Protein AF-A0A2N3AJB8-F1 (afdb_monomer_lite)

Structure (mmCIF, N/CA/C/O backbone):
data_AF-A0A2N3AJB8-F1
#
_entry.id   AF-A0A2N3AJB8-F1
#
loop_
_atom_site.group_PDB
_atom_site.id
_atom_site.type_symbol
_atom_site.label_atom_id
_atom_site.label_alt_id
_atom_site.label_comp_id
_atom_site.label_asym_id
_atom_site.label_entity_id
_atom_site.label_seq_id
_atom_site.pdbx_PDB_ins_code
_atom_site.Cartn_x
_atom_site.Cartn_y
_atom_site.Cartn_z
_atom_site.occupancy
_atom_site.B_iso_or_equiv
_atom_site.auth_seq_id
_atom_site.auth_comp_id
_atom_site.auth_asym_id
_atom_site.auth_atom_id
_atom_site.pdbx_PDB_model_num
ATOM 1 N N . MET A 1 1 ? 36.754 25.266 0.167 1.00 41.09 1 MET A N 1
ATOM 2 C CA . MET A 1 1 ? 35.290 25.399 0.274 1.00 41.09 1 MET A CA 1
ATOM 3 C C . MET A 1 1 ? 34.966 25.089 1.720 1.00 41.09 1 MET A C 1
ATOM 5 O O . MET A 1 1 ? 35.436 24.065 2.188 1.00 41.09 1 MET A O 1
ATOM 9 N N . GLN A 1 2 ? 34.348 26.010 2.462 1.00 48.12 2 GLN A N 1
ATOM 10 C CA . GLN A 1 2 ? 33.785 25.665 3.771 1.00 48.12 2 GLN A CA 1
ATOM 11 C C . GLN A 1 2 ? 32.701 24.625 3.495 1.00 48.12 2 GLN A C 1
ATOM 13 O O . GLN A 1 2 ? 31.806 24.894 2.695 1.00 48.12 2 GLN A O 1
ATOM 18 N N . ASP A 1 3 ? 32.835 23.432 4.063 1.00 57.09 3 ASP A N 1
ATOM 19 C CA . ASP A 1 3 ? 31.777 22.435 3.979 1.00 57.09 3 ASP A CA 1
ATOM 20 C C . ASP A 1 3 ? 30.560 23.012 4.710 1.00 57.09 3 ASP A C 1
ATOM 22 O O . ASP A 1 3 ? 30.613 23.262 5.914 1.00 57.09 3 ASP A O 1
ATOM 26 N N . ASN A 1 4 ? 29.490 23.314 3.971 1.00 83.88 4 ASN A N 1
ATOM 27 C CA . ASN A 1 4 ? 28.251 23.803 4.568 1.00 83.88 4 ASN A CA 1
ATOM 28 C C . ASN A 1 4 ? 27.684 22.706 5.477 1.00 83.88 4 ASN A C 1
ATOM 30 O O . ASN A 1 4 ? 27.395 21.605 5.003 1.00 83.88 4 ASN A O 1
ATOM 34 N N . ILE A 1 5 ? 27.493 23.015 6.762 1.00 89.75 5 ILE A N 1
ATOM 35 C CA . ILE A 1 5 ? 26.870 22.089 7.711 1.00 89.75 5 ILE A CA 1
ATOM 36 C C . ILE A 1 5 ? 25.442 21.781 7.264 1.00 89.75 5 ILE A C 1
ATOM 38 O O . ILE A 1 5 ? 24.613 22.672 7.072 1.00 89.75 5 ILE A O 1
ATOM 42 N N . THR A 1 6 ? 25.152 20.492 7.139 1.00 93.12 6 THR A N 1
ATOM 43 C CA . THR A 1 6 ? 23.833 19.953 6.831 1.00 93.12 6 THR A CA 1
ATOM 44 C C . THR A 1 6 ? 23.203 19.392 8.098 1.00 93.12 6 THR A C 1
ATOM 46 O O . THR A 1 6 ? 23.802 18.575 8.793 1.00 93.12 6 THR A O 1
ATOM 49 N N . ILE A 1 7 ? 21.967 19.812 8.381 1.00 95.88 7 ILE A N 1
ATOM 50 C CA . ILE A 1 7 ? 21.165 19.333 9.512 1.00 95.88 7 ILE A CA 1
ATOM 51 C C . ILE A 1 7 ? 20.017 18.488 8.963 1.00 95.88 7 ILE A C 1
ATOM 53 O O . ILE A 1 7 ? 19.039 19.020 8.430 1.00 95.88 7 ILE A O 1
ATOM 57 N N . LYS A 1 8 ? 20.115 17.164 9.096 1.00 94.94 8 LYS A N 1
ATOM 58 C CA . LYS A 1 8 ? 19.081 16.236 8.634 1.00 94.94 8 LYS A CA 1
ATOM 59 C C . LYS A 1 8 ? 18.195 15.801 9.796 1.00 94.94 8 LYS A C 1
ATOM 61 O O . LYS A 1 8 ? 18.608 15.014 10.645 1.00 94.94 8 LYS A O 1
ATOM 66 N N . HIS A 1 9 ? 16.953 16.279 9.782 1.00 95.56 9 HIS A N 1
ATOM 67 C CA . HIS A 1 9 ? 15.869 15.823 10.650 1.00 95.56 9 HIS A CA 1
ATOM 68 C C . HIS A 1 9 ? 14.566 15.715 9.852 1.00 95.56 9 HIS A C 1
ATOM 70 O O . HIS A 1 9 ? 14.159 16.663 9.177 1.00 95.56 9 HIS A O 1
ATOM 76 N N . VAL A 1 10 ? 13.914 14.557 9.930 1.00 93.00 10 VAL A N 1
ATOM 77 C CA . VAL A 1 10 ? 12.628 14.273 9.285 1.00 93.00 10 VAL A CA 1
ATOM 78 C C . VAL A 1 10 ? 11.764 13.540 10.314 1.00 93.00 10 VAL A C 1
ATOM 80 O O . VAL A 1 10 ? 11.965 12.342 10.497 1.00 93.00 10 VAL A O 1
ATOM 83 N N . PRO A 1 11 ? 10.821 14.214 11.005 1.00 93.69 11 PRO A N 1
ATOM 84 C CA . PRO A 1 11 ? 10.159 13.657 12.189 1.00 93.69 11 PRO A CA 1
ATOM 85 C C . PRO A 1 11 ? 9.539 12.269 11.985 1.00 93.69 11 PRO A C 1
ATOM 87 O O . PRO A 1 11 ? 9.695 11.398 12.833 1.00 93.69 11 PRO A O 1
ATOM 90 N N . ASN A 1 12 ? 8.899 12.043 10.837 1.00 89.00 12 ASN A N 1
ATOM 91 C CA . ASN A 1 12 ? 8.251 10.772 10.501 1.00 89.00 12 ASN A CA 1
ATOM 92 C C . ASN A 1 12 ? 9.133 9.842 9.646 1.00 89.00 12 ASN A C 1
ATOM 94 O O . ASN A 1 12 ? 8.676 8.792 9.194 1.00 89.00 12 ASN A O 1
ATOM 98 N N . GLY A 1 13 ? 10.389 10.223 9.397 1.00 87.50 13 GLY A N 1
ATOM 99 C CA . GLY A 1 13 ? 11.280 9.520 8.483 1.00 87.50 13 GLY A CA 1
ATOM 100 C C . GLY A 1 13 ? 10.648 9.382 7.105 1.00 87.50 13 GLY A C 1
ATOM 101 O O . GLY A 1 13 ? 10.214 10.367 6.512 1.00 87.50 13 GLY A O 1
ATOM 102 N N . LEU A 1 14 ? 10.584 8.145 6.620 1.00 83.31 14 LEU A N 1
ATOM 103 C CA . LEU A 1 14 ? 9.933 7.796 5.355 1.00 83.31 14 LEU A CA 1
ATOM 104 C C . LEU A 1 14 ? 8.533 7.203 5.556 1.00 83.31 14 LEU A C 1
ATOM 106 O O . LEU A 1 14 ? 7.971 6.677 4.607 1.00 83.31 14 LEU A O 1
ATOM 110 N N . ASN A 1 15 ? 8.018 7.208 6.793 1.00 84.56 15 ASN A N 1
ATOM 111 C CA . ASN A 1 15 ? 6.835 6.455 7.220 1.00 84.56 15 ASN A CA 1
ATOM 112 C C . ASN A 1 15 ? 6.874 4.941 6.920 1.00 84.56 15 ASN A C 1
ATOM 114 O O . ASN A 1 15 ? 5.860 4.264 7.064 1.00 84.56 15 ASN A O 1
ATOM 118 N N . ASP A 1 16 ? 8.048 4.380 6.605 1.00 89.06 16 ASP A N 1
ATOM 119 C CA . ASP A 1 16 ? 8.261 2.931 6.507 1.00 89.06 16 ASP A CA 1
ATOM 120 C C . ASP A 1 16 ? 7.907 2.283 7.868 1.00 89.06 16 ASP A C 1
ATOM 122 O O . ASP A 1 16 ? 8.479 2.678 8.893 1.00 89.06 16 ASP A O 1
ATOM 126 N N . PRO A 1 17 ? 6.954 1.332 7.932 1.00 87.44 17 PRO A N 1
ATOM 127 C CA . PRO A 1 17 ? 6.538 0.703 9.188 1.00 87.44 17 PRO A CA 1
ATOM 128 C C . PRO A 1 17 ? 7.559 -0.308 9.740 1.00 87.44 17 PRO A C 1
ATOM 130 O O . PRO A 1 17 ? 7.408 -0.774 10.870 1.00 87.44 17 PRO A O 1
ATOM 133 N N . TYR A 1 18 ? 8.590 -0.652 8.968 1.00 89.94 18 TYR A N 1
ATOM 134 C CA . TYR A 1 18 ? 9.624 -1.626 9.317 1.00 89.94 18 TYR A CA 1
ATOM 135 C C . TYR A 1 18 ? 11.000 -0.999 9.546 1.00 89.94 18 TYR A C 1
ATOM 137 O O . TYR A 1 18 ? 11.862 -1.634 10.157 1.00 89.94 18 TYR A O 1
ATOM 145 N N . GLN A 1 19 ? 11.236 0.207 9.028 1.00 86.75 19 GLN A N 1
ATOM 146 C CA . GLN A 1 19 ? 12.512 0.905 9.158 1.00 86.75 19 GLN A CA 1
ATOM 147 C C . GLN A 1 19 ? 12.362 2.192 9.956 1.00 86.75 19 GLN A C 1
ATOM 149 O O . GLN A 1 19 ? 11.455 2.984 9.721 1.00 86.75 19 GLN A O 1
ATOM 154 N N . HIS A 1 20 ? 13.316 2.417 10.857 1.00 88.25 20 HIS A N 1
ATOM 155 C CA . HIS A 1 20 ? 13.472 3.660 11.600 1.00 88.25 20 HIS A CA 1
ATOM 156 C C . HIS A 1 20 ? 14.848 4.249 11.316 1.00 88.25 20 HIS A C 1
ATOM 158 O O . HIS A 1 20 ? 15.853 3.528 11.295 1.00 88.25 20 HIS A O 1
ATOM 164 N N . TYR A 1 21 ? 14.896 5.560 11.108 1.00 90.19 21 TYR A N 1
ATOM 165 C CA . TYR A 1 21 ? 16.130 6.276 10.817 1.00 90.19 21 TYR A CA 1
ATOM 166 C C . TYR A 1 21 ? 16.624 7.117 11.997 1.00 90.19 21 TYR A C 1
ATOM 168 O O . TYR A 1 21 ? 15.863 7.585 12.840 1.00 90.19 21 TYR A O 1
ATOM 176 N N . GLU A 1 22 ? 17.930 7.376 12.006 1.00 93.25 22 GLU A N 1
ATOM 177 C CA . GLU A 1 22 ? 18.617 8.139 13.058 1.00 93.25 22 GLU A CA 1
ATOM 178 C C . GLU A 1 22 ? 18.412 9.662 12.963 1.00 93.25 22 GLU A C 1
ATOM 180 O O . GLU A 1 22 ? 19.117 10.452 13.580 1.00 93.25 22 GLU A O 1
ATOM 185 N N . TYR A 1 23 ? 17.431 10.082 12.171 1.00 94.19 23 TYR A N 1
ATOM 186 C CA . TYR A 1 23 ? 17.015 11.469 11.990 1.00 94.19 23 TYR A CA 1
ATOM 187 C C . TYR A 1 23 ? 15.502 11.644 12.211 1.00 94.19 23 TYR A C 1
ATOM 189 O O . TYR A 1 23 ? 14.929 12.648 11.792 1.00 94.19 23 TYR A O 1
ATOM 197 N N . GLU A 1 24 ? 14.845 10.659 12.830 1.00 96.06 24 GLU A N 1
ATOM 198 C CA . GLU A 1 24 ? 13.413 10.679 13.147 1.00 96.06 24 GLU A CA 1
ATOM 199 C C . GLU A 1 24 ? 13.106 11.268 14.525 1.00 96.06 24 GLU A C 1
ATOM 201 O O . GLU A 1 24 ? 13.973 11.426 15.384 1.00 96.06 24 GLU A O 1
ATOM 206 N N . ARG A 1 25 ? 11.826 11.553 14.755 1.00 97.00 25 ARG A N 1
ATOM 207 C CA . ARG A 1 25 ? 11.262 11.703 16.092 1.00 97.00 25 ARG A CA 1
ATOM 208 C C . ARG A 1 25 ? 10.786 10.336 16.587 1.00 97.00 25 ARG A C 1
ATOM 210 O O . ARG A 1 25 ? 10.175 9.577 15.837 1.00 97.00 25 ARG A O 1
ATOM 217 N N . TYR A 1 26 ? 11.025 10.041 17.860 1.00 96.12 26 TYR A N 1
ATOM 218 C CA . TYR A 1 26 ? 10.511 8.849 18.523 1.00 96.12 26 TYR A CA 1
ATOM 219 C C . TYR A 1 26 ? 9.660 9.219 19.751 1.00 96.12 26 TYR A C 1
ATOM 221 O O . TYR A 1 26 ? 10.154 9.954 20.605 1.00 96.12 26 TYR A O 1
ATOM 229 N N . PRO A 1 27 ? 8.428 8.690 19.876 1.00 95.00 27 PRO A N 1
ATOM 230 C CA . PRO A 1 27 ? 7.658 8.046 18.806 1.00 95.00 27 PRO A CA 1
ATOM 231 C C . PRO A 1 27 ? 7.322 9.049 17.687 1.00 95.00 27 PRO A C 1
ATOM 233 O O . PRO A 1 27 ? 7.235 10.252 17.930 1.00 95.00 27 PRO A O 1
ATOM 236 N N . ARG A 1 28 ? 7.104 8.568 16.454 1.00 92.69 28 ARG A N 1
ATOM 237 C CA . ARG A 1 28 ? 6.760 9.440 15.309 1.00 92.69 28 ARG A CA 1
ATOM 238 C C . ARG A 1 28 ? 5.525 10.296 15.595 1.00 92.69 28 ARG A C 1
ATOM 240 O O . ARG A 1 28 ? 5.527 11.489 15.299 1.00 92.69 28 ARG A O 1
ATOM 247 N N . ASN A 1 29 ? 4.516 9.709 16.240 1.00 91.88 29 ASN A N 1
ATOM 248 C CA . ASN A 1 29 ? 3.267 10.369 16.619 1.00 91.88 29 ASN A CA 1
ATOM 249 C C . ASN A 1 29 ? 3.068 10.268 18.140 1.00 91.88 29 ASN A C 1
ATOM 251 O O . ASN A 1 29 ? 2.479 9.289 18.598 1.00 91.88 29 ASN A O 1
ATOM 255 N N . PRO A 1 30 ? 3.606 11.219 18.924 1.00 95.56 30 PRO A N 1
ATOM 256 C CA . PRO A 1 30 ? 3.478 11.199 20.377 1.00 95.56 30 PRO A CA 1
ATOM 257 C C . PRO A 1 30 ? 2.030 11.321 20.841 1.00 95.56 30 PRO A C 1
ATOM 259 O O . PRO A 1 30 ? 1.284 12.170 20.348 1.00 95.56 30 PRO A O 1
ATOM 262 N N . ILE A 1 31 ? 1.663 10.509 21.827 1.00 95.56 31 ILE A N 1
ATOM 263 C CA . ILE A 1 31 ? 0.432 10.654 22.606 1.00 95.56 31 ILE A CA 1
ATOM 264 C C . ILE A 1 31 ? 0.746 11.080 24.042 1.00 95.56 31 ILE A C 1
ATOM 266 O O . ILE A 1 31 ? 1.901 11.085 24.474 1.00 95.56 31 ILE A O 1
ATOM 270 N N . GLU A 1 32 ? -0.292 11.467 24.781 1.00 96.25 32 GLU A N 1
ATOM 271 C CA . GLU A 1 32 ? -0.186 11.851 26.187 1.00 96.25 32 GLU A CA 1
ATOM 272 C C . GLU A 1 32 ? 0.641 10.844 26.990 1.00 96.25 32 GLU A C 1
ATOM 274 O O . GLU A 1 32 ? 0.399 9.635 26.977 1.00 96.25 32 GLU A O 1
ATOM 279 N N . GLY A 1 33 ? 1.625 11.372 27.713 1.00 94.75 33 GLY A N 1
ATOM 280 C CA . GLY A 1 33 ? 2.498 10.573 28.552 1.00 94.75 33 GLY A CA 1
ATOM 281 C C . GLY A 1 33 ? 3.636 9.874 27.816 1.00 94.75 33 GLY A C 1
ATOM 282 O O . GLY A 1 33 ? 4.486 9.335 28.514 1.00 94.75 33 GLY A O 1
ATOM 283 N N . ASP A 1 34 ? 3.746 9.900 26.485 1.00 96.88 34 ASP A N 1
ATOM 284 C CA . ASP A 1 34 ? 4.923 9.369 25.782 1.00 96.88 34 ASP A CA 1
ATOM 285 C C . ASP A 1 34 ? 6.192 10.160 26.115 1.00 96.88 34 ASP A C 1
ATOM 287 O O . ASP A 1 34 ? 6.155 11.371 26.326 1.00 96.88 34 ASP A O 1
ATOM 291 N N . PHE A 1 35 ? 7.338 9.474 26.153 1.00 97.75 35 PHE A N 1
ATOM 292 C CA . PHE A 1 35 ? 8.643 10.127 26.276 1.00 97.75 35 PHE A CA 1
ATOM 293 C C . PHE A 1 35 ? 9.197 10.408 24.881 1.00 97.75 35 PHE A C 1
ATOM 295 O O . PHE A 1 35 ? 9.431 9.470 24.117 1.00 97.75 35 PHE A O 1
ATOM 302 N N . VAL A 1 36 ? 9.396 11.684 24.554 1.00 98.19 36 VAL A N 1
ATOM 303 C CA . VAL A 1 36 ? 9.746 12.118 23.200 1.00 98.19 36 VAL A CA 1
ATOM 304 C C . VAL A 1 36 ? 11.248 12.346 23.062 1.00 98.19 36 VAL A C 1
ATOM 306 O O . VAL A 1 36 ? 11.876 13.055 23.852 1.00 98.19 36 VAL A O 1
ATOM 309 N N . ILE A 1 37 ? 11.805 11.762 22.004 1.00 97.94 37 ILE A N 1
ATOM 310 C CA . ILE A 1 37 ? 13.197 11.899 21.584 1.00 97.94 37 ILE A CA 1
ATOM 311 C C . ILE A 1 37 ? 13.215 12.469 20.166 1.00 97.94 37 ILE A C 1
ATOM 313 O O . ILE A 1 37 ? 12.578 11.929 19.260 1.00 97.94 37 ILE A O 1
ATOM 317 N N . ILE A 1 38 ? 13.966 13.546 19.959 1.00 98.25 38 ILE A N 1
ATOM 318 C CA . ILE A 1 38 ? 14.272 14.080 18.629 1.00 98.25 38 ILE A CA 1
ATOM 319 C C . ILE A 1 38 ? 15.649 13.563 18.220 1.00 98.25 38 ILE A C 1
ATOM 321 O O . ILE A 1 38 ? 16.585 13.650 19.014 1.00 98.25 38 ILE A O 1
ATOM 325 N N . LYS A 1 39 ? 15.790 13.040 17.000 1.00 97.69 39 LYS A N 1
ATOM 326 C CA . LYS A 1 39 ? 17.083 12.612 16.454 1.00 97.69 39 LYS A CA 1
ATOM 327 C C . LYS A 1 39 ? 17.485 13.426 15.236 1.00 97.69 39 LYS A C 1
ATOM 329 O O . LYS A 1 39 ? 16.625 13.766 14.427 1.00 97.69 39 LYS A O 1
ATOM 334 N N . ALA A 1 40 ? 18.774 13.683 15.049 1.00 97.19 40 ALA A N 1
ATOM 335 C CA . ALA A 1 40 ? 19.270 14.311 13.827 1.00 97.19 40 ALA A CA 1
ATOM 336 C C . ALA A 1 40 ? 20.683 13.882 13.455 1.00 97.19 40 ALA A C 1
ATOM 338 O O . ALA A 1 40 ? 21.511 13.606 14.318 1.00 97.19 40 ALA A O 1
ATOM 339 N N . VAL A 1 41 ? 20.958 13.897 12.154 1.00 96.00 41 VAL A N 1
ATOM 340 C CA . VAL A 1 41 ? 22.294 13.670 11.595 1.00 96.00 41 VAL A CA 1
ATOM 341 C C . VAL A 1 41 ? 22.878 15.018 11.175 1.00 96.00 41 VAL A C 1
ATOM 343 O O . VAL A 1 41 ? 22.200 15.790 10.492 1.00 96.00 41 VAL A O 1
ATOM 346 N N . ILE A 1 42 ? 24.111 15.297 11.604 1.00 94.88 42 ILE A N 1
ATOM 347 C CA . ILE A 1 42 ? 24.847 16.535 11.316 1.00 94.88 42 ILE A CA 1
ATOM 348 C C . ILE A 1 42 ? 26.075 16.183 10.479 1.00 94.88 42 ILE A C 1
ATOM 350 O O . ILE A 1 42 ? 26.891 15.367 10.906 1.00 94.88 42 ILE A O 1
ATOM 354 N N . GLU A 1 43 ? 26.208 16.784 9.297 1.00 92.38 43 GLU A N 1
ATOM 355 C CA . GLU A 1 43 ? 27.285 16.469 8.349 1.00 92.38 43 GLU A CA 1
ATOM 356 C C . GLU A 1 43 ? 27.905 17.746 7.744 1.00 92.38 43 GLU A C 1
ATOM 358 O O . GLU A 1 43 ? 27.158 18.575 7.222 1.00 92.38 43 GLU A O 1
ATOM 363 N N . PRO A 1 44 ? 29.244 17.913 7.757 1.00 90.12 44 PRO A N 1
ATOM 364 C CA . PRO A 1 44 ? 30.206 17.125 8.528 1.00 90.12 44 PRO A CA 1
ATOM 365 C C . PRO A 1 44 ? 30.119 17.443 10.031 1.00 90.12 44 PRO A C 1
ATOM 367 O O . PRO A 1 44 ? 29.868 18.582 10.430 1.00 90.12 44 PRO A O 1
ATOM 370 N N . TYR A 1 45 ? 30.369 16.437 10.870 1.00 86.62 45 TYR A N 1
ATOM 371 C CA . TYR A 1 45 ? 30.495 16.627 12.316 1.00 86.62 45 TYR A CA 1
ATOM 372 C C . TYR A 1 45 ? 31.917 17.061 12.710 1.00 86.62 45 TYR A C 1
ATOM 374 O O . TYR A 1 45 ? 32.906 16.565 12.166 1.00 86.62 45 TYR A O 1
ATOM 382 N N . SER A 1 46 ? 32.017 17.939 13.711 1.00 85.12 46 SER A N 1
ATOM 383 C CA . SER A 1 46 ? 33.263 18.318 14.386 1.00 85.12 46 SER A CA 1
ATOM 384 C C . SER A 1 46 ? 33.059 18.357 15.909 1.00 85.12 46 SER A C 1
ATOM 386 O O . SER A 1 46 ? 32.035 18.865 16.358 1.00 85.12 46 SER A O 1
ATOM 388 N N . PRO A 1 47 ? 34.024 17.898 16.735 1.00 84.69 47 PRO A N 1
ATOM 389 C CA . PRO A 1 47 ? 33.939 17.981 18.200 1.00 84.69 47 PRO A CA 1
ATOM 390 C C . PRO A 1 47 ? 33.803 19.396 18.775 1.00 84.69 47 PRO A C 1
ATOM 392 O O . PRO A 1 47 ? 33.432 19.544 19.935 1.00 84.69 47 PRO A O 1
ATOM 395 N N . GLU A 1 48 ? 34.133 20.419 17.987 1.00 84.75 48 GLU A N 1
ATOM 396 C CA . GLU A 1 48 ? 33.996 21.831 18.365 1.00 84.75 48 GLU A CA 1
ATOM 397 C C . GLU A 1 48 ? 32.558 22.350 18.197 1.00 84.75 48 GLU A C 1
ATOM 399 O O . GLU A 1 48 ? 32.249 23.447 18.659 1.00 84.75 48 GLU A O 1
ATOM 404 N N . GLN A 1 49 ? 31.682 21.571 17.550 1.00 90.12 49 GLN A N 1
ATOM 405 C CA . GLN A 1 49 ? 30.298 21.952 17.300 1.00 90.12 49 GLN A CA 1
ATOM 406 C C . GLN A 1 49 ? 29.457 21.871 18.570 1.00 90.12 49 GLN A C 1
ATOM 408 O O . GLN A 1 49 ? 29.464 20.866 19.285 1.00 90.12 49 GLN A O 1
ATOM 413 N N . ASN A 1 50 ? 28.645 22.898 18.793 1.00 93.06 50 ASN A N 1
ATOM 414 C CA . ASN A 1 50 ? 27.594 22.872 19.797 1.00 93.06 50 ASN A CA 1
ATOM 415 C C . ASN A 1 50 ? 26.250 22.623 19.106 1.00 93.06 50 ASN A C 1
ATOM 417 O O . ASN A 1 50 ? 25.774 23.460 18.339 1.00 93.06 50 ASN A O 1
ATOM 421 N N . VAL A 1 51 ? 25.649 21.458 19.352 1.00 96.44 51 VAL A N 1
ATOM 422 C CA . VAL A 1 51 ? 24.383 21.054 18.728 1.00 96.44 51 VAL A CA 1
ATOM 423 C C . VAL A 1 51 ? 23.257 21.201 19.746 1.00 96.44 51 VAL A C 1
ATOM 425 O O . VAL A 1 51 ? 23.215 20.491 20.753 1.00 96.44 51 VAL A O 1
ATOM 428 N N . LEU A 1 52 ? 22.325 22.110 19.477 1.00 97.56 52 LEU A N 1
ATOM 429 C CA . LEU A 1 52 ? 21.237 22.486 20.372 1.00 97.56 52 LEU A CA 1
ATOM 430 C C . LEU A 1 52 ? 19.872 22.235 19.729 1.00 97.56 52 LEU A C 1
ATOM 432 O O . LEU A 1 52 ? 19.671 22.457 18.536 1.00 97.56 52 LEU A O 1
ATOM 436 N N . LEU A 1 53 ? 18.896 21.847 20.545 1.00 98.31 53 LEU A N 1
ATOM 437 C CA . LEU A 1 53 ? 17.484 21.883 20.185 1.00 98.31 53 LEU A CA 1
ATOM 438 C C . LEU A 1 53 ? 16.827 23.085 20.856 1.00 98.31 53 LEU A C 1
ATOM 440 O O . LEU A 1 53 ? 16.673 23.135 22.081 1.00 98.31 53 LEU A O 1
ATOM 444 N N . GLN A 1 54 ? 16.417 24.039 20.033 1.00 98.38 54 GLN A N 1
ATOM 445 C CA . GLN A 1 54 ? 15.653 25.209 20.443 1.00 98.38 54 GLN A CA 1
ATOM 446 C C . GLN A 1 54 ? 14.170 24.875 20.308 1.00 98.38 54 GLN A C 1
ATOM 448 O O . GLN A 1 54 ? 13.746 24.393 19.257 1.00 98.38 54 GLN A O 1
ATOM 453 N N . TRP A 1 55 ? 13.374 25.108 21.353 1.00 98.25 55 TRP A N 1
ATOM 454 C CA . TRP A 1 55 ? 11.975 24.686 21.347 1.00 98.25 55 TRP A CA 1
ATOM 455 C C . TRP A 1 55 ? 11.059 25.541 22.227 1.00 98.25 55 TRP A C 1
ATOM 457 O O . TRP A 1 55 ? 11.502 26.285 23.112 1.00 98.25 55 TRP A O 1
ATOM 467 N N . SER A 1 56 ? 9.761 25.444 21.956 1.00 98.12 56 SER A N 1
ATOM 468 C CA . SER A 1 56 ? 8.682 26.046 22.730 1.00 98.12 56 SER A CA 1
ATOM 469 C C . SER A 1 56 ? 7.587 25.020 23.022 1.00 98.12 56 SER A C 1
ATOM 471 O O . SER A 1 56 ? 7.369 24.077 22.259 1.00 98.12 56 SER A O 1
ATOM 473 N N . LEU A 1 57 ? 6.899 25.233 24.142 1.00 98.06 57 LEU A N 1
ATOM 474 C CA . LEU A 1 57 ? 5.728 24.477 24.570 1.00 98.06 57 LEU A CA 1
ATOM 475 C C . LEU A 1 57 ? 4.553 25.445 24.686 1.00 98.06 57 LEU A C 1
ATOM 477 O O . LEU A 1 57 ? 4.610 26.393 25.476 1.00 98.06 57 LEU A O 1
ATOM 481 N N . ASN A 1 58 ? 3.505 25.230 23.891 1.00 97.38 58 ASN A N 1
ATOM 482 C CA . ASN A 1 58 ? 2.314 26.084 23.852 1.00 97.38 58 ASN A CA 1
ATOM 483 C C . ASN A 1 58 ? 2.671 27.572 23.653 1.00 97.38 58 ASN A C 1
ATOM 485 O O . ASN A 1 58 ? 2.154 28.454 24.336 1.00 97.38 58 ASN A O 1
ATOM 489 N N . GLY A 1 59 ? 3.636 27.842 22.765 1.00 96.38 59 GLY A N 1
ATOM 490 C CA . GLY A 1 59 ? 4.161 29.184 22.483 1.00 96.38 59 GLY A CA 1
ATOM 491 C C . GLY A 1 59 ? 5.189 29.716 23.493 1.00 96.38 59 GLY A C 1
ATOM 492 O O . GLY A 1 59 ? 5.862 30.706 23.210 1.00 96.38 59 GLY A O 1
ATOM 493 N N . ASN A 1 60 ? 5.384 29.053 24.637 1.00 97.69 60 ASN A N 1
ATOM 494 C CA . ASN A 1 60 ? 6.343 29.477 25.657 1.00 97.69 60 ASN A CA 1
ATOM 495 C C . ASN A 1 60 ? 7.720 28.861 25.400 1.00 97.69 60 ASN A C 1
ATOM 497 O O . ASN A 1 60 ? 7.875 27.637 25.433 1.00 97.69 60 ASN A O 1
ATOM 501 N N . LYS A 1 61 ? 8.730 29.708 25.172 1.00 97.69 61 LYS A N 1
ATOM 502 C CA . LYS A 1 61 ? 10.116 29.276 24.945 1.00 97.69 61 LYS A CA 1
ATOM 503 C C . LYS A 1 61 ? 10.646 28.479 26.142 1.00 97.69 61 LYS A C 1
ATOM 505 O O . LYS A 1 61 ? 10.523 28.915 27.284 1.00 97.69 61 LYS A O 1
ATOM 510 N N . GLN A 1 62 ? 11.263 27.339 25.858 1.00 98.00 62 GLN A N 1
ATOM 511 C CA . GLN A 1 62 ? 11.853 26.452 26.855 1.00 98.00 62 GLN A CA 1
ATOM 512 C C . GLN A 1 62 ? 13.379 26.596 26.891 1.00 98.00 62 GLN A C 1
ATOM 514 O O . GLN A 1 62 ? 13.987 27.255 26.041 1.00 98.00 62 GLN A O 1
ATOM 519 N N . LYS A 1 63 ? 14.017 25.986 27.897 1.00 97.19 63 LYS A N 1
ATOM 520 C CA . LYS A 1 63 ? 15.481 25.881 27.922 1.00 97.19 63 LYS A CA 1
ATOM 521 C C . LYS A 1 63 ? 15.944 24.973 26.770 1.00 97.19 63 LYS A C 1
ATOM 523 O O . LYS A 1 63 ? 15.351 23.906 26.599 1.00 97.19 63 LYS A O 1
ATOM 528 N N . PRO A 1 64 ? 16.981 25.358 26.003 1.00 97.19 64 PRO A N 1
ATOM 529 C CA . PRO A 1 64 ? 17.499 24.511 24.934 1.00 97.19 64 PRO A CA 1
ATOM 530 C C . PRO A 1 64 ? 18.025 23.177 25.475 1.00 97.19 64 PRO A C 1
ATOM 532 O O . PRO A 1 64 ? 18.609 23.143 26.561 1.00 97.19 64 PRO A O 1
ATOM 535 N N . HIS A 1 65 ? 17.856 22.097 24.712 1.00 97.19 65 HIS A N 1
ATOM 536 C CA . HIS A 1 65 ? 18.509 20.818 25.008 1.00 97.19 65 HIS A CA 1
ATOM 537 C C . HIS A 1 65 ? 19.837 20.725 24.265 1.00 97.19 65 HIS A C 1
ATOM 539 O O . HIS A 1 65 ? 19.897 21.008 23.071 1.00 97.19 65 HIS A O 1
ATOM 545 N N . ILE A 1 66 ? 20.884 20.285 24.960 1.00 96.00 66 ILE A N 1
ATOM 546 C CA . ILE A 1 66 ? 22.168 19.945 24.340 1.00 96.00 66 ILE A CA 1
ATOM 547 C C . ILE A 1 66 ? 22.047 18.538 23.752 1.00 96.00 66 ILE A C 1
ATOM 549 O O . ILE A 1 66 ? 21.602 17.618 24.441 1.00 96.00 66 ILE A O 1
ATOM 553 N N . GLY A 1 67 ? 22.422 18.378 22.486 1.00 94.75 67 GLY A N 1
ATOM 554 C CA . GLY A 1 67 ? 22.365 17.099 21.791 1.00 94.75 67 GLY A CA 1
ATOM 555 C C . GLY A 1 67 ? 23.359 16.098 22.369 1.00 94.75 67 GLY A C 1
ATOM 556 O O . GLY A 1 67 ? 24.560 16.363 22.440 1.00 94.75 67 GLY A O 1
ATOM 557 N N . ARG A 1 68 ? 22.876 14.910 22.740 1.00 95.38 68 ARG A N 1
ATOM 558 C CA . ARG A 1 68 ? 23.738 13.781 23.098 1.00 95.38 68 ARG A CA 1
ATOM 559 C C . ARG A 1 68 ? 24.183 13.082 21.820 1.00 95.38 68 ARG A C 1
ATOM 561 O O . ARG A 1 68 ? 23.357 12.515 21.110 1.00 95.38 68 ARG A O 1
ATOM 568 N N . ARG A 1 69 ? 25.486 13.091 21.548 1.00 94.38 69 ARG A N 1
ATOM 569 C CA . ARG A 1 69 ? 26.079 12.351 20.429 1.00 94.38 69 ARG A CA 1
ATOM 570 C C . ARG A 1 69 ? 25.968 10.843 20.663 1.00 94.38 69 ARG A C 1
ATOM 572 O O . ARG A 1 69 ? 26.363 10.351 21.720 1.00 94.38 69 ARG A O 1
ATOM 579 N N . ILE A 1 70 ? 25.475 10.124 19.663 1.00 94.44 70 ILE A N 1
ATOM 580 C CA . ILE A 1 70 ? 25.357 8.667 19.629 1.00 94.44 70 ILE A CA 1
ATOM 581 C C . ILE A 1 70 ? 26.198 8.126 18.478 1.00 94.44 70 ILE A C 1
ATOM 583 O O . ILE A 1 70 ? 26.118 8.617 17.352 1.00 94.44 70 ILE A O 1
ATOM 587 N N . ILE A 1 71 ? 26.977 7.085 18.765 1.00 91.56 71 ILE A N 1
ATOM 588 C CA . ILE A 1 71 ? 27.740 6.334 17.769 1.00 91.56 71 ILE A CA 1
ATOM 589 C C . ILE A 1 71 ? 27.244 4.888 17.809 1.00 91.56 71 ILE A C 1
ATOM 591 O O . ILE A 1 71 ? 27.526 4.145 18.749 1.00 91.56 71 ILE A O 1
ATOM 595 N N . ASP A 1 72 ? 26.486 4.487 16.792 1.00 86.75 72 ASP A N 1
ATOM 596 C CA . ASP A 1 72 ? 26.092 3.098 16.580 1.00 86.75 72 ASP A CA 1
ATOM 597 C C . ASP A 1 72 ? 27.200 2.398 15.783 1.00 86.75 72 ASP A C 1
ATOM 599 O O . ASP A 1 72 ? 27.233 2.428 14.550 1.00 86.75 72 ASP A O 1
ATOM 603 N N . HIS A 1 73 ? 28.129 1.767 16.506 1.00 85.88 73 HIS A N 1
ATOM 604 C CA . HIS A 1 73 ? 29.248 1.028 15.915 1.00 85.88 73 HIS A CA 1
ATOM 605 C C . HIS A 1 73 ? 28.810 -0.194 15.097 1.00 85.88 73 HIS A C 1
ATOM 607 O O . HIS A 1 73 ? 29.559 -0.634 14.229 1.00 85.88 73 HIS A O 1
ATOM 613 N N . VAL A 1 74 ? 27.618 -0.745 15.353 1.00 82.06 74 VAL A N 1
ATOM 614 C CA . VAL A 1 74 ? 27.111 -1.921 14.632 1.00 82.06 74 VAL A CA 1
ATOM 615 C C . VAL A 1 74 ? 26.598 -1.510 13.258 1.00 82.06 74 VAL A C 1
ATOM 617 O O . VAL A 1 74 ? 26.867 -2.187 12.269 1.00 82.06 74 VAL A O 1
ATOM 620 N N . LYS A 1 75 ? 25.878 -0.388 13.182 1.00 79.88 75 LYS A N 1
ATOM 621 C CA . LYS A 1 75 ? 25.338 0.136 11.918 1.00 79.88 75 LYS A CA 1
ATOM 622 C C . LYS A 1 75 ? 26.269 1.122 11.215 1.00 79.88 75 LYS A C 1
ATOM 624 O O . LYS A 1 75 ? 25.941 1.553 10.112 1.00 79.88 75 LYS A O 1
ATOM 629 N N . GLY A 1 76 ? 27.376 1.506 11.851 1.00 83.88 76 GLY A N 1
ATOM 630 C CA . GLY A 1 76 ? 28.283 2.541 11.355 1.00 83.88 76 GLY A CA 1
ATOM 631 C C . GLY A 1 76 ? 27.600 3.904 11.228 1.00 83.88 76 GLY A C 1
ATOM 632 O O . GLY A 1 76 ? 27.873 4.633 10.280 1.00 83.88 76 GLY A O 1
ATOM 633 N N . LYS A 1 77 ? 26.662 4.220 12.130 1.00 85.19 77 LYS A N 1
ATOM 634 C CA . LYS A 1 77 ? 25.877 5.461 12.089 1.00 85.19 77 LYS A CA 1
ATOM 635 C C . LYS A 1 77 ? 26.240 6.375 13.245 1.00 85.19 77 LYS A C 1
ATOM 637 O O . LYS A 1 77 ? 26.448 5.918 14.365 1.00 85.19 77 LYS A O 1
ATOM 642 N N . GLU A 1 78 ? 26.235 7.669 12.972 1.00 91.88 78 GLU A N 1
ATOM 643 C CA . GLU A 1 78 ? 26.471 8.712 13.959 1.00 91.88 78 GLU A CA 1
ATOM 644 C C . GLU A 1 78 ? 25.357 9.755 13.881 1.00 91.88 78 GLU A C 1
ATOM 646 O O . GLU A 1 78 ? 24.960 10.167 12.790 1.00 91.88 78 GLU A O 1
ATOM 651 N N . TYR A 1 79 ? 24.813 10.134 15.035 1.00 95.44 79 TYR A N 1
ATOM 652 C CA . TYR A 1 79 ? 23.689 11.062 15.123 1.00 95.44 79 TYR A CA 1
ATOM 653 C C . TYR A 1 79 ? 23.586 11.689 16.519 1.00 95.44 79 TYR A C 1
ATOM 655 O O . TYR A 1 79 ? 24.314 11.322 17.439 1.00 95.44 79 TYR A O 1
ATOM 663 N N . PHE A 1 80 ? 22.675 12.642 16.683 1.00 97.06 80 PHE A N 1
ATOM 664 C CA . PHE A 1 80 ? 22.393 13.323 17.945 1.00 97.06 80 PHE A CA 1
ATOM 665 C C . PHE A 1 80 ? 20.988 13.007 18.438 1.00 97.06 80 PHE A C 1
ATOM 667 O O . PHE A 1 80 ? 20.056 12.952 17.639 1.00 97.06 80 PHE A O 1
ATOM 674 N N . GLU A 1 81 ? 20.837 12.855 19.754 1.00 97.69 81 GLU A N 1
ATOM 675 C CA . GLU A 1 81 ? 19.553 12.695 20.440 1.00 97.69 81 GLU A CA 1
ATOM 676 C C . GLU A 1 81 ? 19.265 13.873 21.371 1.00 97.69 81 GLU A C 1
ATOM 678 O O . GLU A 1 81 ? 20.133 14.320 22.124 1.00 97.69 81 GLU A O 1
ATOM 683 N N . PHE A 1 82 ? 18.013 14.324 21.363 1.00 98.00 82 PHE A N 1
ATOM 684 C CA . PHE A 1 82 ? 17.473 15.307 22.295 1.00 98.00 82 PHE A CA 1
ATOM 685 C C . PHE A 1 82 ? 16.267 14.691 23.003 1.00 98.00 82 PHE A C 1
ATOM 687 O O . PHE A 1 82 ? 15.210 14.495 22.402 1.00 98.00 82 PHE A O 1
ATOM 694 N N . GLU A 1 83 ? 16.433 14.364 24.280 1.00 96.75 83 GLU A N 1
ATOM 695 C CA . GLU A 1 83 ? 15.364 13.855 25.140 1.00 96.75 83 GLU A CA 1
ATOM 696 C C . GLU A 1 83 ? 14.578 15.046 25.713 1.00 96.75 83 GLU A C 1
ATOM 698 O O . GLU A 1 83 ? 15.059 15.728 26.619 1.00 96.75 83 GLU A O 1
ATOM 703 N N . ILE A 1 84 ? 13.389 15.325 25.164 1.00 96.50 84 ILE A N 1
ATOM 704 C CA . ILE A 1 84 ? 12.608 16.537 25.496 1.00 96.50 84 ILE A CA 1
ATOM 705 C C . ILE A 1 84 ? 11.514 16.304 26.548 1.00 96.50 84 ILE A C 1
ATOM 707 O O . ILE A 1 84 ? 10.861 17.247 26.986 1.00 96.50 84 ILE A O 1
ATOM 711 N N . GLY A 1 85 ? 11.347 15.058 27.000 1.00 96.00 85 GLY A N 1
ATOM 712 C CA . GLY A 1 85 ? 10.484 14.703 28.126 1.00 96.00 85 GLY A CA 1
ATOM 713 C C . GLY A 1 85 ? 9.119 14.146 27.724 1.00 96.00 85 GLY A C 1
ATOM 714 O O . GLY A 1 85 ? 8.961 13.571 26.649 1.00 96.00 85 GLY A O 1
ATOM 715 N N . ARG A 1 86 ? 8.153 14.258 28.642 1.00 97.69 86 ARG A N 1
ATOM 716 C CA . ARG A 1 86 ? 6.762 13.815 28.467 1.00 97.69 86 ARG A CA 1
ATOM 717 C C . ARG A 1 86 ? 5.837 15.019 28.447 1.00 97.69 86 ARG A C 1
ATOM 719 O O . ARG A 1 86 ? 6.105 16.002 29.136 1.00 97.69 86 ARG A O 1
ATOM 726 N N . PHE A 1 87 ? 4.741 14.897 27.714 1.00 97.25 87 PHE A N 1
ATOM 727 C CA . PHE A 1 87 ? 3.798 15.987 27.494 1.00 97.25 87 PHE A CA 1
ATOM 728 C C . PHE A 1 87 ? 2.363 15.565 27.785 1.00 97.25 87 PHE A C 1
ATOM 730 O O . PHE A 1 87 ? 2.040 14.371 27.814 1.00 97.25 87 PHE A O 1
ATOM 737 N N . MET A 1 88 ? 1.517 16.567 27.997 1.00 97.06 88 MET A N 1
ATOM 738 C CA . MET A 1 88 ? 0.083 16.397 28.163 1.00 97.06 88 MET A CA 1
ATOM 739 C C . MET A 1 88 ? -0.593 16.400 26.793 1.00 97.06 88 MET A C 1
ATOM 741 O O . MET A 1 88 ? -0.088 16.982 25.834 1.00 97.06 88 MET A O 1
ATOM 745 N N . LYS A 1 89 ? -1.756 15.757 26.691 1.00 94.50 89 LYS A N 1
ATOM 746 C CA . LYS A 1 89 ? -2.599 15.849 25.490 1.00 94.50 89 LYS A CA 1
ATOM 747 C C . LYS A 1 89 ? -2.823 17.303 25.060 1.00 94.50 89 LYS A C 1
ATOM 749 O O . LYS A 1 89 ? -2.972 18.182 25.905 1.00 94.50 89 LYS A O 1
ATOM 754 N N . GLN A 1 90 ? -2.904 17.527 23.750 1.00 94.12 90 GLN A N 1
ATOM 755 C CA . GLN A 1 90 ? -3.082 18.838 23.105 1.00 94.12 90 GLN A CA 1
ATOM 756 C C . GLN A 1 90 ? -1.930 19.835 23.285 1.00 94.12 90 GLN A C 1
ATOM 758 O O . GLN A 1 90 ? -2.001 20.923 22.712 1.00 94.12 90 GLN A O 1
ATOM 763 N N . ASP A 1 91 ? -0.856 19.481 23.998 1.00 96.88 91 ASP A N 1
ATOM 764 C CA . ASP A 1 91 ? 0.354 20.296 23.991 1.00 96.88 91 ASP A CA 1
ATOM 765 C C . ASP A 1 91 ? 0.869 20.445 22.551 1.00 96.88 91 ASP A C 1
ATOM 767 O O . ASP A 1 91 ? 1.000 19.464 21.812 1.00 96.88 91 ASP A O 1
ATOM 771 N N . LEU A 1 92 ? 1.164 21.685 22.156 1.00 97.56 92 LEU A N 1
ATOM 772 C CA . LEU A 1 92 ? 1.807 22.028 20.894 1.00 97.56 92 LEU A CA 1
ATOM 773 C C . LEU A 1 92 ? 3.294 22.273 21.140 1.00 97.56 92 LEU A C 1
ATOM 775 O O . LEU A 1 92 ? 3.676 23.218 21.840 1.00 97.56 92 LEU A O 1
ATOM 779 N N . ILE A 1 93 ? 4.127 21.443 20.522 1.00 97.81 93 ILE A N 1
ATOM 780 C CA . ILE A 1 93 ? 5.579 21.554 20.581 1.00 97.81 93 ILE A CA 1
ATOM 781 C C . ILE A 1 93 ? 6.058 22.104 19.246 1.00 97.81 93 ILE A C 1
ATOM 783 O O . ILE A 1 93 ? 5.721 21.560 18.196 1.00 97.81 93 ILE A O 1
ATOM 787 N N . GLN A 1 94 ? 6.884 23.147 19.285 1.00 98.31 94 GLN A N 1
ATOM 788 C CA . GLN A 1 94 ? 7.584 23.663 18.109 1.00 98.31 94 GLN A CA 1
ATOM 789 C C . GLN A 1 94 ? 9.081 23.670 18.388 1.00 98.31 94 GLN A C 1
ATOM 791 O O . GLN A 1 94 ? 9.506 24.085 19.465 1.00 98.31 94 GLN A O 1
ATOM 796 N N . TYR A 1 95 ? 9.891 23.213 17.438 1.00 98.44 95 TYR A N 1
ATOM 797 C CA . TYR A 1 95 ? 11.334 23.104 17.623 1.00 98.44 95 TYR A CA 1
ATOM 798 C C . TYR A 1 95 ? 12.119 23.276 16.325 1.00 98.44 95 TYR A C 1
ATOM 800 O O . TYR A 1 95 ? 11.606 23.093 15.223 1.00 98.44 95 TYR A O 1
ATOM 808 N N . TYR A 1 96 ? 13.393 23.615 16.463 1.00 98.31 96 TYR A N 1
ATOM 809 C CA . TYR A 1 96 ? 14.389 23.538 15.401 1.00 98.31 96 TYR A CA 1
ATOM 810 C C . TYR A 1 96 ? 15.740 23.149 16.001 1.00 98.31 96 TYR A C 1
ATOM 812 O O . TYR A 1 96 ? 15.974 23.289 17.204 1.00 98.31 96 TYR A O 1
ATOM 820 N N . ILE A 1 97 ? 16.623 22.638 15.153 1.00 98.38 97 ILE A N 1
ATOM 821 C CA . ILE A 1 97 ? 17.971 22.231 15.538 1.00 98.38 97 ILE A CA 1
ATOM 822 C C . ILE A 1 97 ? 18.934 23.323 15.093 1.00 98.38 97 ILE A C 1
ATOM 824 O O . ILE A 1 97 ? 18.844 23.822 13.969 1.00 98.38 97 ILE A O 1
ATOM 828 N N . GLU A 1 98 ? 19.824 23.699 15.997 1.00 97.50 98 GLU A N 1
ATOM 829 C CA . GLU A 1 98 ? 20.831 24.735 15.832 1.00 97.50 98 GLU A CA 1
ATOM 830 C C . GLU A 1 98 ? 22.215 24.107 16.012 1.00 97.50 98 GLU A C 1
ATOM 832 O O . GLU A 1 98 ? 22.439 23.366 16.967 1.00 97.50 98 GLU A O 1
ATOM 837 N N . VAL A 1 99 ? 23.128 24.370 15.080 1.00 96.75 99 VAL A N 1
ATOM 838 C CA . VAL A 1 99 ? 24.529 23.946 15.166 1.00 96.75 99 VAL A CA 1
ATOM 839 C C . VAL A 1 99 ? 25.389 25.195 15.156 1.00 96.75 99 VAL A C 1
ATOM 841 O O . VAL A 1 99 ? 25.374 25.943 14.179 1.00 96.75 99 VAL A O 1
ATOM 844 N N . GLU A 1 100 ? 26.128 25.422 16.234 1.00 94.50 100 GLU A N 1
ATOM 845 C CA . GLU A 1 100 ? 27.154 26.459 16.294 1.00 94.50 100 GLU A CA 1
ATOM 846 C C . GLU A 1 100 ? 28.497 25.820 15.924 1.00 94.50 100 GLU A C 1
ATOM 848 O O . GLU A 1 100 ? 28.938 24.888 16.595 1.00 94.50 100 GLU A O 1
ATOM 853 N N . ASP A 1 101 ? 29.142 26.298 14.859 1.00 91.81 101 ASP A N 1
ATOM 854 C CA . ASP A 1 101 ? 30.454 25.819 14.406 1.00 91.81 101 ASP A CA 1
ATOM 855 C C . ASP A 1 101 ? 31.339 27.000 14.024 1.00 91.81 101 ASP A C 1
ATOM 857 O O . ASP A 1 101 ? 30.973 27.815 13.177 1.00 91.81 101 ASP A O 1
ATOM 861 N N . LYS A 1 102 ? 32.517 27.102 14.648 1.00 88.69 102 LYS A N 1
ATOM 862 C CA . LYS A 1 102 ? 33.528 28.138 14.348 1.00 88.69 102 LYS A CA 1
ATOM 863 C C . LYS A 1 102 ? 32.981 29.578 14.348 1.00 88.69 102 LYS A C 1
ATOM 865 O O . LYS A 1 102 ? 33.472 30.428 13.610 1.00 88.69 102 LYS A O 1
ATOM 870 N N . GLY A 1 103 ? 31.991 29.854 15.199 1.00 85.94 103 GLY A N 1
ATOM 871 C CA . GLY A 1 103 ? 31.355 31.170 15.336 1.00 85.94 103 GLY A CA 1
ATOM 872 C C . GLY A 1 103 ? 30.178 31.428 14.390 1.00 85.94 103 GLY A C 1
ATOM 873 O O . GLY A 1 103 ? 29.525 32.458 14.529 1.00 85.94 103 GLY A O 1
ATOM 874 N N . GLU A 1 104 ? 29.873 30.499 13.482 1.00 91.50 104 GLU A N 1
ATOM 875 C CA . GLU A 1 104 ? 28.695 30.539 12.613 1.00 91.50 104 GLU A CA 1
ATOM 876 C C . GLU A 1 104 ? 27.561 29.682 13.188 1.00 91.50 104 GLU A C 1
ATOM 878 O O . GLU A 1 104 ? 27.803 28.689 13.878 1.00 91.50 104 GLU A O 1
ATOM 883 N N . VAL A 1 105 ? 26.313 30.056 12.890 1.00 93.75 105 VAL A N 1
ATOM 884 C CA . VAL A 1 105 ? 25.111 29.364 13.380 1.00 93.75 105 VAL A CA 1
ATOM 885 C C . VAL A 1 105 ? 24.288 28.840 12.210 1.00 93.75 105 VAL A C 1
ATOM 887 O O . VAL A 1 105 ? 23.780 29.607 11.392 1.00 93.75 105 VAL A O 1
ATOM 890 N N . TYR A 1 106 ? 24.086 27.527 12.180 1.00 95.38 106 TYR A N 1
ATOM 891 C CA . TYR A 1 106 ? 23.290 26.825 11.179 1.00 95.38 106 TYR A CA 1
ATOM 892 C C . TYR A 1 106 ? 21.980 26.364 11.808 1.00 95.38 106 TYR A C 1
ATOM 894 O O . TYR A 1 106 ? 21.965 25.885 12.941 1.00 95.38 106 TYR A O 1
ATOM 902 N N . ARG A 1 107 ? 20.863 26.500 11.086 1.00 96.56 107 ARG A N 1
ATOM 903 C CA . ARG A 1 107 ? 19.530 26.139 11.590 1.00 96.56 107 ARG A CA 1
ATOM 904 C C . ARG A 1 107 ? 18.785 25.251 10.613 1.00 96.56 107 ARG A C 1
ATOM 906 O O . ARG A 1 107 ? 18.783 25.503 9.410 1.00 96.56 107 ARG A O 1
ATOM 913 N N . SER A 1 108 ? 18.101 24.244 11.145 1.00 96.56 108 SER A N 1
ATOM 914 C CA . SER A 1 108 ? 17.076 23.527 10.392 1.00 96.56 108 SER A CA 1
ATOM 915 C C . SER A 1 108 ? 15.849 24.418 10.164 1.00 96.56 108 SER A C 1
ATOM 917 O O . SER A 1 108 ? 15.684 25.462 10.800 1.00 96.56 108 SER A O 1
ATOM 919 N N . LYS A 1 109 ? 14.912 23.955 9.327 1.00 95.06 109 LYS A N 1
ATOM 920 C CA . LYS A 1 109 ? 13.537 24.472 9.371 1.00 95.06 109 LYS A CA 1
ATOM 921 C C . LYS A 1 109 ? 12.909 24.230 10.750 1.00 95.06 109 LYS A C 1
ATOM 923 O O . LYS A 1 109 ? 13.381 23.381 11.511 1.00 95.06 109 LYS A O 1
ATOM 928 N N . THR A 1 110 ? 11.839 24.956 11.049 1.00 96.69 110 THR A N 1
ATOM 929 C CA . THR A 1 110 ? 11.000 24.682 12.218 1.00 96.69 110 THR A CA 1
ATOM 930 C C . THR A 1 110 ? 10.115 23.471 11.951 1.00 96.69 110 THR A C 1
ATOM 932 O O . THR A 1 110 ? 9.596 23.297 10.847 1.00 96.69 110 THR A O 1
ATOM 935 N N . PHE A 1 111 ? 9.963 22.640 12.972 1.00 96.50 111 PHE A N 1
ATOM 936 C CA . PHE A 1 111 ? 9.082 21.486 13.009 1.00 96.50 111 PHE A CA 1
ATOM 937 C C . PHE A 1 111 ? 8.110 21.640 14.171 1.00 96.50 111 PHE A C 1
ATOM 939 O O . PHE A 1 111 ? 8.428 22.287 15.171 1.00 96.50 111 PHE A O 1
ATOM 946 N N . ASP A 1 112 ? 6.959 20.995 14.062 1.00 95.75 112 ASP A N 1
ATOM 947 C CA . ASP A 1 112 ? 5.955 20.987 15.110 1.00 95.75 112 ASP A CA 1
ATOM 948 C C . ASP A 1 112 ? 5.251 19.631 15.228 1.00 95.75 112 ASP A C 1
ATOM 950 O O . ASP A 1 112 ? 5.355 18.755 14.359 1.00 95.75 112 ASP A O 1
ATOM 954 N N . PHE A 1 113 ? 4.607 19.425 16.373 1.00 95.38 113 PHE A N 1
ATOM 955 C CA . PHE A 1 113 ? 3.612 18.380 16.572 1.00 95.38 113 PHE A CA 1
ATOM 956 C C . PHE A 1 113 ? 2.680 18.730 17.726 1.00 95.38 113 PHE A C 1
ATOM 958 O O . PHE A 1 113 ? 3.084 19.366 18.703 1.00 95.38 113 PHE A O 1
ATOM 965 N N . SER A 1 114 ? 1.450 18.241 17.619 1.00 96.06 114 SER A N 1
ATOM 966 C CA . SER A 1 114 ? 0.502 18.176 18.723 1.00 96.06 114 SER A CA 1
ATOM 967 C C . SER A 1 114 ? 0.561 16.802 19.383 1.00 96.06 114 SER A C 1
ATOM 969 O O . SER A 1 114 ? 0.736 15.780 18.715 1.00 96.06 114 SER A O 1
ATOM 971 N N . VAL A 1 115 ? 0.432 16.778 20.705 1.00 97.06 115 VAL A N 1
ATOM 972 C CA . VAL A 1 115 ? 0.407 15.539 21.488 1.00 97.06 115 VAL A CA 1
ATOM 973 C C . VAL A 1 115 ? -0.993 14.946 21.436 1.00 97.06 115 VAL A C 1
ATOM 975 O O . VAL A 1 115 ? -1.963 15.583 21.855 1.00 97.06 115 VAL A O 1
ATOM 978 N N . GLY A 1 116 ? -1.097 13.730 20.904 1.00 95.88 116 GLY A N 1
ATOM 979 C CA . GLY A 1 116 ? -2.375 13.059 20.710 1.00 95.88 116 GLY A CA 1
ATOM 980 C C . GLY A 1 116 ? -3.014 12.540 21.999 1.00 95.88 116 GLY A C 1
ATOM 981 O O . GLY A 1 116 ? -2.374 12.428 23.046 1.00 95.88 116 GLY A O 1
ATOM 982 N N . GLU A 1 117 ? -4.290 12.180 21.907 1.00 95.31 117 GLU A N 1
ATOM 983 C CA . GLU A 1 117 ? -5.085 11.616 23.003 1.00 95.31 117 GLU A CA 1
ATOM 984 C C . GLU A 1 117 ? -5.755 10.307 22.568 1.00 95.31 117 GLU A C 1
ATOM 986 O O . GLU A 1 117 ? -6.222 10.185 21.434 1.00 95.31 117 GLU A O 1
ATOM 991 N N . ASN A 1 118 ? -5.819 9.331 23.480 1.00 94.06 118 ASN A N 1
ATOM 992 C CA . ASN A 1 118 ? -6.622 8.125 23.289 1.00 94.06 118 ASN A CA 1
ATOM 993 C C . ASN A 1 118 ? -8.060 8.371 23.745 1.00 94.06 118 ASN A C 1
ATOM 995 O O . ASN A 1 118 ? -8.303 8.804 24.870 1.00 94.06 118 ASN A O 1
ATOM 999 N N . PHE A 1 119 ? -9.004 7.970 22.910 1.00 93.69 119 PHE A N 1
ATOM 1000 C CA . PHE A 1 119 ? -10.425 7.968 23.201 1.00 93.69 119 PHE A CA 1
ATOM 1001 C C . PHE A 1 119 ? -11.002 6.565 23.053 1.00 93.69 119 PHE A C 1
ATOM 1003 O O . PHE A 1 119 ? -10.473 5.714 22.332 1.00 93.69 119 PHE A O 1
ATOM 1010 N N . TYR A 1 120 ? -12.124 6.338 23.725 1.00 92.56 120 TYR A N 1
ATOM 1011 C CA . TYR A 1 120 ? -12.795 5.047 23.793 1.00 92.56 120 TYR A CA 1
ATOM 1012 C C . TYR A 1 120 ? -14.276 5.232 23.493 1.00 92.56 120 TYR A C 1
ATOM 1014 O O . TYR A 1 120 ? -14.853 6.291 23.749 1.00 92.56 120 TYR A O 1
ATOM 1022 N N . LEU A 1 121 ? -14.898 4.188 22.957 1.00 92.62 121 LEU A N 1
ATOM 1023 C CA . LEU A 1 121 ? -16.322 4.198 22.662 1.00 92.62 121 LEU A CA 1
ATOM 1024 C C . LEU A 1 121 ? -17.154 4.402 23.941 1.00 92.62 121 LEU A C 1
ATOM 1026 O O . LEU A 1 121 ? -17.092 3.594 24.866 1.00 92.62 121 LEU A O 1
ATOM 1030 N N . GLY A 1 122 ? -17.934 5.486 23.977 1.00 91.19 122 GLY A N 1
ATOM 1031 C CA . GLY A 1 122 ? -18.838 5.811 25.083 1.00 91.19 122 GLY A CA 1
ATOM 1032 C C . GLY A 1 122 ? -20.086 4.922 25.145 1.00 91.19 122 GLY A C 1
ATOM 1033 O O . GLY A 1 122 ? -20.171 3.869 24.510 1.00 91.19 122 GLY A O 1
ATOM 1034 N N . LYS A 1 123 ? -21.101 5.350 25.906 1.00 93.56 123 LYS A N 1
ATOM 1035 C CA . LYS A 1 123 ? -22.382 4.626 25.981 1.00 93.56 123 LYS A CA 1
ATOM 1036 C C . LYS A 1 123 ? -23.221 4.859 24.728 1.00 93.56 123 LYS A C 1
ATOM 1038 O O . LYS A 1 123 ? -23.069 5.859 24.030 1.00 93.56 123 LYS A O 1
ATOM 1043 N N . VAL A 1 124 ? -24.151 3.944 24.463 1.00 94.94 124 VAL A N 1
ATOM 1044 C CA . VAL A 1 124 ? -25.125 4.106 23.377 1.00 94.94 124 VAL A CA 1
ATOM 1045 C C . VAL A 1 124 ? -26.174 5.131 23.787 1.00 94.94 124 VAL A C 1
ATOM 1047 O O . VAL A 1 124 ? -26.986 4.878 24.678 1.00 94.94 124 VAL A O 1
ATOM 1050 N N . GLU A 1 125 ? -26.200 6.254 23.080 1.00 92.50 125 GLU A N 1
ATOM 1051 C CA . GLU A 1 125 ? -27.218 7.292 23.223 1.00 92.50 125 GLU A CA 1
ATOM 1052 C C . GLU A 1 125 ? -28.533 6.813 22.593 1.00 92.50 125 GLU A C 1
ATOM 1054 O O . GLU A 1 125 ? -29.591 6.778 23.231 1.00 92.50 125 GLU A O 1
ATOM 1059 N N . ARG A 1 126 ? -28.462 6.360 21.336 1.00 90.88 126 ARG A N 1
ATOM 1060 C CA . ARG A 1 126 ? -29.640 5.994 20.545 1.00 90.88 126 ARG A CA 1
ATOM 1061 C C . ARG A 1 126 ? -29.338 4.848 19.591 1.00 90.88 126 ARG A C 1
ATOM 1063 O O . ARG A 1 126 ? -28.311 4.845 18.928 1.00 90.88 126 ARG A O 1
ATOM 1070 N N . ILE A 1 127 ? -30.284 3.924 19.457 1.00 91.12 127 ILE A N 1
ATOM 1071 C CA . ILE A 1 127 ? -30.327 2.996 18.324 1.00 91.12 127 ILE A CA 1
ATOM 1072 C C . ILE A 1 127 ? -31.514 3.405 17.466 1.00 91.12 127 ILE A C 1
ATOM 1074 O O . ILE A 1 127 ? -32.607 3.636 17.979 1.00 91.12 127 ILE A O 1
ATOM 1078 N N . SER A 1 128 ? -31.275 3.563 16.171 1.00 87.12 128 SER A N 1
ATOM 1079 C CA . SER A 1 128 ? -32.299 3.934 15.205 1.00 87.12 128 SER A CA 1
ATOM 1080 C C . SER A 1 128 ? -32.270 3.000 14.010 1.00 87.12 128 SER A C 1
ATOM 1082 O O . SER A 1 128 ? -31.236 2.424 13.669 1.00 87.12 128 SER A O 1
ATOM 1084 N N . PHE A 1 129 ? -33.434 2.864 13.390 1.00 81.81 129 PHE A N 1
ATOM 1085 C CA . PHE A 1 129 ? -33.659 1.979 12.263 1.00 81.81 129 PHE A CA 1
ATOM 1086 C C . PHE A 1 129 ? -34.218 2.810 11.135 1.00 81.81 129 PHE A C 1
ATOM 1088 O O . PHE A 1 129 ? -35.227 3.497 11.288 1.00 81.81 129 PHE A O 1
ATOM 1095 N N . SER A 1 130 ? -33.545 2.758 10.003 1.00 76.50 130 SER A N 1
ATOM 1096 C CA . SER A 1 130 ? -34.002 3.424 8.796 1.00 76.50 130 SER A CA 1
ATOM 1097 C C . SER A 1 130 ? -33.438 2.666 7.620 1.00 76.50 130 SER A C 1
ATOM 1099 O O . SER A 1 130 ? -32.251 2.350 7.633 1.00 76.50 130 SER A O 1
ATOM 1101 N N . ASN A 1 131 ? -34.258 2.407 6.607 1.00 73.88 131 ASN A N 1
ATOM 1102 C CA . ASN A 1 131 ? -33.779 1.909 5.320 1.00 73.88 131 ASN A CA 1
ATOM 1103 C C . ASN A 1 131 ? -32.932 0.631 5.452 1.00 73.88 131 ASN A C 1
ATOM 1105 O O . ASN A 1 131 ? -31.850 0.538 4.882 1.00 73.88 131 ASN A O 1
ATOM 1109 N N . ASN A 1 132 ? -33.397 -0.323 6.272 1.00 76.69 132 ASN A N 1
ATOM 1110 C CA . ASN A 1 132 ? -32.722 -1.600 6.534 1.00 76.69 132 ASN A CA 1
ATOM 1111 C C . ASN A 1 132 ? -31.319 -1.491 7.183 1.00 76.69 132 ASN A C 1
ATOM 1113 O O . ASN A 1 132 ? -30.552 -2.458 7.221 1.00 76.69 132 ASN A O 1
ATOM 1117 N N . ILE A 1 133 ? -31.002 -0.308 7.716 1.00 83.00 133 ILE A N 1
ATOM 1118 C CA . ILE A 1 133 ? -29.773 -0.001 8.436 1.00 83.00 133 ILE A CA 1
ATOM 1119 C C . ILE A 1 133 ? -30.104 0.175 9.913 1.00 83.00 133 ILE A C 1
ATOM 1121 O O . ILE A 1 133 ? -30.985 0.958 10.282 1.00 83.00 133 ILE A O 1
ATOM 1125 N N . ILE A 1 134 ? -29.352 -0.522 10.757 1.00 89.94 134 ILE A N 1
ATOM 1126 C CA . ILE A 1 134 ? -29.280 -0.229 12.183 1.00 89.94 134 ILE A CA 1
ATOM 1127 C C . ILE A 1 134 ? -28.179 0.800 12.382 1.00 89.94 134 ILE A C 1
ATOM 1129 O O . ILE A 1 134 ? -27.018 0.507 12.110 1.00 89.94 134 ILE A O 1
ATOM 1133 N N . ALA A 1 135 ? -28.536 1.983 12.866 1.00 91.06 135 ALA A N 1
ATOM 1134 C CA . ALA A 1 135 ? -27.588 3.009 13.270 1.00 91.06 135 ALA A CA 1
ATOM 1135 C C . ALA A 1 135 ? -27.527 3.068 14.799 1.00 91.06 135 ALA A C 1
ATOM 1137 O O . ALA A 1 135 ? -28.510 3.420 15.458 1.00 91.06 135 ALA A O 1
ATOM 1138 N N . VAL A 1 136 ? -26.366 2.734 15.351 1.00 94.12 136 VAL A N 1
ATOM 1139 C CA . VAL A 1 136 ? -26.045 2.860 16.771 1.00 94.12 136 VAL A CA 1
ATOM 1140 C C . VAL A 1 136 ? -25.259 4.153 16.954 1.00 94.12 136 VAL A C 1
ATOM 1142 O O . VAL A 1 136 ? -24.135 4.280 16.472 1.00 94.12 136 VAL A O 1
ATOM 1145 N N . GLU A 1 137 ? -25.873 5.125 17.617 1.00 93.44 137 GLU A N 1
ATOM 1146 C CA . GLU A 1 137 ? -25.268 6.406 17.965 1.00 93.44 137 GLU A CA 1
ATOM 1147 C C . GLU A 1 137 ? -24.763 6.368 19.401 1.00 93.44 137 GLU A C 1
ATOM 1149 O O . GLU A 1 137 ? -25.503 6.021 20.327 1.00 93.44 137 GLU A O 1
ATOM 1154 N N . PHE A 1 138 ? -23.506 6.758 19.572 1.00 93.88 138 PHE A N 1
ATOM 1155 C CA . PHE A 1 138 ? -22.852 6.815 20.867 1.00 93.88 138 PHE A CA 1
ATOM 1156 C C . PHE A 1 138 ? -22.818 8.247 21.391 1.00 93.88 138 PHE A C 1
ATOM 1158 O O . PHE A 1 138 ? -22.941 9.213 20.630 1.00 93.88 138 PHE A O 1
ATOM 1165 N N . GLU A 1 139 ? -22.650 8.366 22.705 1.00 92.94 139 GLU A N 1
ATOM 1166 C CA . GLU A 1 139 ? -22.356 9.636 23.358 1.00 92.94 139 GLU A CA 1
ATOM 1167 C C . GLU A 1 139 ? -21.156 10.313 22.685 1.00 92.94 139 GLU A C 1
ATOM 1169 O O . GLU A 1 139 ? -20.176 9.672 22.289 1.00 92.94 139 GLU A O 1
ATOM 1174 N N . LYS A 1 140 ? -21.238 11.639 22.555 1.00 88.50 140 LYS A N 1
ATOM 1175 C CA . LYS A 1 140 ? -20.153 12.444 22.000 1.00 88.50 140 LYS A CA 1
ATOM 1176 C C . LYS A 1 140 ? -18.894 12.253 22.848 1.00 88.50 140 LYS A C 1
ATOM 1178 O O . LYS A 1 140 ? -18.945 12.368 24.069 1.00 88.50 140 LYS A O 1
ATOM 1183 N N . THR A 1 141 ? -17.768 11.985 22.199 1.00 84.94 141 THR A N 1
ATOM 1184 C CA . THR A 1 141 ? -16.461 11.841 22.848 1.00 84.94 141 THR A CA 1
ATOM 1185 C C . THR A 1 141 ? -15.497 12.808 22.167 1.00 84.94 141 THR A C 1
ATOM 1187 O O . THR A 1 141 ? -15.252 12.704 20.966 1.00 84.94 141 THR A O 1
ATOM 1190 N N . ASN A 1 142 ? -15.004 13.795 22.922 1.00 82.44 142 ASN A N 1
ATOM 1191 C CA . ASN A 1 142 ? -14.341 14.989 22.383 1.00 82.44 142 ASN A CA 1
ATOM 1192 C C . ASN A 1 142 ? -15.237 15.739 21.370 1.00 82.44 142 ASN A C 1
ATOM 1194 O O . ASN A 1 142 ? -16.395 16.022 21.673 1.00 82.44 142 ASN A O 1
ATOM 1198 N N . SER A 1 143 ? -14.737 16.085 20.182 1.00 79.69 143 SER A N 1
ATOM 1199 C CA . SER A 1 143 ? -15.488 16.737 19.106 1.00 79.69 143 SER A CA 1
ATOM 1200 C C . SER A 1 143 ? -16.278 15.741 18.251 1.00 79.69 143 SER A C 1
ATOM 1202 O O . SER A 1 143 ? -17.183 16.158 17.526 1.00 79.69 143 SER A O 1
ATOM 1204 N N . LEU A 1 144 ? -15.988 14.443 18.372 1.00 84.75 144 LEU A N 1
ATOM 1205 C CA . LEU A 1 144 ? -16.497 13.389 17.502 1.00 84.75 144 LEU A CA 1
ATOM 1206 C C . LEU A 1 144 ? -17.748 12.729 18.087 1.00 84.75 144 LEU A C 1
ATOM 1208 O O . LEU A 1 144 ? -17.902 12.582 19.302 1.00 84.75 144 LEU A O 1
ATOM 1212 N N . LYS A 1 145 ? -18.649 12.301 17.199 1.00 87.62 145 LYS A N 1
ATOM 1213 C CA . LYS A 1 145 ? -19.840 11.523 17.554 1.00 87.62 145 LYS A CA 1
ATOM 1214 C C . LYS A 1 145 ? -19.753 10.158 16.867 1.00 87.62 145 LYS A C 1
ATOM 1216 O O . LYS A 1 145 ? -20.173 10.053 15.713 1.00 87.62 145 LYS A O 1
ATOM 1221 N N . PRO A 1 146 ? -19.204 9.128 17.537 1.00 91.06 146 PRO A N 1
ATOM 1222 C CA . PRO A 1 146 ? -19.065 7.807 16.941 1.00 91.06 146 PRO A CA 1
ATOM 1223 C C . PRO A 1 146 ? -20.426 7.217 16.567 1.00 91.06 146 PRO A C 1
ATOM 1225 O O . PRO A 1 146 ? -21.399 7.309 17.326 1.00 91.06 146 PRO A O 1
ATOM 1228 N N . LYS A 1 147 ? -20.490 6.592 15.393 1.00 91.94 147 LYS A N 1
ATOM 1229 C CA . LYS A 1 147 ? -21.671 5.889 14.890 1.00 91.94 147 LYS A CA 1
ATOM 1230 C C . LYS A 1 147 ? -21.272 4.573 14.247 1.00 91.94 147 LYS A C 1
ATOM 1232 O O . LYS A 1 147 ? -20.325 4.513 13.463 1.00 91.94 147 LYS A O 1
ATOM 1237 N N . LEU A 1 148 ? -22.027 3.527 14.560 1.00 94.12 148 LEU A N 1
ATOM 1238 C CA . LEU A 1 148 ? -21.910 2.227 13.913 1.00 94.12 148 LEU A CA 1
ATOM 1239 C C . LEU A 1 148 ? -23.163 1.969 13.086 1.00 94.12 148 LEU A C 1
ATOM 1241 O O . LEU A 1 148 ? -24.278 2.100 13.588 1.00 94.12 148 LEU A O 1
ATOM 1245 N N . TYR A 1 149 ? -22.972 1.570 11.836 1.00 92.44 149 TYR A N 1
ATOM 1246 C CA . TYR A 1 149 ? -24.051 1.208 10.930 1.00 92.44 149 TYR A CA 1
ATOM 1247 C C . TYR A 1 149 ? -23.932 -0.256 10.546 1.00 92.44 149 TYR A C 1
ATOM 1249 O O . TYR A 1 149 ? -22.866 -0.690 10.113 1.00 92.44 149 TYR A O 1
ATOM 1257 N N . PHE A 1 150 ? -25.032 -0.991 10.662 1.00 93.75 150 PHE A N 1
ATOM 1258 C CA . PHE A 1 150 ? -25.119 -2.397 10.291 1.00 93.75 150 PHE A CA 1
ATOM 1259 C C . PHE A 1 150 ? -26.223 -2.593 9.265 1.00 93.75 150 PHE A C 1
ATOM 1261 O O . PHE A 1 150 ? -27.353 -2.159 9.495 1.00 93.75 150 PHE A O 1
ATOM 1268 N N . TYR A 1 151 ? -25.923 -3.275 8.164 1.00 90.25 151 TYR A N 1
ATOM 1269 C CA . TYR A 1 151 ? -26.953 -3.707 7.222 1.00 90.25 151 TYR A CA 1
ATOM 1270 C C . TYR A 1 151 ? -26.531 -4.920 6.411 1.00 90.25 151 TYR A C 1
ATOM 1272 O O . TYR A 1 151 ? -25.368 -5.052 6.028 1.00 90.25 151 TYR A O 1
ATOM 1280 N N . PHE A 1 152 ? -27.496 -5.789 6.127 1.00 90.56 152 PHE A N 1
ATOM 1281 C CA . PHE A 1 152 ? -27.312 -6.864 5.169 1.00 90.56 152 PHE A CA 1
ATOM 1282 C C . PHE A 1 152 ? -27.585 -6.360 3.755 1.00 90.56 152 PHE A C 1
ATOM 1284 O O . PHE A 1 152 ? -28.568 -5.666 3.496 1.00 90.56 152 PHE A O 1
ATOM 1291 N N . GLU A 1 153 ? -26.710 -6.724 2.828 1.00 87.00 153 GLU A N 1
ATOM 1292 C CA . GLU A 1 153 ? -26.853 -6.432 1.408 1.00 87.00 153 GLU A CA 1
ATOM 1293 C C . GLU A 1 153 ? -26.317 -7.634 0.632 1.00 87.00 153 GLU A C 1
ATOM 1295 O O . GLU A 1 153 ? -25.217 -8.107 0.897 1.00 87.00 153 GLU A O 1
ATOM 1300 N N . LYS A 1 154 ? -27.110 -8.173 -0.304 1.00 87.88 154 LYS A N 1
ATOM 1301 C CA . LYS A 1 154 ? -26.700 -9.281 -1.192 1.00 87.88 154 LYS A CA 1
ATOM 1302 C C . LYS A 1 154 ? -26.093 -10.500 -0.459 1.00 87.88 1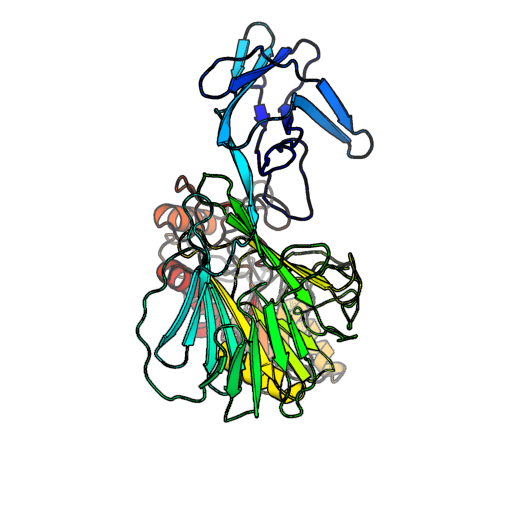54 LYS A C 1
ATOM 1304 O O . LYS A 1 154 ? -25.268 -11.213 -1.023 1.00 87.88 154 LYS A O 1
ATOM 1309 N N . GLY A 1 155 ? -26.522 -10.763 0.777 1.00 90.19 155 GLY A N 1
ATOM 1310 C CA . GLY A 1 155 ? -26.082 -11.907 1.580 1.00 90.19 155 GLY A CA 1
ATOM 1311 C C . GLY A 1 155 ? -24.774 -11.712 2.356 1.00 90.19 155 GLY A C 1
ATOM 1312 O O . GLY A 1 155 ? -24.296 -12.673 2.948 1.00 90.19 155 GLY A O 1
ATOM 1313 N N . TYR A 1 156 ? -24.199 -10.507 2.389 1.00 93.94 156 TYR A N 1
ATOM 1314 C CA . TYR A 1 156 ? -23.138 -10.131 3.330 1.00 93.94 156 TYR A CA 1
ATOM 1315 C C . TYR A 1 156 ? -23.649 -9.100 4.340 1.00 93.94 156 TYR A C 1
ATOM 1317 O O . TYR A 1 156 ? -24.607 -8.376 4.070 1.00 93.94 156 TYR A O 1
ATOM 1325 N N . LEU A 1 157 ? -23.001 -9.010 5.503 1.00 96.25 157 LEU A N 1
ATOM 1326 C CA . LEU A 1 157 ? -23.241 -7.953 6.487 1.00 96.25 157 LEU A CA 1
ATOM 1327 C C . LEU A 1 157 ? -22.182 -6.870 6.315 1.00 96.25 157 LEU A C 1
ATOM 1329 O O . LEU A 1 157 ? -20.992 -7.143 6.457 1.00 96.25 157 LEU A O 1
ATOM 1333 N N . LYS A 1 158 ? -22.599 -5.632 6.074 1.00 95.06 158 LYS A N 1
ATOM 1334 C CA . LYS A 1 158 ? -21.700 -4.484 6.119 1.00 95.06 158 LYS A CA 1
ATOM 1335 C C . LYS A 1 158 ? -21.751 -3.818 7.490 1.00 95.06 158 LYS A C 1
ATOM 1337 O O . LYS A 1 158 ? -22.832 -3.574 8.026 1.00 95.06 158 LYS A O 1
ATOM 1342 N N . ILE A 1 159 ? -20.575 -3.493 8.016 1.00 95.31 159 ILE A N 1
ATOM 1343 C CA . ILE A 1 159 ? -20.382 -2.699 9.226 1.00 95.31 159 ILE A CA 1
ATOM 1344 C C . ILE A 1 159 ? -19.615 -1.440 8.831 1.00 95.31 159 ILE A C 1
ATOM 1346 O O . ILE A 1 159 ? -18.466 -1.522 8.402 1.00 95.31 159 ILE A O 1
ATOM 1350 N N . SER A 1 160 ? -20.239 -0.276 8.969 1.00 92.44 160 SER A N 1
ATOM 1351 C CA . SER A 1 160 ? -19.565 1.011 8.784 1.00 92.44 160 SER A CA 1
ATOM 1352 C C . SER A 1 160 ? -19.357 1.668 10.138 1.00 92.44 160 SER A C 1
ATOM 1354 O O . SER A 1 160 ? -20.315 1.920 10.866 1.00 92.44 160 SER A O 1
ATOM 1356 N N . ILE A 1 161 ? -18.103 1.950 10.464 1.00 89.81 161 ILE A N 1
ATOM 1357 C CA . ILE A 1 161 ? -17.709 2.669 11.672 1.00 89.81 161 ILE A CA 1
ATOM 1358 C C . ILE A 1 161 ? -17.342 4.067 11.225 1.00 89.81 161 ILE A C 1
ATOM 1360 O O . ILE A 1 161 ? -16.376 4.229 10.487 1.00 89.81 161 ILE A O 1
ATOM 1364 N N . SER A 1 162 ? -18.130 5.050 11.637 1.00 86.69 162 SER A N 1
ATOM 1365 C CA . SER A 1 162 ? -17.925 6.446 11.277 1.00 86.69 162 SER A CA 1
ATOM 1366 C C . SER A 1 162 ? -17.709 7.277 12.527 1.00 86.69 162 SER A C 1
ATOM 1368 O O . SER A 1 162 ? -18.457 7.153 13.500 1.00 86.69 162 SER A O 1
ATOM 1370 N N . LEU A 1 163 ? -16.718 8.163 12.485 1.00 77.62 163 LEU A N 1
ATOM 1371 C CA . LEU A 1 163 ? -16.538 9.202 13.500 1.00 77.62 163 LEU A CA 1
ATOM 1372 C C . LEU A 1 163 ? -17.259 10.517 13.129 1.00 77.62 163 LEU A C 1
ATOM 1374 O O . LEU A 1 163 ? -17.201 11.482 13.891 1.00 77.62 163 LEU A O 1
ATOM 1378 N N . ALA A 1 164 ? -17.964 10.539 11.988 1.00 67.06 164 ALA A N 1
ATOM 1379 C CA . ALA A 1 164 ? -18.755 11.661 11.472 1.00 67.06 164 ALA A CA 1
ATOM 1380 C C . ALA A 1 164 ? -20.175 11.240 11.012 1.00 67.06 164 ALA A C 1
ATOM 1382 O O . ALA A 1 164 ? -20.500 10.053 10.901 1.00 67.06 164 ALA A O 1
ATOM 1383 N N . ASP A 1 165 ? -21.046 12.213 10.732 1.00 63.91 165 ASP A N 1
ATOM 1384 C CA . ASP A 1 165 ? -22.360 11.950 10.135 1.00 63.91 165 ASP A CA 1
ATOM 1385 C C . ASP A 1 165 ? -22.215 11.438 8.694 1.00 63.91 165 ASP A C 1
ATOM 1387 O O . ASP A 1 165 ? -21.564 12.068 7.865 1.00 63.91 165 ASP A O 1
ATOM 1391 N N . LEU A 1 166 ? -22.824 10.285 8.395 1.00 59.44 166 LEU A N 1
ATOM 1392 C CA . LEU A 1 166 ? -22.902 9.758 7.032 1.00 59.44 166 LEU A CA 1
ATOM 1393 C C . LEU A 1 166 ? -24.129 10.321 6.319 1.00 59.44 166 LEU A C 1
ATOM 1395 O O . LEU A 1 166 ? -25.195 10.459 6.925 1.00 59.44 166 LEU A O 1
ATOM 1399 N N . ASP A 1 167 ? -23.978 10.577 5.022 1.00 50.09 167 ASP A N 1
ATOM 1400 C CA . ASP A 1 167 ? -25.082 10.963 4.150 1.00 50.09 167 ASP A CA 1
ATOM 1401 C C . ASP A 1 167 ? -26.026 9.768 3.912 1.00 50.09 167 ASP A C 1
ATOM 1403 O O . ASP A 1 167 ? -25.591 8.637 3.663 1.00 50.09 167 ASP A O 1
ATOM 1407 N N . LYS A 1 168 ? -27.332 10.004 4.058 1.00 55.47 168 LYS A N 1
ATOM 1408 C CA . LYS A 1 168 ? -28.362 8.966 4.228 1.00 55.47 168 LYS A CA 1
ATOM 1409 C C . LYS A 1 168 ? -29.301 8.927 3.028 1.00 55.47 168 LYS A C 1
ATOM 1411 O O . LYS A 1 168 ? -30.368 9.518 3.089 1.00 55.47 168 LYS A O 1
ATOM 1416 N N . ASN A 1 169 ? -28.964 8.175 1.982 1.00 45.44 169 ASN A N 1
ATOM 1417 C CA . ASN A 1 169 ? -29.898 7.904 0.880 1.00 45.44 169 ASN A CA 1
ATOM 1418 C C . ASN A 1 169 ? -29.738 6.473 0.352 1.00 45.44 169 ASN A C 1
ATOM 1420 O O . ASN A 1 169 ? -28.850 6.228 -0.461 1.00 45.44 169 ASN A O 1
ATOM 1424 N N . ARG A 1 170 ? -30.581 5.534 0.814 1.00 51.88 170 ARG A N 1
ATOM 1425 C CA . ARG A 1 170 ? -30.791 4.183 0.237 1.00 51.88 170 ARG A CA 1
ATOM 1426 C C . ARG A 1 170 ? -32.206 3.679 0.574 1.00 51.88 170 ARG A C 1
ATOM 1428 O O . ARG A 1 170 ? -32.735 4.087 1.603 1.00 51.88 170 ARG A O 1
ATOM 1435 N N . GLU A 1 171 ? -32.793 2.816 -0.260 1.00 40.72 171 GLU A N 1
ATOM 1436 C CA . GLU A 1 171 ? -34.179 2.301 -0.152 1.00 40.72 171 GLU A CA 1
ATOM 1437 C C . GLU A 1 171 ? -34.264 0.761 0.030 1.00 40.72 171 GLU A C 1
ATOM 1439 O O . GLU A 1 171 ? -33.406 0.047 -0.488 1.00 40.72 171 GLU A O 1
ATOM 1444 N N . ASP A 1 172 ? -35.363 0.303 0.678 1.00 46.03 172 ASP A N 1
ATOM 1445 C CA . ASP A 1 172 ? -35.970 -1.065 0.758 1.00 46.03 172 ASP A CA 1
ATOM 1446 C C . ASP A 1 172 ? -35.158 -2.199 1.466 1.00 46.03 172 ASP A C 1
ATOM 1448 O O . ASP A 1 172 ? -33.936 -2.148 1.494 1.00 46.03 172 ASP A O 1
ATOM 1452 N N . LYS A 1 173 ? -35.650 -3.294 2.098 1.00 48.56 173 LYS A N 1
ATOM 1453 C CA . LYS A 1 173 ? -36.928 -3.834 2.643 1.00 48.56 173 LYS A CA 1
ATOM 1454 C C . LYS A 1 173 ? -36.623 -4.438 4.039 1.00 48.56 173 LYS A C 1
ATOM 1456 O O . LYS A 1 173 ? -35.508 -4.889 4.273 1.00 48.56 173 LYS A O 1
ATOM 1461 N N . ASN A 1 174 ? -37.605 -4.501 4.944 1.00 50.81 174 ASN A N 1
ATOM 1462 C CA . ASN A 1 174 ? -37.417 -4.812 6.377 1.00 50.81 174 ASN A CA 1
ATOM 1463 C C . ASN A 1 174 ? -37.290 -6.318 6.728 1.00 50.81 174 ASN A C 1
ATOM 1465 O O . ASN A 1 174 ? -38.216 -7.083 6.462 1.00 50.81 174 ASN A O 1
ATOM 1469 N N . SER A 1 175 ? -36.235 -6.713 7.462 1.00 64.94 175 SER A N 1
ATOM 1470 C CA . SER A 1 175 ? -36.144 -8.000 8.201 1.00 64.94 175 SER A CA 1
ATOM 1471 C C . SER A 1 175 ? -35.607 -7.857 9.640 1.00 64.94 175 SER A C 1
ATOM 1473 O O . SER A 1 175 ? -34.846 -8.679 10.158 1.00 64.94 175 SER A O 1
ATOM 1475 N N . PHE A 1 176 ? -36.033 -6.786 10.303 1.00 75.75 176 PHE A N 1
ATOM 1476 C CA . PHE A 1 176 ? -35.567 -6.373 11.621 1.00 75.75 176 PHE A CA 1
ATOM 1477 C C . PHE A 1 176 ? -36.634 -6.582 12.714 1.00 75.75 176 PHE A C 1
ATOM 1479 O O . PHE A 1 176 ? -37.819 -6.346 12.476 1.00 75.75 176 PHE A O 1
ATOM 1486 N N . SER A 1 177 ? -36.217 -6.975 13.922 1.00 77.69 177 SER A N 1
ATOM 1487 C CA . SER A 1 177 ? -37.094 -7.105 15.092 1.00 77.69 177 SER A CA 1
ATOM 1488 C C . SER A 1 177 ? -36.455 -6.544 16.367 1.00 77.69 177 SER A C 1
ATOM 1490 O O . SER A 1 177 ? -35.305 -6.849 16.691 1.00 77.69 177 SER A O 1
ATOM 1492 N N . ILE A 1 178 ? -37.232 -5.773 17.130 1.00 82.69 178 ILE A N 1
ATOM 1493 C CA . ILE A 1 178 ? -36.882 -5.335 18.488 1.00 82.69 178 ILE A CA 1
ATOM 1494 C C . ILE A 1 178 ? -37.369 -6.419 19.454 1.00 82.69 178 ILE A C 1
ATOM 1496 O O . ILE A 1 178 ? -38.570 -6.670 19.518 1.00 82.69 178 ILE A O 1
ATOM 1500 N N . ILE A 1 179 ? -36.457 -7.069 20.184 1.00 84.12 179 ILE A N 1
ATOM 1501 C CA . ILE A 1 179 ? -36.822 -8.072 21.199 1.00 84.12 179 ILE A CA 1
ATOM 1502 C C . ILE A 1 179 ? -37.258 -7.362 22.485 1.00 84.12 179 ILE A C 1
ATOM 1504 O O . ILE A 1 179 ? -38.278 -7.702 23.077 1.00 84.12 179 ILE A O 1
ATOM 1508 N N . ASN A 1 180 ? -36.481 -6.364 22.908 1.00 87.69 180 ASN A N 1
ATOM 1509 C CA . ASN A 1 180 ? -36.802 -5.419 23.977 1.00 87.69 180 ASN A CA 1
ATOM 1510 C C . ASN A 1 180 ? -35.921 -4.161 23.839 1.00 87.69 180 ASN A C 1
ATOM 1512 O O . ASN A 1 180 ? -35.046 -4.108 22.976 1.00 87.69 180 ASN A O 1
ATOM 1516 N N . ASP A 1 181 ? -36.100 -3.173 24.719 1.00 86.50 181 ASP A N 1
ATOM 1517 C CA . ASP A 1 181 ? -35.368 -1.892 24.680 1.00 86.50 181 ASP A CA 1
ATOM 1518 C C . ASP A 1 181 ? -33.834 -2.027 24.760 1.00 86.50 181 ASP A C 1
ATOM 1520 O O . ASP A 1 181 ? -33.099 -1.095 24.407 1.00 86.50 181 ASP A O 1
ATOM 1524 N N . ASN A 1 182 ? -33.330 -3.182 25.207 1.00 92.31 182 ASN A N 1
ATOM 1525 C CA . ASN A 1 182 ? -31.908 -3.474 25.322 1.00 92.31 182 ASN A CA 1
ATOM 1526 C C . ASN A 1 182 ? -31.394 -4.502 24.303 1.00 92.31 182 ASN A C 1
ATOM 1528 O O . ASN A 1 182 ? -30.181 -4.659 24.209 1.00 92.31 182 ASN A O 1
ATOM 1532 N N . HIS A 1 183 ? -32.257 -5.198 23.556 1.00 94.12 183 HIS A N 1
ATOM 1533 C CA . HIS A 1 183 ? -31.874 -6.312 22.682 1.00 94.12 183 HIS A CA 1
ATOM 1534 C C . HIS A 1 183 ? -32.579 -6.232 21.329 1.00 94.12 183 HIS A C 1
ATOM 1536 O O . HIS A 1 183 ? -33.806 -6.262 21.223 1.00 94.12 183 HIS A O 1
ATOM 1542 N N . TYR A 1 184 ? -31.769 -6.163 20.281 1.00 92.94 184 TYR A N 1
ATOM 1543 C CA . TYR A 1 184 ? -32.189 -5.950 18.907 1.00 92.94 184 TYR A CA 1
ATOM 1544 C C . TYR A 1 184 ? -31.678 -7.109 18.051 1.00 92.94 184 TYR A C 1
ATOM 1546 O O . TYR A 1 184 ? -30.529 -7.528 18.198 1.00 92.94 184 TYR A O 1
ATOM 1554 N N . PHE A 1 185 ? -32.527 -7.625 17.166 1.00 92.94 185 PHE A N 1
ATOM 1555 C CA . PHE A 1 185 ? -32.238 -8.799 16.347 1.00 92.94 185 PHE A CA 1
ATOM 1556 C C . PHE A 1 185 ? -32.517 -8.506 14.874 1.00 92.94 185 PHE A C 1
ATOM 1558 O O . PHE A 1 185 ? -33.578 -7.992 14.514 1.00 92.94 185 PHE A O 1
ATOM 1565 N N . TYR A 1 186 ? -31.567 -8.856 14.015 1.00 91.94 186 TYR A N 1
ATOM 1566 C CA . TYR A 1 186 ? -31.652 -8.667 12.575 1.00 91.94 186 TYR A CA 1
ATOM 1567 C C . TYR A 1 186 ? -31.204 -9.940 11.874 1.00 91.94 186 TYR A C 1
ATOM 1569 O O . TYR A 1 186 ? -30.065 -10.373 12.019 1.00 91.94 186 TYR A O 1
ATOM 1577 N N . LYS A 1 187 ? -32.112 -10.547 11.112 1.00 92.12 187 LYS A N 1
ATOM 1578 C CA . LYS A 1 187 ? -31.833 -11.749 10.336 1.00 92.12 187 LYS A CA 1
ATOM 1579 C C . LYS A 1 187 ? -31.809 -11.429 8.852 1.00 92.12 187 LYS A C 1
ATOM 1581 O O . LYS A 1 187 ? -32.750 -10.833 8.327 1.00 92.12 187 LYS A O 1
ATOM 1586 N N . ASP A 1 188 ? -30.760 -11.872 8.179 1.00 91.44 188 ASP A N 1
ATOM 1587 C CA . ASP A 1 188 ? -30.697 -11.859 6.727 1.00 91.44 188 ASP A CA 1
ATOM 1588 C C . ASP A 1 188 ? -31.630 -12.922 6.143 1.00 91.44 188 ASP A C 1
ATOM 1590 O O . ASP A 1 188 ? -31.619 -14.083 6.556 1.00 91.44 188 ASP A O 1
ATOM 1594 N N . LEU A 1 189 ? -32.428 -12.535 5.152 1.00 88.94 189 LEU A N 1
ATOM 1595 C CA . LEU A 1 189 ? -33.368 -13.444 4.495 1.00 88.94 189 LEU A CA 1
ATOM 1596 C C . LEU A 1 189 ? -32.688 -14.341 3.452 1.00 88.94 189 LEU A C 1
ATOM 1598 O O . LEU A 1 189 ? -33.253 -15.370 3.093 1.00 88.94 189 LEU A O 1
ATOM 1602 N N . ILE A 1 190 ? -31.498 -13.966 2.970 1.00 88.94 190 ILE A N 1
ATOM 1603 C CA . ILE A 1 190 ? -30.773 -14.713 1.934 1.00 88.94 190 ILE A CA 1
ATOM 1604 C C . ILE A 1 190 ? -29.978 -15.859 2.562 1.00 88.94 190 ILE A C 1
ATOM 1606 O O . ILE A 1 190 ? -30.118 -17.015 2.171 1.00 88.94 190 ILE A O 1
ATOM 1610 N N . THR A 1 191 ? -29.131 -15.541 3.535 1.00 90.56 191 THR A N 1
ATOM 1611 C CA . THR A 1 191 ? -28.225 -16.506 4.171 1.00 90.56 191 THR A CA 1
ATOM 1612 C C . THR A 1 191 ? -28.815 -17.134 5.426 1.00 90.56 191 THR A C 1
ATOM 1614 O O . THR A 1 191 ? -28.401 -18.222 5.824 1.00 90.56 191 THR A O 1
ATOM 1617 N N . GLY A 1 192 ? -29.784 -16.468 6.059 1.00 92.75 192 GLY A N 1
ATOM 1618 C CA . GLY A 1 192 ? -30.272 -16.826 7.386 1.00 92.75 192 GLY A CA 1
ATOM 1619 C C . GLY A 1 192 ? -29.348 -16.386 8.524 1.00 92.75 192 GLY A C 1
ATOM 1620 O O . GLY A 1 192 ? -29.716 -16.618 9.678 1.00 92.75 192 GLY A O 1
ATOM 1621 N N . SER A 1 193 ? -28.197 -15.770 8.218 1.00 95.06 193 SER A N 1
ATOM 1622 C CA . SER A 1 193 ? -27.265 -15.204 9.196 1.00 95.06 193 SER A CA 1
ATOM 1623 C C . SER A 1 193 ? -27.939 -14.135 10.044 1.00 95.06 193 SER A C 1
ATOM 1625 O O . SER A 1 193 ? -28.893 -13.477 9.623 1.00 95.06 193 SER A O 1
ATOM 1627 N N . GLN A 1 194 ? -27.450 -13.975 11.265 1.00 95.75 194 GLN A N 1
ATOM 1628 C CA . GLN A 1 194 ? -28.123 -13.192 12.290 1.00 95.75 194 GLN A CA 1
ATOM 1629 C C . GLN A 1 194 ? -27.150 -12.191 12.901 1.00 95.75 194 GLN A C 1
ATOM 1631 O O . GLN A 1 194 ? -25.974 -12.488 13.094 1.00 95.75 194 GLN A O 1
ATOM 1636 N N . LEU A 1 195 ? -27.659 -11.012 13.228 1.00 96.81 195 LEU A N 1
ATOM 1637 C CA . LEU A 1 195 ? -26.986 -9.978 13.991 1.00 96.81 195 LEU A CA 1
ATOM 1638 C C . LEU A 1 195 ? -27.827 -9.683 15.231 1.00 96.81 195 LEU A C 1
ATOM 1640 O O . LEU A 1 195 ? -28.986 -9.279 15.135 1.00 96.81 195 LEU A O 1
ATOM 1644 N N . GLU A 1 196 ? -27.223 -9.858 16.396 1.00 96.94 196 GLU A N 1
ATOM 1645 C CA . GLU A 1 196 ? -27.772 -9.435 17.678 1.00 96.94 196 GLU A CA 1
ATOM 1646 C C . GLU A 1 196 ? -27.001 -8.225 18.181 1.00 96.94 196 GLU A C 1
ATOM 1648 O O . GLU A 1 196 ? -25.774 -8.246 18.201 1.00 96.94 196 GLU A O 1
ATOM 1653 N N . ILE A 1 197 ? -27.712 -7.188 18.614 1.00 96.62 197 ILE A N 1
ATOM 1654 C CA . ILE A 1 197 ? -27.136 -5.999 19.242 1.00 96.62 197 ILE A CA 1
ATOM 1655 C C . ILE A 1 197 ? -27.749 -5.854 20.628 1.00 96.62 197 ILE A C 1
ATOM 1657 O O . ILE A 1 197 ? -28.970 -5.886 20.786 1.00 96.62 197 ILE A O 1
ATOM 1661 N N . ILE A 1 198 ? -26.897 -5.671 21.630 1.00 95.62 198 ILE A N 1
ATOM 1662 C CA . ILE A 1 198 ? -27.287 -5.322 22.991 1.00 95.62 198 ILE A CA 1
ATOM 1663 C C . ILE A 1 198 ? -26.833 -3.891 23.258 1.00 95.62 198 ILE A C 1
ATOM 1665 O O . ILE A 1 198 ? -25.701 -3.532 22.942 1.00 95.62 198 ILE A O 1
ATOM 1669 N N . LYS A 1 199 ? -27.737 -3.054 23.779 1.00 93.62 199 LYS A N 1
ATOM 1670 C CA . LYS A 1 199 ? -27.510 -1.608 23.929 1.00 93.62 199 LYS A CA 1
ATOM 1671 C C . LYS A 1 199 ? -26.638 -1.271 25.140 1.00 93.62 199 LYS A C 1
ATOM 1673 O O . LYS A 1 199 ? -25.775 -0.404 25.030 1.00 93.62 199 LYS A O 1
ATOM 1678 N N . ASN A 1 200 ? -26.873 -1.912 26.283 1.00 91.62 200 ASN A N 1
ATOM 1679 C CA . ASN A 1 200 ? -26.212 -1.597 27.547 1.00 91.62 200 ASN A CA 1
ATOM 1680 C C . ASN A 1 200 ? -25.872 -2.869 28.363 1.00 91.62 200 ASN A C 1
ATOM 1682 O O . ASN A 1 200 ? -26.801 -3.554 28.810 1.00 91.62 200 ASN A O 1
ATOM 1686 N N . PRO A 1 201 ? -24.575 -3.173 28.591 1.00 92.12 201 PRO A N 1
ATOM 1687 C CA . PRO A 1 201 ? -23.417 -2.591 27.897 1.00 92.12 201 PRO A CA 1
ATOM 1688 C C . PRO A 1 201 ? -23.470 -2.891 26.390 1.00 92.12 201 PRO A C 1
ATOM 1690 O O . PRO A 1 201 ? -24.055 -3.895 25.977 1.00 92.12 201 PRO A O 1
ATOM 1693 N N . PHE A 1 202 ? -22.898 -2.006 25.566 1.00 95.06 202 PHE A N 1
ATOM 1694 C CA . PHE A 1 202 ? -22.944 -2.180 24.115 1.00 95.06 202 PHE A CA 1
ATOM 1695 C C . PHE A 1 202 ? -22.151 -3.404 23.673 1.00 95.06 202 PHE A C 1
ATOM 1697 O O . PHE A 1 202 ? -20.945 -3.477 23.904 1.00 95.06 202 PHE A O 1
ATOM 1704 N N . LYS A 1 203 ? -22.815 -4.310 22.957 1.00 95.69 203 LYS A N 1
ATOM 1705 C CA . LYS A 1 203 ? -22.166 -5.414 22.250 1.00 95.69 203 LYS A CA 1
ATOM 1706 C C . LYS A 1 203 ? -22.966 -5.834 21.033 1.00 95.69 203 LYS A C 1
ATOM 1708 O O . LYS A 1 203 ? -24.182 -5.655 20.994 1.00 95.69 203 LYS A O 1
ATOM 1713 N N . PHE A 1 204 ? -22.303 -6.467 20.077 1.00 97.38 204 PHE A N 1
ATOM 1714 C CA . PHE A 1 204 ? -22.979 -7.183 19.007 1.00 97.38 204 PHE A CA 1
ATOM 1715 C C . PHE A 1 204 ? -22.376 -8.565 18.779 1.00 97.38 204 PHE A C 1
ATOM 1717 O O . PHE A 1 204 ? -21.194 -8.797 19.034 1.00 97.38 204 PHE A O 1
ATOM 1724 N N . VAL A 1 205 ? -23.206 -9.479 18.288 1.00 98.06 205 VAL A N 1
ATOM 1725 C CA . VAL A 1 205 ? -22.831 -10.850 17.945 1.00 98.06 205 VAL A CA 1
ATOM 1726 C C . VAL A 1 205 ? -23.411 -11.183 16.581 1.00 98.06 205 VAL A C 1
ATOM 1728 O O . VAL A 1 205 ? -24.598 -10.984 16.332 1.00 98.06 205 VAL A O 1
ATOM 1731 N N . ILE A 1 206 ? -22.563 -11.701 15.706 1.00 98.38 206 ILE A N 1
ATOM 1732 C CA . ILE A 1 206 ? -22.909 -12.209 14.386 1.00 98.38 206 ILE A CA 1
ATOM 1733 C C . ILE A 1 206 ? -22.938 -13.729 14.480 1.00 98.38 206 ILE A C 1
ATOM 1735 O O . ILE A 1 206 ? -21.984 -14.348 14.962 1.00 98.38 206 ILE A O 1
ATOM 1739 N N . LYS A 1 207 ? -24.034 -14.324 14.021 1.00 98.00 207 LYS A N 1
ATOM 1740 C CA . LYS A 1 207 ? -24.274 -15.764 14.069 1.00 98.00 207 LYS A CA 1
ATOM 1741 C C . LYS A 1 207 ? -24.587 -16.315 12.686 1.00 98.00 207 LYS A C 1
ATOM 1743 O O . LYS A 1 207 ? -25.100 -15.599 11.822 1.00 98.00 207 LYS A O 1
ATOM 1748 N N . ASP A 1 208 ? -24.299 -17.596 12.501 1.00 95.94 208 ASP A N 1
ATOM 1749 C CA . ASP A 1 208 ? -24.722 -18.337 11.319 1.00 95.94 208 ASP A CA 1
ATOM 1750 C C . ASP A 1 208 ? -26.248 -18.572 11.312 1.00 95.94 208 ASP A C 1
ATOM 1752 O O . ASP A 1 208 ? -26.994 -18.154 12.205 1.00 95.94 208 ASP A O 1
ATOM 1756 N N . ASN A 1 209 ? -26.733 -19.280 10.294 1.00 93.56 209 ASN A N 1
ATOM 1757 C CA . ASN A 1 209 ? -28.150 -19.616 10.167 1.00 93.56 209 ASN A CA 1
ATOM 1758 C C . ASN A 1 209 ? -28.661 -20.651 11.186 1.00 93.56 209 ASN A C 1
ATOM 1760 O O . ASN A 1 209 ? -29.877 -20.825 11.306 1.00 93.56 209 ASN A O 1
ATOM 1764 N N . LYS A 1 210 ? -27.763 -21.302 11.931 1.00 94.75 210 LYS A N 1
ATOM 1765 C CA . LYS A 1 210 ? -28.057 -22.244 13.020 1.00 94.75 210 LYS A CA 1
ATOM 1766 C C . LYS A 1 210 ? -27.983 -21.579 14.400 1.00 94.75 210 LYS A C 1
ATOM 1768 O O . LYS A 1 210 ? -28.359 -22.208 15.383 1.00 94.75 210 LYS A O 1
ATOM 1773 N N . GLY A 1 211 ? -27.546 -20.321 14.476 1.00 94.62 211 GLY A N 1
ATOM 1774 C CA . GLY A 1 211 ? -27.379 -19.575 15.722 1.00 94.62 211 GLY A CA 1
ATOM 1775 C C . GLY A 1 211 ? -26.010 -19.751 16.390 1.00 94.62 211 GLY A C 1
ATOM 1776 O O . GLY A 1 211 ? -25.834 -19.275 17.513 1.00 94.62 211 GLY A O 1
ATOM 1777 N N . ASN A 1 212 ? -25.036 -20.388 15.733 1.00 96.06 212 ASN A N 1
ATOM 1778 C CA . ASN A 1 212 ? -23.665 -20.470 16.238 1.00 96.06 212 ASN A CA 1
ATOM 1779 C C . ASN A 1 212 ? -22.968 -19.119 16.074 1.00 96.06 212 ASN A C 1
ATOM 1781 O O . ASN A 1 212 ? -23.110 -18.465 15.041 1.00 96.06 212 ASN A O 1
ATOM 1785 N N . MET A 1 213 ? -22.195 -18.703 17.076 1.00 96.62 213 MET A N 1
ATOM 1786 C CA . MET A 1 213 ? -21.423 -17.463 17.014 1.00 96.62 213 MET A CA 1
ATOM 1787 C C . MET A 1 213 ? -20.287 -17.574 15.992 1.00 96.62 213 MET A C 1
ATOM 1789 O O . MET A 1 213 ? -19.476 -18.491 16.055 1.00 96.62 213 MET A O 1
ATOM 1793 N N . LEU A 1 214 ? -20.212 -16.595 15.091 1.00 97.69 214 LEU A N 1
ATOM 1794 C CA . LEU A 1 214 ? -19.131 -16.453 14.114 1.00 97.69 214 LEU A CA 1
ATOM 1795 C C . LEU A 1 214 ? -18.120 -15.401 14.573 1.00 97.69 214 LEU A C 1
ATOM 1797 O O . LEU A 1 214 ? -16.914 -15.647 14.621 1.00 97.69 214 LEU A O 1
ATOM 1801 N N . LEU A 1 215 ? -18.629 -14.224 14.935 1.00 97.94 215 LEU A N 1
ATOM 1802 C CA . LEU A 1 215 ? -17.840 -13.050 15.291 1.00 97.94 215 LEU A CA 1
ATOM 1803 C C . LEU A 1 215 ? -18.655 -12.162 16.232 1.00 97.94 215 LEU A C 1
ATOM 1805 O O . LEU A 1 215 ? -19.852 -11.988 16.029 1.00 97.94 215 LEU A O 1
ATOM 1809 N N . GLY A 1 216 ? -18.033 -11.555 17.232 1.00 97.56 216 GLY A N 1
ATOM 1810 C CA . GLY A 1 216 ? -18.679 -10.557 18.085 1.00 97.56 216 GLY A CA 1
ATOM 1811 C C . GLY A 1 216 ? -17.762 -9.385 18.382 1.00 97.56 216 GLY A C 1
ATOM 1812 O O . GLY A 1 216 ? -16.551 -9.477 18.195 1.00 97.56 216 GLY A O 1
ATOM 1813 N N . SER A 1 217 ? -18.326 -8.281 18.861 1.00 97.44 217 SER A N 1
ATOM 1814 C CA . SER A 1 217 ? -17.535 -7.227 19.500 1.00 97.44 217 SER A CA 1
ATOM 1815 C C . SER A 1 217 ? -16.805 -7.797 20.717 1.00 97.44 217 SER A C 1
ATOM 1817 O O . SER A 1 217 ? -17.439 -8.487 21.515 1.00 97.44 217 SER A O 1
ATOM 1819 N N . TYR A 1 218 ? -15.524 -7.480 20.900 1.00 96.00 218 TYR A N 1
ATOM 1820 C CA . TYR A 1 218 ? -14.788 -7.840 22.118 1.00 96.00 218 TYR A CA 1
ATOM 1821 C C . TYR A 1 218 ? -15.351 -7.102 23.352 1.00 96.00 218 TYR A C 1
ATOM 1823 O O . TYR A 1 218 ? -15.816 -5.968 23.215 1.00 96.00 218 TYR A O 1
ATOM 1831 N N . GLN A 1 219 ? -15.371 -7.747 24.528 1.00 86.81 219 GLN A N 1
ATOM 1832 C CA . GLN A 1 219 ? -16.101 -7.271 25.727 1.00 86.81 219 GLN A CA 1
ATOM 1833 C C . GLN A 1 219 ? -15.382 -7.500 27.070 1.00 86.81 219 GLN A C 1
ATOM 1835 O O . GLN A 1 219 ? -16.012 -7.376 28.116 1.00 86.81 219 GLN A O 1
ATOM 1840 N N . ASP A 1 220 ? -14.107 -7.881 27.058 1.00 86.62 220 ASP A N 1
ATOM 1841 C CA . ASP A 1 220 ? -13.379 -8.219 28.288 1.00 86.62 220 ASP A CA 1
ATOM 1842 C C . ASP A 1 220 ? -12.411 -7.087 28.692 1.00 86.62 220 ASP A C 1
ATOM 1844 O O . ASP A 1 220 ? -12.830 -5.949 28.883 1.00 86.62 220 ASP A O 1
ATOM 1848 N N . ILE A 1 221 ? -11.107 -7.360 28.773 1.00 88.56 221 ILE A N 1
ATOM 1849 C CA . ILE A 1 221 ? -10.086 -6.437 29.303 1.00 88.56 221 ILE A CA 1
ATOM 1850 C C . ILE A 1 221 ? -9.894 -5.160 28.450 1.00 88.56 221 ILE A C 1
ATOM 1852 O O . ILE A 1 221 ? -9.366 -4.161 28.934 1.00 88.56 221 ILE A O 1
ATOM 1856 N N . LEU A 1 222 ? -10.293 -5.180 27.175 1.00 92.19 222 LEU A N 1
ATOM 1857 C CA . LEU A 1 222 ? -10.039 -4.116 26.197 1.00 92.19 222 LEU A CA 1
ATOM 1858 C C . LEU A 1 222 ? -11.352 -3.569 25.631 1.00 92.19 222 LEU A C 1
ATOM 1860 O O . LEU A 1 222 ? -12.311 -4.317 25.443 1.00 92.19 222 LEU A O 1
ATOM 1864 N N . ASN A 1 223 ? -11.373 -2.284 25.267 1.00 93.12 223 ASN A N 1
ATOM 1865 C CA . ASN A 1 223 ? -12.539 -1.685 24.617 1.00 93.12 223 ASN A CA 1
ATOM 1866 C C . ASN A 1 223 ? -12.720 -2.226 23.190 1.00 93.12 223 ASN A C 1
ATOM 1868 O O . ASN A 1 223 ? -11.742 -2.483 22.483 1.00 93.12 223 ASN A O 1
ATOM 1872 N N . TYR A 1 224 ? -13.971 -2.333 22.733 1.00 95.00 224 TYR A N 1
ATOM 1873 C CA . TYR A 1 224 ? -14.290 -2.728 21.355 1.00 95.00 224 TYR A CA 1
ATOM 1874 C C . TYR A 1 224 ? -13.678 -1.780 20.307 1.00 95.00 224 TYR A C 1
ATOM 1876 O O . TYR A 1 224 ? -13.112 -2.239 19.315 1.00 95.00 224 TYR A O 1
ATOM 1884 N N . LEU A 1 225 ? -13.810 -0.468 20.527 1.00 94.94 225 LEU A N 1
ATOM 1885 C CA . LEU A 1 225 ? -13.318 0.584 19.640 1.00 94.94 225 LEU A CA 1
ATOM 1886 C C . LEU A 1 225 ? -12.589 1.649 20.459 1.00 94.94 225 LEU A C 1
ATOM 1888 O O . LEU A 1 225 ? -13.145 2.208 21.409 1.00 94.94 225 LEU A O 1
ATOM 1892 N N . GLU A 1 226 ? -11.366 1.939 20.035 1.00 94.94 226 GLU A N 1
ATOM 1893 C CA . GLU A 1 226 ? -10.542 3.051 20.501 1.00 94.94 226 GLU A CA 1
ATOM 1894 C C . GLU A 1 226 ? -10.060 3.850 19.296 1.00 94.94 226 GLU A C 1
ATOM 1896 O O . GLU A 1 226 ? -9.884 3.296 18.206 1.00 94.94 226 GLU A O 1
ATOM 1901 N N . TRP A 1 227 ? -9.826 5.142 19.489 1.00 93.50 227 TRP A N 1
ATOM 1902 C CA . TRP A 1 227 ? -9.163 5.965 18.488 1.00 93.50 227 TRP A CA 1
ATOM 1903 C C . TRP A 1 227 ? -8.179 6.935 19.126 1.00 93.50 227 TRP A C 1
ATOM 1905 O O . TRP A 1 227 ? -8.345 7.358 20.267 1.00 93.50 227 TRP A O 1
ATOM 1915 N N . GLN A 1 228 ? -7.147 7.268 18.369 1.00 93.62 228 GLN A N 1
ATOM 1916 C CA . GLN A 1 228 ? -6.129 8.251 18.692 1.00 93.62 228 GLN A CA 1
ATOM 1917 C C . GLN A 1 228 ? -6.349 9.461 17.805 1.00 93.62 228 GLN A C 1
ATOM 1919 O O . GLN A 1 228 ? -6.308 9.324 16.585 1.00 93.62 228 GLN A O 1
ATOM 1924 N N . ASP A 1 229 ? -6.596 10.619 18.409 1.00 92.12 229 ASP A N 1
ATOM 1925 C CA . ASP A 1 229 ? -6.649 11.897 17.696 1.00 92.12 229 ASP A CA 1
ATOM 1926 C C . ASP A 1 229 ? -5.335 12.638 17.933 1.00 92.12 229 ASP A C 1
ATOM 1928 O O . ASP A 1 229 ? -4.965 12.886 19.083 1.00 92.12 229 ASP A O 1
ATOM 1932 N N . TYR A 1 230 ? -4.625 12.970 16.856 1.00 90.62 230 TYR A N 1
ATOM 1933 C CA . TYR A 1 230 ? -3.385 13.750 16.919 1.00 90.62 230 TYR A CA 1
ATOM 1934 C C . TYR A 1 230 ? -3.627 15.258 16.772 1.00 90.62 230 TYR A C 1
ATOM 1936 O O . TYR A 1 230 ? -2.673 16.029 16.765 1.00 90.62 230 TYR A O 1
ATOM 1944 N N . PHE A 1 231 ? -4.888 15.689 16.645 1.00 88.62 231 PHE A N 1
ATOM 1945 C CA . PHE A 1 231 ? -5.316 17.087 16.517 1.00 88.62 231 PHE A CA 1
ATOM 1946 C C . PHE A 1 231 ? -4.776 17.831 15.280 1.00 88.62 231 PHE A C 1
ATOM 1948 O O . PHE A 1 231 ? -4.955 19.038 15.145 1.00 88.62 231 PHE A O 1
ATOM 1955 N N . ASP A 1 232 ? -4.197 17.103 14.323 1.00 84.06 232 ASP A N 1
ATOM 1956 C CA . ASP A 1 232 ? -3.772 17.584 12.998 1.00 84.06 232 ASP A CA 1
ATOM 1957 C C . ASP A 1 232 ? -4.626 16.987 11.852 1.00 84.06 232 ASP A C 1
ATOM 1959 O O . ASP A 1 232 ? -4.353 17.148 10.653 1.00 84.06 232 ASP A O 1
ATOM 1963 N N . GLY A 1 233 ? -5.715 16.310 12.230 1.00 83.38 233 GLY A N 1
ATOM 1964 C CA . GLY A 1 233 ? -6.649 15.616 11.349 1.00 83.38 233 GLY A CA 1
ATOM 1965 C C . GLY A 1 233 ? -6.300 14.153 11.080 1.00 83.38 233 GLY A C 1
ATOM 1966 O O . GLY A 1 233 ? -7.068 13.484 10.389 1.00 83.38 233 GLY A O 1
ATOM 1967 N N . ARG A 1 234 ? -5.180 13.643 11.603 1.00 86.75 234 ARG A N 1
ATOM 1968 C CA . ARG A 1 234 ? -4.880 12.208 11.588 1.00 86.75 234 ARG A CA 1
ATOM 1969 C C . ARG A 1 234 ? -5.601 11.522 12.739 1.00 86.75 234 ARG A C 1
ATOM 1971 O O . ARG A 1 234 ? -5.549 11.986 13.877 1.00 86.75 234 ARG A O 1
ATOM 1978 N N . ILE A 1 235 ? -6.247 10.404 12.420 1.00 89.12 235 ILE A N 1
ATOM 1979 C CA . ILE A 1 235 ? -6.926 9.560 13.396 1.00 89.12 235 ILE A CA 1
ATOM 1980 C C . ILE A 1 235 ? -6.529 8.111 13.148 1.00 89.12 235 ILE A C 1
ATOM 1982 O O . ILE A 1 235 ? -6.790 7.574 12.068 1.00 89.12 235 ILE A O 1
ATOM 1986 N N . ASP A 1 236 ? -5.955 7.475 14.162 1.00 92.38 236 ASP A N 1
ATOM 1987 C CA . ASP A 1 236 ? -5.676 6.041 14.150 1.00 92.38 236 ASP A CA 1
ATOM 1988 C C . ASP A 1 236 ? -6.725 5.319 15.005 1.00 92.38 236 ASP A C 1
ATOM 1990 O O . ASP A 1 236 ? -7.177 5.839 16.019 1.00 92.38 236 ASP A O 1
ATOM 1994 N N . ILE A 1 237 ? -7.154 4.129 14.596 1.00 93.56 237 ILE A N 1
ATOM 1995 C CA . ILE A 1 237 ? -8.186 3.341 15.278 1.00 93.56 237 ILE A CA 1
ATOM 1996 C C . ILE A 1 237 ? -7.652 1.987 15.721 1.00 93.56 237 ILE A C 1
ATOM 1998 O O . ILE A 1 237 ? -6.750 1.424 15.099 1.00 93.56 237 ILE A O 1
ATOM 2002 N N . ALA A 1 238 ? -8.267 1.439 16.765 1.00 96.25 238 ALA A N 1
ATOM 2003 C CA . ALA A 1 238 ? -8.173 0.037 17.139 1.00 96.25 238 ALA A CA 1
ATOM 2004 C C . ALA A 1 238 ? -9.584 -0.555 17.250 1.00 96.25 238 ALA A C 1
ATOM 2006 O O . ALA A 1 238 ? -10.423 -0.042 17.990 1.00 96.25 238 ALA A O 1
ATOM 2007 N N . LEU A 1 239 ? -9.834 -1.640 16.519 1.00 96.69 239 LEU A N 1
ATOM 2008 C CA . LEU A 1 239 ? -11.080 -2.403 16.529 1.00 96.69 239 LEU A CA 1
ATOM 2009 C C . LEU A 1 239 ? -10.824 -3.812 17.024 1.00 96.69 239 LEU A C 1
ATOM 2011 O O . LEU A 1 239 ? -9.862 -4.449 16.597 1.00 96.69 239 LEU A O 1
ATOM 2015 N N . ARG A 1 240 ? -11.690 -4.308 17.906 1.00 97.88 240 ARG A N 1
ATOM 2016 C CA . ARG A 1 240 ? -11.488 -5.597 18.566 1.00 97.88 240 ARG A CA 1
ATOM 2017 C C . ARG A 1 240 ? -12.700 -6.489 18.439 1.00 97.88 240 ARG A C 1
ATOM 2019 O O . ARG A 1 240 ? -13.805 -6.126 18.829 1.00 97.88 240 ARG A O 1
ATOM 2026 N N . PHE A 1 241 ? -12.473 -7.693 17.949 1.00 98.25 241 PHE A N 1
ATOM 2027 C CA . PHE A 1 241 ? -13.496 -8.712 17.809 1.00 98.25 241 PHE A CA 1
ATOM 2028 C C . PHE A 1 241 ? -13.125 -9.951 18.607 1.00 98.25 241 PHE A C 1
ATOM 2030 O O . PHE A 1 241 ? -11.951 -10.210 18.868 1.00 98.25 241 PHE A O 1
ATOM 2037 N N . GLN A 1 242 ? -14.143 -10.729 18.950 1.00 97.50 242 GLN A N 1
ATOM 2038 C CA . GLN A 1 242 ? -13.998 -12.059 19.509 1.00 97.50 242 GLN A CA 1
ATOM 2039 C C . GLN A 1 242 ? -14.555 -13.100 18.539 1.00 97.50 242 GLN A C 1
ATOM 2041 O O . GLN A 1 242 ? -15.622 -12.909 17.952 1.00 97.50 242 GLN A O 1
ATOM 2046 N N . THR A 1 243 ? -13.841 -14.205 18.368 1.00 97.62 243 THR A N 1
ATOM 2047 C CA . THR A 1 243 ? -14.283 -15.376 17.597 1.00 97.62 243 THR A CA 1
ATOM 2048 C C . THR A 1 243 ? -13.694 -16.631 18.227 1.00 97.62 243 THR A C 1
ATOM 2050 O O . THR A 1 243 ? -12.681 -16.528 18.909 1.00 97.62 243 THR A O 1
ATOM 2053 N N . GLU A 1 244 ? -14.278 -17.797 17.956 1.00 96.44 244 GLU A N 1
ATOM 2054 C CA . GLU A 1 244 ? -13.718 -19.115 18.304 1.00 96.44 244 GLU A CA 1
ATOM 2055 C C . GLU A 1 244 ? -12.964 -19.758 17.121 1.00 96.44 244 GLU A C 1
ATOM 2057 O O . GLU A 1 244 ? -12.596 -20.933 17.164 1.00 96.44 244 GLU A O 1
ATOM 2062 N N . SER A 1 245 ? -12.760 -19.012 16.030 1.00 97.31 245 SER A N 1
ATOM 2063 C CA . SER A 1 245 ? -12.062 -19.506 14.838 1.00 97.31 245 SER A CA 1
ATOM 2064 C C . SER A 1 245 ? -10.585 -19.784 15.102 1.00 97.31 245 SER A C 1
ATOM 2066 O O . SER A 1 245 ? -9.849 -18.956 15.626 1.00 97.31 245 SER A O 1
ATOM 2068 N N . GLN A 1 246 ? -10.128 -20.950 14.673 1.00 97.44 246 GLN A N 1
ATOM 2069 C CA . GLN A 1 246 ? -8.777 -21.452 14.869 1.00 97.44 246 GLN A CA 1
ATOM 2070 C C . GLN A 1 246 ? -7.884 -21.242 13.641 1.00 97.44 246 GLN A C 1
ATOM 2072 O O . GLN A 1 246 ? -6.656 -21.349 13.747 1.00 97.44 246 GLN A O 1
ATOM 2077 N N . ASN A 1 247 ? -8.459 -20.928 12.478 1.00 98.12 247 ASN A N 1
ATOM 2078 C CA . ASN A 1 247 ? -7.702 -20.659 11.268 1.00 98.12 247 ASN A CA 1
ATOM 2079 C C . ASN A 1 247 ? -8.095 -19.339 10.605 1.00 98.12 247 ASN A C 1
ATOM 2081 O O . ASN A 1 247 ? -9.267 -19.010 10.443 1.00 98.12 247 ASN A O 1
ATOM 2085 N N . PHE A 1 248 ? -7.070 -18.610 10.166 1.00 98.50 248 PHE A N 1
ATOM 2086 C CA . PHE A 1 248 ? -7.208 -17.358 9.431 1.00 98.50 248 PHE A CA 1
ATOM 2087 C C . PHE A 1 248 ? -6.406 -17.454 8.134 1.00 98.50 248 PHE A C 1
ATOM 2089 O O . PHE A 1 248 ? -5.175 -17.520 8.172 1.00 98.50 248 PHE A O 1
ATOM 2096 N N . TYR A 1 249 ? -7.101 -17.469 6.999 1.00 98.44 249 TYR A N 1
ATOM 2097 C CA . TYR A 1 249 ? -6.519 -17.618 5.664 1.00 98.44 249 TYR A CA 1
ATOM 2098 C C . TYR A 1 249 ? -6.726 -16.358 4.826 1.00 98.44 249 TYR A C 1
ATOM 2100 O O . TYR A 1 249 ? -7.756 -15.703 4.950 1.00 98.44 249 TYR A O 1
ATOM 2108 N N . GLY A 1 250 ? -5.787 -16.049 3.930 1.00 97.38 250 GLY A N 1
ATOM 2109 C CA . GLY A 1 250 ? -5.842 -14.875 3.058 1.00 97.38 250 GLY A CA 1
ATOM 2110 C C . GLY A 1 250 ? -4.746 -13.872 3.401 1.00 97.38 250 GLY A C 1
ATOM 2111 O O . GLY A 1 250 ? -3.575 -14.233 3.450 1.00 97.38 250 GLY A O 1
ATOM 2112 N N . PHE A 1 251 ? -5.132 -12.620 3.642 1.00 98.25 251 PHE A N 1
ATOM 2113 C CA . PHE A 1 251 ? -4.248 -11.460 3.813 1.00 98.25 251 PHE A CA 1
ATOM 2114 C C . PHE A 1 251 ? -3.415 -11.111 2.568 1.00 98.25 251 PHE A C 1
ATOM 2116 O O . PHE A 1 251 ? -2.423 -10.386 2.663 1.00 98.25 251 PHE A O 1
ATOM 2123 N N . GLY A 1 252 ? -3.833 -11.605 1.400 1.00 97.50 252 GLY A N 1
ATOM 2124 C CA . GLY A 1 252 ? -3.096 -11.515 0.143 1.00 97.50 252 GLY A CA 1
ATOM 2125 C C . GLY A 1 252 ? -2.085 -12.646 -0.026 1.00 97.50 252 GLY A C 1
ATOM 2126 O O . GLY A 1 252 ? -2.325 -13.777 0.393 1.00 97.50 252 GLY A O 1
ATOM 2127 N N . GLU A 1 253 ? -0.961 -12.344 -0.662 1.00 98.25 253 GLU A N 1
ATOM 2128 C CA . GLU A 1 253 ? 0.164 -13.264 -0.784 1.00 98.25 253 GLU A CA 1
ATOM 2129 C C . GLU A 1 253 ? 0.976 -13.267 0.518 1.00 98.25 253 GLU A C 1
ATOM 2131 O O . GLU A 1 253 ? 1.456 -12.223 0.961 1.00 98.25 253 GLU A O 1
ATOM 2136 N N . LYS A 1 254 ? 1.136 -14.431 1.155 1.00 97.25 254 LYS A N 1
ATOM 2137 C CA . LYS A 1 254 ? 1.911 -14.583 2.395 1.00 97.25 254 LYS A CA 1
ATOM 2138 C C . LYS A 1 254 ? 2.960 -15.682 2.248 1.00 97.25 254 LYS A C 1
ATOM 2140 O O . LYS A 1 254 ? 2.660 -16.775 1.779 1.00 97.25 254 LYS A O 1
ATOM 2145 N N . TYR A 1 255 ? 4.175 -15.384 2.707 1.00 97.44 255 TYR A N 1
ATOM 2146 C CA . TYR A 1 255 ? 5.366 -16.230 2.543 1.00 97.44 255 TYR A CA 1
ATOM 2147 C C . TYR A 1 255 ? 5.793 -16.952 3.828 1.00 97.44 255 TYR A C 1
ATOM 2149 O O . TYR A 1 255 ? 6.647 -17.833 3.793 1.00 97.44 255 TYR A O 1
ATOM 2157 N N . ASN A 1 256 ? 5.219 -16.584 4.974 1.00 96.06 256 ASN A N 1
ATOM 2158 C CA . ASN A 1 256 ? 5.551 -17.175 6.267 1.00 96.06 256 ASN A CA 1
ATOM 2159 C C . ASN A 1 256 ? 4.801 -18.492 6.525 1.00 96.06 256 ASN A C 1
ATOM 2161 O O . ASN A 1 256 ? 5.424 -19.522 6.760 1.00 96.06 256 ASN A O 1
ATOM 2165 N N . ARG A 1 257 ? 3.465 -18.474 6.511 1.00 96.12 257 ARG A N 1
ATOM 2166 C CA . ARG A 1 257 ? 2.606 -19.649 6.719 1.00 96.12 257 ARG A CA 1
ATOM 2167 C C . ARG A 1 257 ? 1.204 -19.418 6.163 1.00 96.12 257 ARG A C 1
ATOM 2169 O O . ARG A 1 257 ? 0.780 -18.285 5.979 1.00 96.12 257 ARG A O 1
ATOM 2176 N N . LEU A 1 258 ? 0.453 -20.495 5.947 1.00 96.62 258 LEU A N 1
ATOM 2177 C CA . LEU A 1 258 ? -0.911 -20.402 5.422 1.00 96.62 258 LEU A CA 1
ATOM 2178 C C . LEU A 1 258 ? -1.926 -19.917 6.477 1.00 96.62 258 LEU A C 1
ATOM 2180 O O . LEU A 1 258 ? -2.653 -18.961 6.229 1.00 96.62 258 LEU A O 1
ATOM 2184 N N . ASN A 1 259 ? -1.970 -20.555 7.655 1.00 98.31 259 ASN A N 1
ATOM 2185 C CA . ASN A 1 259 ? -2.821 -20.116 8.768 1.00 98.31 259 ASN A CA 1
ATOM 2186 C C . ASN A 1 259 ? -2.115 -19.010 9.564 1.00 98.31 259 ASN A C 1
ATOM 2188 O O . ASN A 1 259 ? -1.054 -19.248 10.133 1.00 98.31 259 ASN A O 1
ATOM 2192 N N . GLN A 1 260 ? -2.721 -17.829 9.657 1.00 98.44 260 GLN A N 1
ATOM 2193 C CA . GLN A 1 260 ? -2.156 -16.668 10.342 1.00 98.44 260 GLN A CA 1
ATOM 2194 C C . GLN A 1 260 ? -2.469 -16.597 11.857 1.00 98.44 260 GLN A C 1
ATOM 2196 O O . GLN A 1 260 ? -2.040 -15.644 12.502 1.00 98.44 260 GLN A O 1
ATOM 2201 N N . LYS A 1 261 ? -3.109 -17.600 12.479 1.00 98.06 261 LYS A N 1
ATOM 2202 C CA . LYS A 1 261 ? -3.395 -17.627 13.936 1.00 98.06 261 LYS A CA 1
ATOM 2203 C C . LYS A 1 261 ? -2.139 -17.571 14.818 1.00 98.06 261 LYS A C 1
ATOM 2205 O O . LYS A 1 261 ? -1.318 -18.488 14.815 1.00 98.06 261 LYS A O 1
ATOM 2210 N N . GLY A 1 262 ? -2.004 -16.536 15.630 1.00 97.81 262 GLY A N 1
ATOM 2211 C CA . GLY A 1 262 ? -0.871 -16.244 16.516 1.00 97.81 262 GLY A CA 1
ATOM 2212 C C . GLY A 1 262 ? 0.159 -15.303 15.888 1.00 97.81 262 GLY A C 1
ATOM 2213 O O . GLY A 1 262 ? 1.269 -15.191 16.387 1.00 97.81 262 GLY A O 1
ATOM 2214 N N . LEU A 1 263 ? -0.171 -14.682 14.753 1.00 97.69 263 LEU A N 1
ATOM 2215 C CA . LEU A 1 263 ? 0.673 -13.709 14.058 1.00 97.69 263 LEU A CA 1
ATOM 2216 C C . LEU A 1 263 ? -0.009 -12.344 14.011 1.00 97.69 263 LEU A C 1
ATOM 2218 O O . LEU A 1 263 ? -1.185 -12.188 14.347 1.00 97.69 263 LEU A O 1
ATOM 2222 N N . GLN A 1 264 ? 0.754 -11.363 13.535 1.00 97.31 264 GLN A N 1
ATOM 2223 C CA . GLN A 1 264 ? 0.301 -9.996 13.341 1.00 97.31 264 GLN A CA 1
ATOM 2224 C C . GLN A 1 264 ? 0.468 -9.555 11.877 1.00 97.31 264 GLN A C 1
ATOM 2226 O O . GLN A 1 264 ? 1.339 -8.727 11.599 1.00 97.31 264 GLN A O 1
ATOM 2231 N N . PRO A 1 265 ? -0.275 -10.145 10.915 1.00 97.19 265 PRO A N 1
ATOM 2232 C CA . PRO A 1 265 ? -0.147 -9.750 9.521 1.00 97.19 265 PRO A CA 1
ATOM 2233 C C . PRO A 1 265 ? -0.570 -8.292 9.351 1.00 97.19 265 PRO A C 1
ATOM 2235 O O . PRO A 1 265 ? -1.542 -7.833 9.949 1.00 97.19 265 PRO A O 1
ATOM 2238 N N . ASP A 1 266 ? 0.144 -7.570 8.506 1.00 96.31 266 ASP A N 1
ATOM 2239 C CA . ASP A 1 266 ? -0.164 -6.203 8.131 1.00 96.31 266 ASP A CA 1
ATOM 2240 C C . ASP A 1 266 ? -0.439 -6.083 6.628 1.00 96.31 266 ASP A C 1
ATOM 2242 O O . ASP A 1 266 ? -0.165 -6.987 5.823 1.00 96.31 266 ASP A O 1
ATOM 2246 N N . ILE A 1 267 ? -1.066 -4.961 6.287 1.00 95.81 267 ILE A N 1
ATOM 2247 C CA . ILE A 1 267 ? -1.459 -4.552 4.948 1.00 95.81 267 ILE A CA 1
ATOM 2248 C C . ILE A 1 267 ? -0.558 -3.389 4.566 1.00 95.81 267 ILE A C 1
ATOM 2250 O O . ILE A 1 267 ? -0.907 -2.221 4.720 1.00 95.81 267 ILE A O 1
ATOM 2254 N N . CYS A 1 268 ? 0.645 -3.747 4.132 1.00 94.44 268 CYS A N 1
ATOM 2255 C CA . CYS A 1 268 ? 1.670 -2.830 3.667 1.00 94.44 268 CYS A CA 1
ATOM 2256 C C . CYS A 1 268 ? 2.382 -3.471 2.482 1.00 94.44 268 CYS A C 1
ATOM 2258 O O . CYS A 1 268 ? 3.033 -4.507 2.631 1.00 94.44 268 CYS A O 1
ATOM 2260 N N . VAL A 1 269 ? 2.193 -2.887 1.301 1.00 95.31 269 VAL A N 1
ATOM 2261 C CA . VAL A 1 269 ? 2.912 -3.284 0.091 1.00 95.31 269 VAL A CA 1
ATOM 2262 C C . VAL A 1 269 ? 4.393 -2.987 0.325 1.00 95.31 269 VAL A C 1
ATOM 2264 O O . VAL A 1 269 ? 4.745 -1.854 0.650 1.00 95.31 269 VAL A O 1
ATOM 2267 N N . TYR A 1 270 ? 5.255 -3.998 0.213 1.00 94.81 270 TYR A N 1
ATOM 2268 C CA . TYR A 1 270 ? 6.675 -3.838 0.514 1.00 94.81 270 TYR A CA 1
ATOM 2269 C C . TYR A 1 270 ? 7.562 -4.693 -0.382 1.00 94.81 270 TYR A C 1
ATOM 2271 O O . TYR A 1 270 ? 7.398 -5.912 -0.458 1.00 94.81 270 TYR A O 1
ATOM 2279 N N . ASN A 1 271 ? 8.578 -4.067 -0.974 1.00 94.75 271 ASN A N 1
ATOM 2280 C CA . ASN A 1 271 ? 9.594 -4.777 -1.737 1.00 94.75 271 ASN A CA 1
ATOM 2281 C C . ASN A 1 271 ? 10.653 -5.381 -0.799 1.00 94.75 271 ASN A C 1
ATOM 2283 O O . ASN A 1 271 ? 11.633 -4.732 -0.428 1.00 94.75 271 ASN A O 1
ATOM 2287 N N . GLN A 1 272 ? 10.444 -6.636 -0.393 1.00 95.62 272 GLN A N 1
ATOM 2288 C CA . GLN A 1 272 ? 11.415 -7.415 0.377 1.00 95.62 272 GLN A CA 1
ATOM 2289 C C . GLN A 1 272 ? 12.111 -8.429 -0.531 1.00 95.62 272 GLN A C 1
ATOM 2291 O O . GLN A 1 272 ? 11.576 -9.501 -0.796 1.00 95.62 272 GLN A O 1
ATOM 2296 N N . TYR A 1 273 ? 13.335 -8.116 -0.956 1.00 94.88 273 TYR A N 1
ATOM 2297 C CA . TYR A 1 273 ? 14.135 -9.039 -1.758 1.00 94.88 273 TYR A CA 1
ATOM 2298 C C . TYR A 1 273 ? 14.514 -10.297 -0.963 1.00 94.88 273 TYR A C 1
ATOM 2300 O O . TYR A 1 273 ? 14.966 -10.206 0.186 1.00 94.88 273 TYR A O 1
ATOM 2308 N N . GLN A 1 274 ? 14.352 -11.461 -1.603 1.00 95.06 274 GLN A N 1
ATOM 2309 C CA . GLN A 1 274 ? 14.521 -12.784 -0.993 1.00 95.06 274 GLN A CA 1
ATOM 2310 C C . GLN A 1 274 ? 13.681 -12.883 0.289 1.00 95.06 274 GLN A C 1
ATOM 2312 O O . GLN A 1 274 ? 12.530 -12.503 0.245 1.00 95.06 274 GLN A O 1
ATOM 2317 N N . ASN A 1 275 ? 14.223 -13.378 1.401 1.00 94.88 275 ASN A N 1
ATOM 2318 C CA . ASN A 1 275 ? 13.575 -13.680 2.690 1.00 94.88 275 ASN A CA 1
ATOM 2319 C C . ASN A 1 275 ? 12.352 -12.810 3.094 1.00 94.88 275 ASN A C 1
ATOM 2321 O O . ASN A 1 275 ? 12.455 -11.974 3.993 1.00 94.88 275 ASN A O 1
ATOM 2325 N N . GLN A 1 276 ? 11.179 -13.040 2.493 1.00 96.62 276 GLN A N 1
ATOM 2326 C CA . GLN A 1 276 ? 10.012 -12.159 2.629 1.00 96.62 276 GLN A CA 1
ATOM 2327 C C . GLN A 1 276 ? 9.450 -12.167 4.054 1.00 96.62 276 GLN A C 1
ATOM 2329 O O . GLN A 1 276 ? 9.030 -11.135 4.579 1.00 96.62 276 GLN A O 1
ATOM 2334 N N . GLN A 1 277 ? 9.496 -13.330 4.711 1.00 94.00 277 GLN A N 1
ATOM 2335 C CA . GLN A 1 277 ? 8.945 -13.543 6.049 1.00 94.00 277 GLN A CA 1
ATOM 2336 C C . GLN A 1 277 ? 7.488 -13.043 6.132 1.00 94.00 277 GLN A C 1
ATOM 2338 O O . GLN A 1 277 ? 6.612 -13.597 5.470 1.00 94.00 277 GLN A O 1
ATOM 2343 N N . SER A 1 278 ? 7.201 -12.030 6.958 1.00 92.75 278 SER A N 1
ATOM 2344 C CA . SER A 1 278 ? 5.863 -11.440 7.099 1.00 92.75 278 SER A CA 1
ATOM 2345 C C . SER A 1 278 ? 5.516 -10.401 6.028 1.00 92.75 278 SER A C 1
ATOM 2347 O O . SER A 1 278 ? 4.331 -10.116 5.842 1.00 92.75 278 SER A O 1
ATOM 2349 N N . LYS A 1 279 ? 6.523 -9.842 5.347 1.00 96.50 279 LYS A N 1
ATOM 2350 C CA . LYS A 1 279 ? 6.369 -8.803 4.323 1.00 96.50 279 LYS A CA 1
ATOM 2351 C C . LYS A 1 279 ? 5.914 -9.422 3.007 1.00 96.50 279 LYS A C 1
ATOM 2353 O O . LYS A 1 279 ? 6.106 -10.614 2.771 1.00 96.50 279 LYS A O 1
ATOM 2358 N N . THR A 1 280 ? 5.293 -8.620 2.152 1.00 97.50 280 THR A N 1
ATOM 2359 C CA . THR A 1 280 ? 4.769 -9.098 0.872 1.00 97.50 280 THR A CA 1
ATOM 2360 C C . THR A 1 280 ? 4.569 -7.957 -0.119 1.00 97.50 280 THR A C 1
ATOM 2362 O O . THR A 1 280 ? 4.287 -6.823 0.270 1.00 97.50 280 THR A O 1
ATOM 2365 N N . TYR A 1 281 ? 4.670 -8.290 -1.402 1.00 97.69 281 TYR A N 1
ATOM 2366 C CA . TYR A 1 281 ? 4.361 -7.405 -2.521 1.00 97.69 281 TYR A CA 1
ATOM 2367 C C . TYR A 1 281 ? 2.850 -7.187 -2.678 1.00 97.69 281 TYR A C 1
ATOM 2369 O O . TYR A 1 281 ? 2.414 -6.136 -3.137 1.00 97.69 281 TYR A O 1
ATOM 2377 N N . LEU A 1 282 ? 2.034 -8.169 -2.274 1.00 97.81 282 LEU A N 1
ATOM 2378 C CA . LEU A 1 282 ? 0.600 -8.198 -2.567 1.00 97.81 282 LEU A CA 1
ATOM 2379 C C . LEU A 1 282 ? -0.227 -8.508 -1.307 1.00 97.81 282 LEU A C 1
ATOM 2381 O O . LEU A 1 282 ? -0.865 -9.560 -1.223 1.00 97.81 282 LEU A O 1
ATOM 2385 N N . PRO A 1 283 ? -0.235 -7.627 -0.290 1.00 97.31 283 PRO A N 1
ATOM 2386 C CA . PRO A 1 283 ? -1.141 -7.766 0.838 1.00 97.31 283 PRO A CA 1
ATOM 2387 C C . PRO A 1 283 ? -2.568 -7.379 0.439 1.00 97.31 283 PRO A C 1
ATOM 2389 O O . PRO A 1 283 ? -2.792 -6.445 -0.329 1.00 97.31 283 PRO A O 1
ATOM 2392 N N . ILE A 1 284 ? -3.557 -8.059 1.014 1.00 97.50 284 ILE A N 1
ATOM 2393 C CA . ILE A 1 284 ? -4.977 -7.747 0.804 1.00 97.50 284 ILE A CA 1
ATOM 2394 C C . ILE A 1 284 ? -5.675 -7.711 2.165 1.00 97.50 284 ILE A C 1
ATOM 2396 O O . ILE A 1 284 ? -5.526 -8.667 2.925 1.00 97.50 284 ILE A O 1
ATOM 2400 N N . PRO A 1 285 ? -6.476 -6.680 2.493 1.00 96.94 285 PRO A N 1
ATOM 2401 C CA . PRO A 1 285 ? -7.227 -6.596 3.748 1.00 96.94 285 PRO A CA 1
ATOM 2402 C C . PRO A 1 285 ? -8.465 -7.515 3.742 1.00 96.94 285 PRO A C 1
ATOM 2404 O O . PRO A 1 285 ? -9.591 -7.077 3.972 1.00 96.94 285 PRO A O 1
ATOM 2407 N N . PHE A 1 286 ? -8.265 -8.793 3.423 1.00 98.56 286 PHE A N 1
ATOM 2408 C CA . PHE A 1 286 ? -9.295 -9.819 3.323 1.00 98.56 286 PHE A CA 1
ATOM 2409 C C . PHE A 1 286 ? -8.797 -11.133 3.921 1.00 98.56 286 PHE A C 1
ATOM 2411 O O . PHE A 1 286 ? -7.728 -11.614 3.548 1.00 98.56 286 PHE A O 1
ATOM 2418 N N . PHE A 1 287 ? -9.591 -11.736 4.802 1.00 98.69 287 PHE A N 1
ATOM 2419 C CA . PHE A 1 287 ? -9.349 -13.089 5.294 1.00 98.69 287 PHE A CA 1
ATOM 2420 C C . PHE A 1 287 ? -10.649 -13.883 5.426 1.00 98.69 287 PHE A C 1
ATOM 2422 O O . PHE A 1 287 ? -11.739 -13.310 5.442 1.00 98.69 287 PHE A O 1
ATOM 2429 N N . PHE A 1 288 ? -10.536 -15.201 5.558 1.00 98.62 288 PHE A N 1
ATOM 2430 C CA . PHE A 1 288 ? -11.644 -16.093 5.890 1.00 98.62 288 PHE A CA 1
ATOM 2431 C C . PHE A 1 288 ? -11.224 -17.184 6.871 1.00 98.62 288 PHE A C 1
ATOM 2433 O O . PHE A 1 288 ? -10.031 -17.448 7.048 1.00 98.62 288 PHE A O 1
ATOM 2440 N N . THR A 1 289 ? -12.211 -17.789 7.525 1.00 98.44 289 THR A N 1
ATOM 2441 C CA . THR A 1 289 ? -12.014 -18.789 8.579 1.00 98.44 289 THR A CA 1
ATOM 2442 C C . THR A 1 289 ? -12.734 -20.095 8.262 1.00 98.44 289 THR A C 1
ATOM 2444 O O . THR A 1 289 ? -13.594 -20.160 7.381 1.00 98.44 289 THR A O 1
ATOM 2447 N N . GLU A 1 290 ? -12.397 -21.155 8.995 1.00 97.00 290 GLU A N 1
ATOM 2448 C CA . GLU A 1 290 ? -13.077 -22.451 8.902 1.00 97.00 290 GLU A CA 1
ATOM 2449 C C . GLU A 1 290 ? -14.506 -22.435 9.463 1.00 97.00 290 GLU A C 1
ATOM 2451 O O . GLU A 1 290 ? -15.290 -23.323 9.146 1.00 97.00 290 GLU A O 1
ATOM 2456 N N . ASN A 1 291 ? -14.868 -21.417 10.250 1.00 96.38 291 ASN A N 1
ATOM 2457 C CA . ASN A 1 291 ? -16.212 -21.269 10.812 1.00 96.38 291 ASN A CA 1
ATOM 2458 C C . ASN A 1 291 ? -17.223 -20.679 9.814 1.00 96.38 291 ASN A C 1
ATOM 2460 O O . ASN A 1 291 ? -18.358 -20.389 10.179 1.00 96.38 291 ASN A O 1
ATOM 2464 N N . GLY A 1 292 ? -16.839 -20.507 8.547 1.00 96.75 292 GLY A N 1
ATOM 2465 C CA . GLY A 1 292 ? -17.768 -20.129 7.484 1.00 96.75 292 GLY A CA 1
ATOM 2466 C C . GLY A 1 292 ? -18.054 -18.631 7.408 1.00 96.75 292 GLY A C 1
ATOM 2467 O O . GLY A 1 292 ? -19.150 -18.230 7.004 1.00 96.75 292 GLY A O 1
ATOM 2468 N N . TYR A 1 293 ? -17.083 -17.791 7.784 1.00 98.38 293 TYR A N 1
ATOM 2469 C CA . TYR A 1 293 ? -17.130 -16.364 7.482 1.00 98.38 293 TYR A CA 1
ATOM 2470 C C . TYR A 1 293 ? -15.800 -15.826 6.951 1.00 98.38 293 TYR A C 1
ATOM 2472 O O . TYR A 1 293 ? -14.726 -16.371 7.209 1.00 98.38 293 TYR A O 1
ATOM 2480 N N . GLY A 1 294 ? -15.881 -14.725 6.211 1.00 98.56 294 GLY A N 1
ATOM 2481 C CA . GLY A 1 294 ? -14.742 -13.898 5.839 1.00 98.56 294 GLY A CA 1
ATOM 2482 C C . GLY A 1 294 ? -14.969 -12.440 6.189 1.00 98.56 294 GLY A C 1
ATOM 2483 O O . GLY A 1 294 ? -16.105 -12.002 6.352 1.00 98.56 294 GLY A O 1
ATOM 2484 N N . MET A 1 295 ? -13.882 -11.691 6.319 1.00 98.69 295 MET A N 1
ATOM 2485 C CA . MET A 1 295 ? -13.893 -10.258 6.579 1.00 98.69 295 MET A CA 1
ATOM 2486 C C . MET A 1 295 ? -13.048 -9.565 5.519 1.00 98.69 295 MET A C 1
ATOM 2488 O O . MET A 1 295 ? -11.857 -9.842 5.400 1.00 98.69 295 MET A O 1
ATOM 2492 N N . TYR A 1 296 ? -13.661 -8.650 4.774 1.00 98.50 296 TYR A N 1
ATOM 2493 C CA . TYR A 1 296 ? -12.971 -7.702 3.902 1.00 98.50 296 TYR A CA 1
ATOM 2494 C C . TYR A 1 296 ? -13.089 -6.295 4.485 1.00 98.50 296 TYR A C 1
ATOM 2496 O O . TYR A 1 296 ? -14.184 -5.860 4.839 1.00 98.50 296 TYR A O 1
ATOM 2504 N N . ILE A 1 297 ? -11.973 -5.577 4.573 1.00 96.81 297 ILE A N 1
ATOM 2505 C CA . ILE A 1 297 ? -11.932 -4.193 5.044 1.00 96.81 297 ILE A CA 1
ATOM 2506 C C . ILE A 1 297 ? -11.624 -3.299 3.854 1.00 96.81 297 ILE A C 1
ATOM 2508 O O . ILE A 1 297 ? -10.567 -3.405 3.233 1.00 96.81 297 ILE A O 1
ATOM 2512 N N . LYS A 1 298 ? -12.548 -2.398 3.530 1.00 93.44 298 LYS A N 1
ATOM 2513 C CA . LYS A 1 298 ? -12.389 -1.480 2.405 1.00 93.44 298 LYS A CA 1
ATOM 2514 C C . LYS A 1 298 ? -11.541 -0.287 2.833 1.00 93.44 298 LYS A C 1
ATOM 2516 O O . LYS A 1 298 ? -12.061 0.754 3.226 1.00 93.44 298 LYS A O 1
ATOM 2521 N N . SER A 1 299 ? -10.229 -0.466 2.757 1.00 89.06 299 SER A N 1
ATOM 2522 C CA . SER A 1 299 ? -9.235 0.575 2.999 1.00 89.06 299 SER A CA 1
ATOM 2523 C C . SER A 1 299 ? -8.016 0.361 2.105 1.00 89.06 299 SER A C 1
ATOM 2525 O O . SER A 1 299 ? -7.667 -0.777 1.795 1.00 89.06 299 SER A O 1
ATOM 2527 N N . SER A 1 300 ? -7.381 1.460 1.704 1.00 88.31 300 SER A N 1
ATOM 2528 C CA . SER A 1 300 ? -6.048 1.474 1.089 1.00 88.31 300 SER A CA 1
ATOM 2529 C C . SER A 1 300 ? -4.964 1.970 2.053 1.00 88.31 300 SER A C 1
ATOM 2531 O O . SER A 1 300 ? -3.818 2.100 1.646 1.00 88.31 300 SER A O 1
ATOM 2533 N N . GLN A 1 301 ? -5.336 2.302 3.293 1.00 88.44 301 GLN A N 1
ATOM 2534 C CA . GLN A 1 301 ? -4.414 2.732 4.346 1.00 88.44 301 GLN A CA 1
ATOM 2535 C C . GLN A 1 301 ? -3.736 1.525 4.990 1.00 88.44 301 GLN A C 1
ATOM 2537 O O . GLN A 1 301 ? -4.285 0.417 4.970 1.00 88.44 301 GLN A O 1
ATOM 2542 N N . TYR A 1 302 ? -2.597 1.762 5.638 1.00 91.19 302 TYR A N 1
ATOM 2543 C CA . TYR A 1 302 ? -1.954 0.758 6.476 1.00 91.19 302 TYR A CA 1
ATOM 2544 C C . TYR A 1 302 ? -2.917 0.178 7.527 1.00 91.19 302 TYR A C 1
ATOM 2546 O O . TYR A 1 302 ? -3.552 0.905 8.303 1.00 91.19 302 TYR A O 1
ATOM 2554 N N . LEU A 1 303 ? -2.986 -1.154 7.578 1.00 94.31 303 LEU A N 1
ATOM 2555 C CA . LEU A 1 303 ? -3.717 -1.913 8.591 1.00 94.31 303 LEU A CA 1
ATOM 2556 C C . LEU A 1 303 ? -2.792 -2.961 9.205 1.00 94.31 303 LEU A C 1
ATOM 2558 O O . LEU A 1 303 ? -2.069 -3.643 8.487 1.00 94.31 303 LEU A O 1
ATOM 2562 N N . LYS A 1 304 ? -2.866 -3.155 10.518 1.00 96.62 304 LYS A N 1
ATOM 2563 C CA . LYS A 1 304 ? -2.171 -4.219 11.239 1.00 96.62 304 LYS A CA 1
ATOM 2564 C C . LYS A 1 304 ? -3.167 -5.046 12.029 1.00 96.62 304 LYS A C 1
ATOM 2566 O O . LYS A 1 304 ? -3.959 -4.501 12.793 1.00 96.62 304 LYS A O 1
ATOM 2571 N N . PHE A 1 305 ? -3.092 -6.357 11.867 1.00 98.00 305 PHE A N 1
ATOM 2572 C CA . PHE A 1 305 ? -3.915 -7.304 12.596 1.00 98.00 305 PHE A CA 1
ATOM 2573 C C . PHE A 1 305 ? -3.129 -7.886 13.773 1.00 98.00 305 PHE A C 1
ATOM 2575 O O . PHE A 1 305 ? -1.907 -7.991 13.727 1.00 98.00 305 PHE A O 1
ATOM 2582 N N . ASP A 1 306 ? -3.834 -8.291 14.818 1.00 98.25 306 ASP A N 1
ATOM 2583 C CA . ASP A 1 306 ? -3.377 -9.214 15.850 1.00 98.25 306 ASP A CA 1
ATOM 2584 C C . ASP A 1 306 ? -4.384 -10.358 15.885 1.00 98.25 306 ASP A C 1
ATOM 2586 O O . ASP A 1 306 ? -5.566 -10.132 16.142 1.00 98.25 306 ASP A O 1
ATOM 2590 N N . LEU A 1 307 ? -3.938 -11.565 15.548 1.00 98.19 307 LEU A N 1
ATOM 2591 C CA . LEU A 1 307 ? -4.803 -12.734 15.450 1.00 98.19 307 LEU A CA 1
ATOM 2592 C C . LEU A 1 307 ? -4.451 -13.681 16.587 1.00 98.19 307 LEU A C 1
ATOM 2594 O O . LEU A 1 307 ? -3.688 -14.612 16.375 1.00 98.19 307 LEU A O 1
ATOM 2598 N N . TYR A 1 308 ? -4.972 -13.447 17.786 1.00 97.38 308 TYR A N 1
ATOM 2599 C CA . TYR A 1 308 ? -4.687 -14.238 18.990 1.00 97.38 308 TYR A CA 1
ATOM 2600 C C . TYR A 1 308 ? -3.224 -14.174 19.459 1.00 97.38 308 TYR A C 1
ATOM 2602 O O . TYR A 1 308 ? -2.746 -15.067 20.154 1.00 97.38 308 TYR A O 1
ATOM 2610 N N . ASN A 1 309 ? -2.463 -13.159 19.054 1.00 96.50 309 ASN A N 1
ATOM 2611 C CA . ASN A 1 309 ? -1.083 -13.026 19.510 1.00 96.50 309 ASN A CA 1
ATOM 2612 C C . ASN A 1 309 ? -1.025 -12.385 20.908 1.00 96.50 309 ASN A C 1
ATOM 2614 O O . ASN A 1 309 ? -0.188 -12.761 21.722 1.00 96.50 309 ASN A O 1
ATOM 2618 N N . LYS A 1 310 ? -1.915 -11.429 21.203 1.00 94.62 310 LYS A N 1
ATOM 2619 C CA . LYS A 1 310 ? -2.007 -10.792 22.531 1.00 94.62 310 LYS A CA 1
ATOM 2620 C C . LYS A 1 310 ? -2.855 -11.558 23.536 1.00 94.62 310 LYS A C 1
ATOM 2622 O O . LYS A 1 310 ? -2.467 -11.654 24.694 1.00 94.62 310 LYS A O 1
ATOM 2627 N N . LEU A 1 311 ? -4.033 -12.004 23.112 1.00 95.81 311 LEU A N 1
ATOM 2628 C CA . LEU A 1 311 ? -5.040 -12.655 23.949 1.00 95.81 311 LEU A CA 1
ATOM 2629 C C . LEU A 1 311 ? -5.735 -13.738 23.130 1.00 95.81 311 LEU A C 1
ATOM 2631 O O . LEU A 1 311 ? -5.983 -13.539 21.940 1.00 95.81 311 LEU A O 1
ATOM 2635 N N . ASP A 1 312 ? -6.082 -14.851 23.768 1.00 94.62 312 ASP A N 1
ATOM 2636 C CA . ASP A 1 312 ? -6.886 -15.885 23.124 1.00 94.62 312 ASP A CA 1
ATOM 2637 C C . ASP A 1 312 ? -8.230 -15.312 22.663 1.00 94.62 312 ASP A C 1
ATOM 2639 O O . ASP A 1 312 ? -8.812 -14.423 23.288 1.00 94.62 312 ASP A O 1
ATOM 2643 N N . ASN A 1 313 ? -8.724 -15.818 21.537 1.00 95.56 313 ASN A N 1
ATOM 2644 C CA . ASN A 1 313 ? -10.008 -15.439 20.955 1.00 95.56 313 ASN A CA 1
ATOM 2645 C C . ASN A 1 313 ? -10.119 -13.980 20.473 1.00 95.56 313 ASN A C 1
ATOM 2647 O O . ASN A 1 313 ? -11.167 -13.607 19.949 1.00 95.56 313 ASN A O 1
ATOM 2651 N N . LEU A 1 314 ? -9.045 -13.181 20.548 1.00 97.75 314 LEU A N 1
ATOM 2652 C CA . LEU A 1 314 ? -9.007 -11.782 20.111 1.00 97.75 314 LEU A CA 1
ATOM 2653 C C . LEU A 1 314 ? -8.547 -11.625 18.655 1.00 97.75 314 LEU A C 1
ATOM 2655 O O . LEU A 1 314 ? -7.447 -12.030 18.285 1.00 97.75 314 LEU A O 1
ATOM 2659 N N . ILE A 1 315 ? -9.334 -10.895 17.866 1.00 98.31 315 ILE A N 1
ATOM 2660 C CA . ILE A 1 315 ? -8.863 -10.224 16.650 1.00 98.31 315 ILE A CA 1
ATOM 2661 C C . ILE A 1 315 ? -8.760 -8.731 16.959 1.00 98.31 315 ILE A C 1
ATOM 2663 O O . ILE A 1 315 ? -9.783 -8.093 17.196 1.00 98.31 315 ILE A O 1
ATOM 2667 N N . GLU A 1 316 ? -7.561 -8.157 16.929 1.00 98.31 316 GLU A N 1
ATOM 2668 C CA . GLU A 1 316 ? -7.373 -6.700 16.956 1.00 98.31 316 GLU A CA 1
ATOM 2669 C C . GLU A 1 316 ? -6.988 -6.203 15.563 1.00 98.31 316 GLU A C 1
ATOM 2671 O O . GLU A 1 316 ? -6.178 -6.816 14.877 1.00 98.31 316 GLU A O 1
ATOM 2676 N N . ILE A 1 317 ? -7.561 -5.080 15.145 1.00 97.56 317 ILE A N 1
ATOM 2677 C CA . ILE A 1 317 ? -7.282 -4.430 13.868 1.00 97.56 317 ILE A CA 1
ATOM 2678 C C . ILE A 1 317 ? -6.935 -2.984 14.173 1.00 97.56 317 ILE A C 1
ATOM 2680 O O . ILE A 1 317 ? -7.762 -2.246 14.704 1.00 97.56 317 ILE A O 1
ATOM 2684 N N . LYS A 1 318 ? -5.711 -2.585 13.847 1.00 95.75 318 LYS A N 1
ATOM 2685 C CA . LYS A 1 318 ? -5.218 -1.220 14.003 1.00 95.75 318 LYS A CA 1
ATOM 2686 C C . LYS A 1 318 ? -4.958 -0.590 12.652 1.00 95.75 318 LYS A C 1
ATOM 2688 O O . LYS A 1 318 ? -4.472 -1.268 11.754 1.00 95.75 318 LYS A O 1
ATOM 2693 N N . GLY A 1 319 ? -5.210 0.701 12.516 1.00 90.62 319 GLY A N 1
ATOM 2694 C CA . GLY A 1 319 ? -4.802 1.431 11.321 1.00 90.62 319 GLY A CA 1
ATOM 2695 C C . GLY A 1 319 ? -5.349 2.841 11.263 1.00 90.62 319 GLY A C 1
ATOM 2696 O O . GLY A 1 319 ? -6.004 3.295 12.197 1.00 90.62 319 GLY A O 1
ATOM 2697 N N . ARG A 1 320 ? -5.067 3.523 10.158 1.00 87.25 320 ARG A N 1
ATOM 2698 C CA . ARG A 1 320 ? -5.414 4.931 9.967 1.00 87.25 320 ARG A CA 1
ATOM 2699 C C . ARG A 1 320 ? -6.763 5.098 9.280 1.00 87.25 320 ARG A C 1
ATOM 2701 O O . ARG A 1 320 ? -7.081 4.388 8.323 1.00 87.25 320 ARG A O 1
ATOM 2708 N N . LEU A 1 321 ? -7.550 6.061 9.751 1.00 83.81 321 LEU A N 1
ATOM 2709 C CA . LEU A 1 321 ? -8.732 6.537 9.042 1.00 83.81 321 LEU A CA 1
ATOM 2710 C C . LEU A 1 321 ? -8.357 7.613 8.025 1.00 83.81 321 LEU A C 1
ATOM 2712 O O . LEU A 1 321 ? -7.475 8.439 8.251 1.00 83.81 321 LEU A O 1
ATOM 2716 N N . ASN A 1 322 ? -9.085 7.643 6.912 1.00 75.00 322 ASN A N 1
ATOM 2717 C CA . ASN A 1 322 ? -8.924 8.696 5.922 1.00 75.00 322 ASN A CA 1
ATOM 2718 C C . ASN A 1 322 ? -9.398 10.041 6.500 1.00 75.00 322 ASN A C 1
ATOM 2720 O O . ASN A 1 322 ? -10.556 10.180 6.891 1.00 75.00 322 ASN A O 1
ATOM 2724 N N . LYS A 1 323 ? -8.531 11.059 6.482 1.00 71.69 323 LYS A N 1
ATOM 2725 C CA . LYS A 1 323 ? -8.829 12.408 6.994 1.00 71.69 323 LYS A CA 1
ATOM 2726 C C . LYS A 1 323 ? -10.062 13.059 6.353 1.00 71.69 323 LYS A C 1
ATOM 2728 O O . LYS A 1 323 ? -10.781 13.799 7.017 1.00 71.69 323 LYS A O 1
ATOM 2733 N N . ARG A 1 324 ? -10.327 12.804 5.064 1.00 69.88 324 ARG A N 1
ATOM 2734 C CA . ARG A 1 324 ? -11.481 13.378 4.339 1.00 69.88 324 ARG A CA 1
ATOM 2735 C C . ARG A 1 324 ? -12.792 12.659 4.647 1.00 69.88 324 ARG A C 1
ATOM 2737 O O . ARG A 1 324 ? -13.856 13.243 4.478 1.00 69.88 324 ARG A O 1
ATOM 2744 N N . ASN A 1 325 ? -12.717 11.396 5.054 1.00 74.12 325 ASN A N 1
ATOM 2745 C CA . ASN A 1 325 ? -13.870 10.583 5.405 1.00 74.12 325 ASN A CA 1
ATOM 2746 C C . ASN A 1 325 ? -13.451 9.580 6.490 1.00 74.12 325 ASN A C 1
ATOM 2748 O O . ASN A 1 325 ? -12.973 8.496 6.136 1.00 74.12 325 ASN A O 1
ATOM 2752 N N . PRO A 1 326 ? -13.601 9.920 7.786 1.00 80.12 326 PRO A N 1
ATOM 2753 C CA . PRO A 1 326 ? -13.164 9.083 8.900 1.00 80.12 326 PRO A CA 1
ATOM 2754 C C . PRO A 1 326 ? -14.143 7.921 9.127 1.00 80.12 326 PRO A C 1
ATOM 2756 O O . PRO A 1 326 ? -14.765 7.788 10.184 1.00 80.12 326 PRO A O 1
ATOM 2759 N N . THR A 1 327 ? -14.292 7.097 8.093 1.00 85.00 327 THR A N 1
ATOM 2760 C CA . THR A 1 327 ? -15.160 5.929 8.043 1.00 85.00 327 THR A CA 1
ATOM 2761 C C . THR A 1 327 ? -14.335 4.708 7.664 1.00 85.00 327 THR A C 1
ATOM 2763 O O . THR A 1 327 ? -13.633 4.725 6.653 1.00 85.00 327 THR A O 1
ATOM 2766 N N . LEU A 1 328 ? -14.464 3.625 8.430 1.00 89.62 328 LEU A N 1
ATOM 2767 C CA . LEU A 1 328 ? -13.988 2.301 8.039 1.00 89.62 328 LEU A CA 1
ATOM 2768 C C . LEU A 1 328 ? -15.182 1.418 7.679 1.00 89.62 328 LEU A C 1
ATOM 2770 O O . LEU A 1 328 ? -16.142 1.318 8.445 1.00 89.62 328 LEU A O 1
ATOM 2774 N N . GLU A 1 329 ? -15.122 0.761 6.523 1.00 93.00 329 GLU A N 1
ATOM 2775 C CA . GLU A 1 329 ? -16.144 -0.194 6.096 1.00 93.00 329 GLU A CA 1
ATOM 2776 C C . GLU A 1 329 ? -15.606 -1.624 6.152 1.00 93.00 329 GLU A C 1
ATOM 2778 O O . GLU A 1 329 ? -14.586 -1.941 5.536 1.00 93.00 329 GLU A O 1
ATOM 2783 N N . LEU A 1 330 ? -16.331 -2.493 6.849 1.00 96.62 330 LEU A N 1
ATOM 2784 C CA . LEU A 1 330 ? -16.069 -3.920 6.935 1.00 96.62 330 LEU A CA 1
ATOM 2785 C C . LEU A 1 330 ? -17.217 -4.682 6.274 1.00 96.62 330 LEU A C 1
ATOM 2787 O O . LEU A 1 330 ? -18.385 -4.341 6.452 1.00 96.62 330 LEU A O 1
ATOM 2791 N N . TYR A 1 331 ? -16.878 -5.734 5.544 1.00 98.00 331 TYR A N 1
ATOM 2792 C CA . TYR A 1 331 ? -17.809 -6.641 4.886 1.00 98.00 331 TYR A CA 1
ATOM 2793 C C . TYR A 1 331 ? -17.598 -8.028 5.482 1.00 98.00 331 TYR A C 1
ATOM 2795 O O . TYR A 1 331 ? -16.526 -8.613 5.323 1.00 98.00 331 TYR A O 1
ATOM 2803 N N . ILE A 1 332 ? -18.610 -8.536 6.179 1.00 98.50 332 ILE A N 1
ATOM 2804 C CA . ILE A 1 332 ? -18.643 -9.893 6.715 1.00 98.50 332 ILE A CA 1
ATOM 2805 C C . ILE A 1 332 ? -19.384 -10.772 5.712 1.00 98.50 332 ILE A C 1
ATOM 2807 O O . ILE A 1 332 ? -20.579 -10.599 5.468 1.00 98.50 332 ILE A O 1
ATOM 2811 N N . LEU A 1 333 ? -18.640 -11.682 5.100 1.00 98.31 333 LEU A N 1
ATOM 2812 C CA . LEU A 1 333 ? -19.096 -12.595 4.058 1.00 98.31 333 LEU A CA 1
ATOM 2813 C C . LEU A 1 333 ? -19.375 -13.957 4.694 1.00 98.31 333 LEU A C 1
ATOM 2815 O O . LEU A 1 333 ? -18.612 -14.375 5.560 1.00 98.31 333 LEU A O 1
ATOM 2819 N N . PHE A 1 334 ? -20.425 -14.659 4.270 1.00 97.81 334 PHE A N 1
ATOM 2820 C CA . PHE A 1 334 ? -20.869 -15.898 4.920 1.00 97.81 334 PHE A CA 1
ATOM 2821 C C . PHE A 1 334 ? -20.851 -17.101 3.974 1.00 97.81 334 PHE A C 1
ATOM 2823 O O . PHE A 1 334 ? -21.179 -16.983 2.791 1.00 97.81 334 PHE A O 1
ATOM 2830 N N . GLY A 1 335 ? -20.558 -18.277 4.528 1.00 95.81 335 GLY A N 1
ATOM 2831 C CA . GLY A 1 335 ? -20.650 -19.575 3.864 1.00 95.81 335 GLY A CA 1
ATOM 2832 C C . GLY A 1 335 ? -19.299 -20.259 3.671 1.00 95.81 335 GLY A C 1
ATOM 2833 O O . GLY A 1 335 ? -18.312 -19.934 4.318 1.00 95.81 335 GLY A O 1
ATOM 2834 N N . GLU A 1 336 ? -19.259 -21.228 2.761 1.00 95.75 336 GLU A N 1
ATOM 2835 C CA . GLU A 1 336 ? -18.036 -21.972 2.445 1.00 95.75 336 GLU A CA 1
ATOM 2836 C C . GLU A 1 336 ? -16.973 -21.080 1.774 1.00 95.75 336 GLU A C 1
ATOM 2838 O O . GLU A 1 336 ? -17.337 -20.153 1.038 1.00 95.75 336 GLU A O 1
ATOM 2843 N N . PRO A 1 337 ? -15.666 -21.394 1.903 1.00 96.44 337 PRO A N 1
ATOM 2844 C CA . PRO A 1 337 ? -14.571 -20.587 1.349 1.00 96.44 337 PRO A CA 1
ATOM 2845 C C . PRO A 1 337 ? -14.751 -20.163 -0.116 1.00 96.44 337 PRO A C 1
ATOM 2847 O O . PRO A 1 337 ? -14.481 -19.018 -0.477 1.00 96.44 337 PRO A O 1
ATOM 2850 N N . ARG A 1 338 ? -15.274 -21.052 -0.973 1.00 96.75 338 ARG A N 1
ATOM 2851 C CA . ARG A 1 338 ? -15.549 -20.742 -2.387 1.00 96.75 338 ARG A CA 1
ATOM 2852 C C . ARG A 1 338 ? -16.604 -19.646 -2.557 1.00 96.75 338 ARG A C 1
ATOM 2854 O O . ARG A 1 338 ? -16.464 -18.808 -3.445 1.00 96.75 338 ARG A O 1
ATOM 2861 N N . LYS A 1 339 ? -17.664 -19.667 -1.743 1.00 96.44 339 LYS A N 1
ATOM 2862 C CA . LYS A 1 339 ? -18.716 -18.646 -1.780 1.00 96.44 339 LYS A CA 1
ATOM 2863 C C . LYS A 1 339 ? -18.178 -17.319 -1.252 1.00 96.44 339 LYS A C 1
ATOM 2865 O O . LYS A 1 339 ? -18.364 -16.307 -1.914 1.00 96.44 339 LYS A O 1
ATOM 2870 N N . ILE A 1 340 ? -17.468 -17.345 -0.122 1.00 98.12 340 ILE A N 1
ATOM 2871 C CA . ILE A 1 340 ? -16.829 -16.155 0.458 1.00 98.12 340 ILE A CA 1
ATOM 2872 C C . ILE A 1 340 ? -15.926 -15.483 -0.585 1.00 98.12 340 ILE A C 1
ATOM 2874 O O . 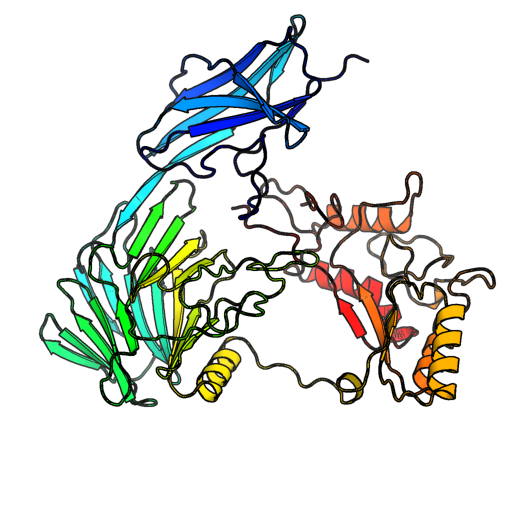ILE A 1 340 ? -16.020 -14.276 -0.792 1.00 98.12 340 ILE A O 1
ATOM 2878 N N . LEU A 1 341 ? -15.089 -16.257 -1.283 1.00 97.56 341 LEU A N 1
ATOM 2879 C CA . LEU A 1 341 ? -14.231 -15.726 -2.340 1.00 97.56 341 LEU A CA 1
ATOM 2880 C C . LEU A 1 341 ? -15.043 -15.118 -3.494 1.00 97.56 341 LEU A C 1
ATOM 2882 O O . LEU A 1 341 ? -14.694 -14.047 -3.979 1.00 97.56 341 LEU A O 1
ATOM 2886 N N . ALA A 1 342 ? -16.127 -15.764 -3.929 1.00 97.44 342 ALA A N 1
ATOM 2887 C CA . ALA A 1 342 ? -16.987 -15.225 -4.982 1.00 97.44 342 ALA A CA 1
ATOM 2888 C C . ALA A 1 342 ? -17.655 -13.900 -4.573 1.00 97.44 342 ALA A C 1
ATOM 2890 O O . ALA A 1 342 ? -17.696 -12.972 -5.378 1.00 97.44 342 ALA A O 1
ATOM 2891 N N . ASP A 1 343 ? -18.129 -13.791 -3.328 1.00 97.38 343 ASP A N 1
ATOM 2892 C CA . ASP A 1 343 ? -18.709 -12.553 -2.798 1.00 97.38 343 ASP A CA 1
ATOM 2893 C C . ASP A 1 343 ? -17.643 -11.447 -2.688 1.00 97.38 343 ASP A C 1
ATOM 2895 O O . ASP A 1 343 ? -17.901 -10.303 -3.059 1.00 97.38 343 ASP A O 1
ATOM 2899 N N . TYR A 1 344 ? -16.424 -11.785 -2.248 1.00 97.94 344 TYR A N 1
ATOM 2900 C CA . TYR A 1 344 ? -15.288 -10.859 -2.238 1.00 97.94 344 TYR A CA 1
ATOM 2901 C C . TYR A 1 344 ? -14.982 -10.337 -3.649 1.00 97.94 344 TYR A C 1
ATOM 2903 O O . TYR A 1 344 ? -14.905 -9.127 -3.847 1.00 97.94 344 TYR A O 1
ATOM 2911 N N . LEU A 1 345 ? -14.893 -11.222 -4.648 1.00 97.50 345 LEU A N 1
ATOM 2912 C CA . LEU A 1 345 ? -14.655 -10.837 -6.045 1.00 97.50 345 LEU A CA 1
ATOM 2913 C C . LEU A 1 345 ? -15.810 -10.016 -6.636 1.00 97.50 345 LEU A C 1
ATOM 2915 O O . LEU A 1 345 ? -15.580 -9.146 -7.473 1.00 97.50 345 LEU A O 1
ATOM 2919 N N . ALA A 1 346 ? -17.049 -10.225 -6.186 1.00 96.88 346 ALA A N 1
ATOM 2920 C CA . ALA A 1 346 ? -18.173 -9.374 -6.572 1.00 96.88 346 ALA A CA 1
ATOM 2921 C C . ALA A 1 346 ? -18.056 -7.942 -6.015 1.00 96.88 346 ALA A C 1
ATOM 2923 O O . ALA A 1 346 ? -18.617 -7.016 -6.603 1.00 96.88 346 ALA A O 1
ATOM 2924 N N . LEU A 1 347 ? -17.327 -7.750 -4.908 1.00 95.69 347 LEU A N 1
ATOM 2925 C CA . LEU A 1 347 ? -17.046 -6.438 -4.319 1.00 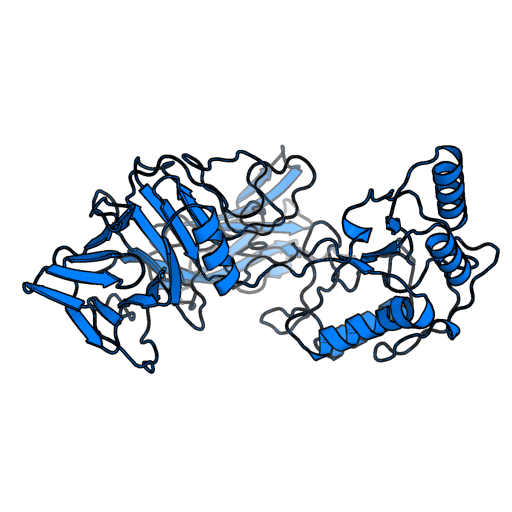95.69 347 LEU A CA 1
ATOM 2926 C C . LEU A 1 347 ? -15.812 -5.762 -4.932 1.00 95.69 347 LEU A C 1
ATOM 2928 O O . LEU A 1 347 ? -15.795 -4.537 -5.046 1.00 95.69 347 LEU A O 1
ATOM 2932 N N . THR A 1 348 ? -14.784 -6.533 -5.293 1.00 96.25 348 THR A N 1
ATOM 2933 C CA . THR A 1 348 ? -13.460 -5.998 -5.668 1.00 96.25 348 THR A CA 1
ATOM 2934 C C . THR A 1 348 ? -13.102 -6.153 -7.144 1.00 96.25 348 THR A C 1
ATOM 2936 O O . THR A 1 348 ? -12.194 -5.475 -7.619 1.00 96.25 348 THR A O 1
ATOM 2939 N N . GLY A 1 349 ? -13.842 -6.976 -7.886 1.00 96.75 349 GLY A N 1
ATOM 2940 C CA . GLY A 1 349 ? -13.619 -7.262 -9.298 1.00 96.75 349 GLY A CA 1
ATOM 2941 C C . GLY A 1 349 ? -13.190 -8.709 -9.533 1.00 96.75 349 GLY A C 1
ATOM 2942 O O . GLY A 1 349 ? -12.357 -9.266 -8.820 1.00 96.75 349 GLY A O 1
ATOM 2943 N N . PHE A 1 350 ? -13.755 -9.323 -10.572 1.00 96.94 350 PHE A N 1
ATOM 2944 C CA . PHE A 1 350 ? -13.350 -10.656 -11.008 1.00 96.94 350 PHE A CA 1
ATOM 2945 C C . PHE A 1 350 ? -12.059 -10.593 -11.833 1.00 96.94 350 PHE A C 1
ATOM 2947 O O . PHE A 1 350 ? -11.878 -9.650 -12.611 1.00 96.94 350 PHE A O 1
ATOM 2954 N N . PRO A 1 351 ? -11.180 -11.606 -11.725 1.00 95.25 351 PRO A N 1
ATOM 2955 C CA . PRO A 1 351 ? -10.022 -11.700 -12.599 1.00 95.25 351 PRO A CA 1
ATOM 2956 C C . PRO A 1 351 ? -10.476 -11.795 -14.059 1.00 95.25 351 PRO A C 1
ATOM 2958 O O . PRO A 1 351 ? -11.408 -12.530 -14.393 1.00 95.25 351 PRO A O 1
ATOM 2961 N N . SER A 1 352 ? -9.793 -11.067 -14.940 1.00 94.88 352 SER A N 1
ATOM 2962 C CA . SER A 1 352 ? -9.981 -11.230 -16.382 1.00 94.88 352 SER A CA 1
ATOM 2963 C C . SER A 1 352 ? -9.382 -12.563 -16.818 1.00 94.88 352 SER A C 1
ATOM 2965 O O . SER A 1 352 ? -8.252 -12.870 -16.445 1.00 94.88 352 SER A O 1
ATOM 2967 N N . LEU A 1 353 ? -10.117 -13.355 -17.605 1.00 95.81 353 LEU A N 1
ATOM 2968 C CA . LEU A 1 353 ? -9.588 -14.597 -18.171 1.00 95.81 353 LEU A CA 1
ATOM 2969 C C . LEU A 1 353 ? -8.481 -14.250 -19.182 1.00 95.81 353 LEU A C 1
ATOM 2971 O O . LEU A 1 353 ? -8.792 -13.642 -20.211 1.00 95.81 353 LEU A O 1
ATOM 2975 N N . PRO A 1 354 ? -7.208 -14.608 -18.927 1.00 95.50 354 PRO A N 1
ATOM 2976 C CA . PRO A 1 354 ? -6.145 -14.303 -19.868 1.00 95.50 354 PRO A CA 1
ATOM 2977 C C . PRO A 1 354 ? -6.233 -15.201 -21.117 1.00 95.50 354 PRO A C 1
ATOM 2979 O O . PRO A 1 354 ? -6.839 -16.278 -21.079 1.00 95.50 354 PRO A O 1
ATOM 2982 N N . PRO A 1 355 ? -5.597 -14.803 -22.233 1.00 96.25 355 PRO A N 1
ATOM 2983 C CA . PRO A 1 355 ? -5.474 -15.656 -23.408 1.00 96.25 355 PRO A CA 1
ATOM 2984 C C . PRO A 1 355 ? -4.783 -16.991 -23.095 1.00 96.25 355 PRO A C 1
ATOM 2986 O O . PRO A 1 355 ? -3.909 -17.071 -22.234 1.00 96.25 355 PRO A O 1
ATOM 2989 N N . LYS A 1 356 ? -5.101 -18.037 -23.870 1.00 97.69 356 LYS A N 1
ATOM 2990 C CA . LYS A 1 356 ? -4.599 -19.409 -23.651 1.00 97.69 356 LYS A CA 1
ATOM 2991 C C . LYS A 1 356 ? -3.071 -19.507 -23.513 1.00 97.69 356 LYS A C 1
ATOM 2993 O O . LYS A 1 356 ? -2.590 -20.326 -22.737 1.00 97.69 356 LYS A O 1
ATOM 2998 N N . TRP A 1 357 ? -2.316 -18.696 -24.257 1.00 97.81 357 TRP A N 1
ATOM 2999 C CA . TRP A 1 357 ? -0.849 -18.734 -24.265 1.00 97.81 357 TRP A CA 1
ATOM 3000 C C . TRP A 1 357 ? -0.219 -18.360 -22.914 1.00 97.81 357 TRP A C 1
ATOM 3002 O O . TRP A 1 357 ? 0.907 -18.772 -22.656 1.00 97.81 357 TRP A O 1
ATOM 3012 N N . VAL A 1 358 ? -0.939 -17.661 -22.028 1.00 97.50 358 VAL A N 1
ATOM 3013 C CA . VAL A 1 358 ? -0.455 -17.317 -20.678 1.00 97.50 358 VAL A CA 1
ATOM 3014 C C . VAL A 1 358 ? -0.237 -18.564 -19.814 1.00 97.50 358 VAL A C 1
ATOM 3016 O O . VAL A 1 358 ? 0.617 -18.548 -18.936 1.00 97.50 358 VAL A O 1
ATOM 3019 N N . PHE A 1 359 ? -0.957 -19.660 -20.079 1.00 97.62 359 PHE A N 1
ATOM 3020 C CA . PHE A 1 359 ? -0.897 -20.891 -19.279 1.00 97.62 359 PHE A CA 1
ATOM 3021 C C . PHE A 1 359 ? 0.191 -21.889 -19.713 1.00 97.62 359 PHE A C 1
ATOM 3023 O O . PHE A 1 359 ? 0.325 -22.941 -19.090 1.00 97.62 359 PHE A O 1
ATOM 3030 N N . GLY A 1 360 ? 0.931 -21.614 -20.793 1.00 97.62 360 GLY A N 1
ATOM 3031 C CA . GLY A 1 360 ? 2.097 -22.423 -21.170 1.00 97.62 360 GLY A CA 1
ATOM 3032 C C . GLY A 1 360 ? 3.367 -21.997 -20.416 1.00 97.62 360 GLY A C 1
ATOM 3033 O O . GLY A 1 360 ? 3.310 -21.068 -19.616 1.00 97.62 360 GLY A O 1
ATOM 3034 N N . PRO A 1 361 ? 4.516 -22.663 -20.629 1.00 98.00 361 PRO A N 1
ATOM 3035 C CA . PRO A 1 361 ? 5.786 -22.272 -20.016 1.00 98.00 361 PRO A CA 1
ATOM 3036 C C . PRO A 1 361 ? 6.301 -20.914 -20.521 1.00 98.00 361 PRO A C 1
ATOM 3038 O O . PRO A 1 361 ? 6.271 -20.638 -21.723 1.00 98.00 361 PRO A O 1
ATOM 3041 N N . TRP A 1 362 ? 6.825 -20.097 -19.603 1.00 98.62 362 TRP A N 1
ATOM 3042 C CA . TRP A 1 362 ? 7.438 -18.796 -19.891 1.00 98.62 362 TRP A CA 1
ATOM 3043 C C . TRP A 1 362 ? 8.960 -18.909 -19.789 1.00 98.62 362 TRP A C 1
ATOM 3045 O O . TRP A 1 362 ? 9.481 -19.424 -18.802 1.00 98.62 362 TRP A O 1
ATOM 3055 N N . MET A 1 363 ? 9.672 -18.407 -20.794 1.00 98.12 363 MET A N 1
ATOM 3056 C CA . MET A 1 363 ? 11.129 -18.305 -20.803 1.00 98.12 363 MET A CA 1
ATOM 3057 C C . MET A 1 363 ? 11.543 -16.875 -20.457 1.00 98.12 363 MET A C 1
ATOM 3059 O O . MET A 1 363 ? 11.060 -15.924 -21.072 1.00 98.12 363 MET A O 1
ATOM 3063 N N . SER A 1 364 ? 12.442 -16.713 -19.487 1.00 98.44 364 SER A N 1
ATOM 3064 C CA . SER A 1 364 ? 12.955 -15.406 -19.074 1.00 98.44 364 SER A CA 1
ATOM 3065 C C . SER A 1 364 ? 14.360 -15.532 -18.489 1.00 98.44 364 SER A C 1
ATOM 3067 O O . SER A 1 364 ? 14.637 -16.464 -17.734 1.00 98.44 364 SER A O 1
ATOM 3069 N N . SER A 1 365 ? 15.228 -14.578 -18.813 1.00 98.00 365 SER A N 1
ATOM 3070 C CA . SER A 1 365 ? 16.492 -14.341 -18.120 1.00 98.00 365 SER A CA 1
ATOM 3071 C C . SER A 1 365 ? 16.865 -12.872 -18.253 1.00 98.00 365 SER A C 1
ATOM 3073 O O . SER A 1 365 ? 16.823 -12.318 -19.352 1.00 98.00 365 SER A O 1
ATOM 3075 N N . ASN A 1 366 ? 17.287 -12.254 -17.150 1.00 97.00 366 ASN A N 1
ATOM 3076 C CA . ASN A 1 366 ? 17.760 -10.871 -17.154 1.00 97.00 366 ASN A CA 1
ATOM 3077 C C . ASN A 1 366 ? 19.012 -10.685 -18.037 1.00 97.00 366 ASN A C 1
ATOM 3079 O O . ASN A 1 366 ? 19.236 -9.614 -18.586 1.00 97.00 366 ASN A O 1
ATOM 3083 N N . SER A 1 367 ? 19.795 -11.750 -18.247 1.00 96.94 367 SER A N 1
ATOM 3084 C CA . SER A 1 367 ? 21.018 -11.719 -19.061 1.00 96.94 367 SER A CA 1
ATOM 3085 C C . SER A 1 367 ? 20.783 -11.793 -20.577 1.00 96.94 367 SER A C 1
ATOM 3087 O O . SER A 1 367 ? 21.761 -11.810 -21.331 1.00 96.94 367 SER A O 1
ATOM 3089 N N . TRP A 1 368 ? 19.529 -11.881 -21.037 1.00 98.12 368 TRP A N 1
ATOM 3090 C CA . TRP A 1 368 ? 19.166 -11.822 -22.459 1.00 98.12 368 TRP A CA 1
ATOM 3091 C C . TRP A 1 368 ? 19.005 -10.367 -22.914 1.00 98.12 368 TRP A C 1
ATOM 3093 O O . TRP A 1 368 ? 17.905 -9.896 -23.192 1.00 98.12 368 TRP A O 1
ATOM 3103 N N . ASP A 1 369 ? 20.129 -9.659 -22.965 1.00 97.81 369 ASP A N 1
ATOM 3104 C CA . ASP A 1 369 ? 20.239 -8.215 -23.207 1.00 97.81 369 ASP A CA 1
ATOM 3105 C C . ASP A 1 369 ? 20.609 -7.849 -24.659 1.00 97.81 369 ASP A C 1
ATOM 3107 O O . ASP A 1 369 ? 20.928 -6.695 -24.947 1.00 97.81 369 ASP A O 1
ATOM 3111 N N . THR A 1 370 ? 20.579 -8.818 -25.581 1.00 98.56 370 THR A N 1
ATOM 3112 C CA . THR A 1 370 ? 20.826 -8.606 -27.017 1.00 98.56 370 THR A CA 1
ATOM 3113 C C . THR A 1 370 ? 19.921 -9.475 -27.884 1.00 98.56 370 THR A C 1
ATOM 3115 O O . THR A 1 370 ? 19.501 -10.565 -27.486 1.00 98.56 370 THR A O 1
ATOM 3118 N N . GLN A 1 371 ? 19.683 -9.035 -29.120 1.00 98.75 371 GLN A N 1
ATOM 3119 C CA . GLN A 1 371 ? 18.933 -9.800 -30.114 1.00 98.75 371 GLN A CA 1
ATOM 3120 C C . GLN A 1 371 ? 19.585 -11.157 -30.402 1.00 98.75 371 GLN A C 1
ATOM 3122 O O . GLN A 1 371 ? 18.879 -12.154 -30.513 1.00 98.75 371 GLN A O 1
ATOM 3127 N N . GLU A 1 372 ? 20.915 -11.221 -30.498 1.00 98.50 372 GLU A N 1
ATOM 3128 C CA . GLU A 1 372 ? 21.651 -12.471 -30.732 1.00 98.50 372 GLU A CA 1
ATOM 3129 C C . GLU A 1 372 ? 21.324 -13.526 -29.670 1.00 98.50 372 GLU A C 1
ATOM 3131 O O . GLU A 1 372 ? 20.902 -14.630 -30.015 1.00 98.50 372 GLU A O 1
ATOM 3136 N N . LYS A 1 373 ? 21.386 -13.159 -28.384 1.00 98.62 373 LYS A N 1
ATOM 3137 C CA . LYS A 1 373 ? 21.052 -14.065 -27.276 1.00 98.62 373 LYS A CA 1
ATOM 3138 C C . LYS A 1 373 ? 19.611 -14.561 -27.353 1.00 98.62 373 LYS A C 1
ATOM 3140 O O . LYS A 1 373 ? 19.354 -15.732 -27.081 1.00 98.62 373 LYS A O 1
ATOM 3145 N N . ILE A 1 374 ? 18.669 -13.702 -27.747 1.00 98.62 374 ILE A N 1
ATOM 3146 C CA . ILE A 1 374 ? 17.270 -14.100 -27.959 1.00 98.62 374 ILE A CA 1
ATOM 3147 C C . ILE A 1 374 ? 17.166 -15.148 -29.069 1.00 98.62 374 ILE A C 1
ATOM 3149 O O . ILE A 1 374 ? 16.498 -16.167 -28.893 1.00 98.62 374 ILE A O 1
ATOM 3153 N N . LEU A 1 375 ? 17.856 -14.942 -30.193 1.00 98.50 375 LEU A N 1
ATOM 3154 C CA . LEU A 1 375 ? 17.876 -15.900 -31.300 1.00 98.50 375 LEU A CA 1
ATOM 3155 C C . LEU A 1 375 ? 18.510 -17.239 -30.898 1.00 98.50 375 LEU A C 1
ATOM 3157 O O . LEU A 1 375 ? 18.001 -18.292 -31.289 1.00 98.50 375 LEU A O 1
ATOM 3161 N N . GLU A 1 376 ? 19.566 -17.218 -30.083 1.00 98.50 376 GLU A N 1
ATOM 3162 C CA . GLU A 1 376 ? 20.157 -18.427 -29.500 1.00 98.50 376 GLU A CA 1
ATOM 3163 C C . GLU A 1 376 ? 19.144 -19.199 -28.648 1.00 98.50 376 GLU A C 1
ATOM 3165 O O . GLU A 1 376 ? 19.035 -20.418 -28.790 1.00 98.50 376 GLU A O 1
ATOM 3170 N N . GLN A 1 377 ? 18.350 -18.510 -27.818 1.00 98.25 377 GLN A N 1
ATOM 3171 C CA . GLN A 1 377 ? 17.319 -19.165 -27.006 1.00 98.25 377 GLN A CA 1
ATOM 3172 C C . GLN A 1 377 ? 16.197 -19.757 -27.858 1.00 98.25 377 GLN A C 1
ATOM 3174 O O . GLN A 1 377 ? 15.745 -20.866 -27.581 1.00 98.25 377 GLN A O 1
ATOM 3179 N N . LEU A 1 378 ? 15.765 -19.064 -28.918 1.00 98.12 378 LEU A N 1
ATOM 3180 C CA . LEU A 1 378 ? 14.780 -19.606 -29.861 1.00 98.12 378 LEU A CA 1
ATOM 3181 C C . LEU A 1 378 ? 15.301 -20.879 -30.536 1.00 98.12 378 LEU A C 1
ATOM 3183 O O . LEU A 1 378 ? 14.574 -21.867 -30.658 1.00 98.12 378 LEU A O 1
ATOM 3187 N N . LYS A 1 379 ? 16.570 -20.876 -30.956 1.00 98.31 379 LYS A N 1
ATOM 3188 C CA . LYS A 1 379 ? 17.220 -22.048 -31.544 1.00 98.31 379 LYS A CA 1
ATOM 3189 C C . LYS A 1 379 ? 17.285 -23.203 -30.542 1.00 98.31 379 LYS A C 1
ATOM 3191 O O . LYS A 1 379 ? 16.816 -24.294 -30.860 1.00 98.31 379 LYS A O 1
ATOM 3196 N N . ALA A 1 380 ? 17.786 -22.953 -29.333 1.00 98.25 380 ALA A N 1
ATOM 3197 C CA . ALA A 1 380 ? 17.895 -23.963 -28.283 1.00 98.25 380 ALA A CA 1
ATOM 3198 C C . ALA A 1 380 ? 16.525 -24.538 -27.889 1.00 98.25 380 ALA A C 1
ATOM 3200 O O . ALA A 1 380 ? 16.380 -25.753 -27.776 1.00 98.25 380 ALA A O 1
ATOM 3201 N N . MET A 1 381 ? 15.498 -23.692 -27.747 1.00 97.94 381 MET A N 1
ATOM 3202 C CA . MET A 1 381 ? 14.121 -24.115 -27.472 1.00 97.94 381 MET A CA 1
ATOM 3203 C C . MET A 1 381 ? 13.621 -25.113 -28.525 1.00 97.94 381 MET A C 1
ATOM 3205 O O . MET A 1 381 ? 13.066 -26.154 -28.171 1.00 97.94 381 MET A O 1
ATOM 3209 N N . ASN A 1 382 ? 13.847 -24.821 -29.808 1.00 97.50 382 ASN A N 1
ATOM 3210 C CA . ASN A 1 382 ? 13.443 -25.694 -30.909 1.00 97.50 382 ASN A CA 1
ATOM 3211 C C . ASN A 1 382 ? 14.242 -27.003 -30.953 1.00 97.50 382 ASN A C 1
ATOM 3213 O O . ASN A 1 382 ? 13.653 -28.073 -31.112 1.00 97.50 382 ASN A O 1
ATOM 3217 N N . GLU A 1 383 ? 15.566 -26.940 -30.787 1.00 98.31 383 GLU A N 1
ATOM 3218 C CA . GLU A 1 383 ? 16.448 -28.117 -30.769 1.00 98.31 383 GLU A CA 1
ATOM 3219 C C . GLU A 1 383 ? 16.106 -29.066 -29.613 1.00 98.31 383 GLU A C 1
ATOM 3221 O O . GLU A 1 383 ? 16.012 -30.281 -29.803 1.00 98.31 383 GLU A O 1
ATOM 3226 N N . LEU A 1 384 ? 15.846 -28.504 -28.429 1.00 98.25 384 LEU A N 1
ATOM 3227 C CA . LEU A 1 384 ? 15.459 -29.235 -27.221 1.00 98.25 384 LEU A CA 1
ATOM 3228 C C . LEU A 1 384 ? 13.963 -29.581 -27.175 1.00 98.25 384 LEU A C 1
ATOM 3230 O O . LEU A 1 384 ? 13.533 -30.299 -26.272 1.00 98.25 384 LEU A O 1
ATOM 3234 N N . LYS A 1 385 ? 13.172 -29.103 -28.144 1.00 97.56 385 LYS A N 1
ATOM 3235 C CA . LYS A 1 385 ? 11.717 -29.309 -28.244 1.00 97.56 385 LYS A CA 1
ATOM 3236 C C . LYS A 1 385 ? 10.959 -28.866 -26.985 1.00 97.56 385 LYS A C 1
ATOM 3238 O O . LYS A 1 385 ? 10.037 -29.549 -26.538 1.00 97.56 385 LYS A O 1
ATOM 3243 N N . ILE A 1 386 ? 11.338 -27.722 -26.418 1.00 97.44 386 ILE A N 1
ATOM 3244 C CA . ILE A 1 386 ? 10.668 -27.122 -25.257 1.00 97.44 386 ILE A CA 1
ATOM 3245 C C . ILE A 1 386 ? 9.454 -26.318 -25.755 1.00 97.44 386 ILE A C 1
ATOM 3247 O O . ILE A 1 386 ? 9.636 -25.343 -26.479 1.00 97.44 386 ILE A O 1
ATOM 3251 N N . PRO A 1 387 ? 8.211 -26.670 -25.381 1.00 96.75 387 PRO A N 1
ATOM 3252 C CA . PRO A 1 387 ? 7.011 -26.027 -25.914 1.00 96.75 387 PRO A CA 1
ATOM 3253 C C . PRO A 1 387 ? 6.644 -24.766 -25.115 1.00 96.75 387 PRO A C 1
ATOM 3255 O O . PRO A 1 387 ? 5.547 -24.675 -24.561 1.00 96.75 387 PRO A O 1
ATOM 3258 N N . ALA A 1 388 ? 7.572 -23.813 -24.996 1.00 98.31 388 ALA A N 1
ATOM 3259 C CA . ALA A 1 388 ? 7.279 -22.530 -24.363 1.00 98.31 388 ALA A CA 1
ATOM 3260 C C . ALA A 1 388 ? 6.253 -21.735 -25.188 1.00 98.31 388 ALA A C 1
ATOM 3262 O O . ALA A 1 388 ? 6.129 -21.919 -26.398 1.00 98.31 388 ALA A O 1
ATOM 3263 N N . THR A 1 389 ? 5.508 -20.851 -24.527 1.00 98.69 389 THR A N 1
ATOM 3264 C CA . THR A 1 389 ? 4.484 -20.002 -25.162 1.00 98.69 389 THR A CA 1
ATOM 3265 C C . THR A 1 389 ? 4.761 -18.514 -24.997 1.00 98.69 389 THR A C 1
ATOM 3267 O O . THR A 1 389 ? 4.157 -17.705 -25.701 1.00 98.69 389 THR A O 1
ATOM 3270 N N . VAL A 1 390 ? 5.676 -18.140 -24.098 1.00 98.81 390 VAL A N 1
ATOM 3271 C CA . VAL A 1 390 ? 6.047 -16.747 -23.838 1.00 98.81 390 VAL A CA 1
ATOM 3272 C C . VAL A 1 390 ? 7.551 -16.600 -23.689 1.00 98.81 390 VAL A C 1
ATOM 3274 O O . VAL A 1 390 ? 8.205 -17.423 -23.048 1.00 98.81 390 VAL A O 1
ATOM 3277 N N . LEU A 1 391 ? 8.078 -15.517 -24.251 1.00 98.75 391 LEU A N 1
ATOM 3278 C CA . LEU A 1 391 ? 9.435 -15.041 -24.060 1.00 98.75 391 LEU A CA 1
ATOM 3279 C C . LEU A 1 391 ? 9.386 -13.653 -23.408 1.00 98.75 391 LEU A C 1
ATOM 3281 O O . LEU A 1 391 ? 8.754 -12.734 -23.929 1.00 98.75 391 LEU A O 1
ATOM 3285 N N . VAL A 1 392 ? 10.063 -13.498 -22.273 1.00 98.88 392 VAL A N 1
ATOM 3286 C CA . VAL A 1 392 ? 10.199 -12.216 -21.569 1.00 98.88 392 VAL A CA 1
ATOM 3287 C C . VAL A 1 392 ? 11.589 -11.642 -21.823 1.00 98.88 392 VAL A C 1
ATOM 3289 O O . VAL A 1 392 ? 12.579 -12.350 -21.633 1.00 98.88 392 VAL A O 1
ATOM 3292 N N . ILE A 1 393 ? 11.664 -10.360 -22.184 1.00 98.69 393 ILE A N 1
ATOM 3293 C CA . ILE A 1 393 ? 12.927 -9.616 -22.278 1.00 98.69 393 ILE A CA 1
ATOM 3294 C C . ILE A 1 393 ? 12.923 -8.498 -21.235 1.00 98.69 393 ILE A C 1
ATOM 3296 O O . ILE A 1 393 ? 12.037 -7.640 -21.236 1.00 98.69 393 ILE A O 1
ATOM 3300 N N . GLU A 1 394 ? 13.909 -8.521 -20.338 1.00 98.56 394 GLU A N 1
ATOM 3301 C CA . GLU A 1 394 ? 14.044 -7.510 -19.285 1.00 98.56 394 GLU A CA 1
ATOM 3302 C C . GLU A 1 394 ? 14.984 -6.376 -19.681 1.00 98.56 394 GLU A C 1
ATOM 3304 O O . GLU A 1 394 ? 14.534 -5.246 -19.832 1.00 98.56 394 GLU A O 1
ATOM 3309 N N . ALA A 1 395 ? 16.255 -6.689 -19.934 1.00 97.56 395 ALA A N 1
ATOM 3310 C CA . ALA A 1 395 ? 17.287 -5.732 -20.333 1.00 97.56 395 ALA A CA 1
ATOM 3311 C C . ALA A 1 395 ? 17.196 -5.363 -21.830 1.00 97.56 395 ALA A C 1
ATOM 3313 O O . ALA A 1 395 ? 18.156 -5.497 -22.587 1.00 97.56 395 ALA A O 1
ATOM 3314 N N . TRP A 1 396 ? 16.005 -4.969 -22.288 1.00 98.44 396 TRP A N 1
ATOM 3315 C CA . TRP A 1 396 ? 15.733 -4.630 -23.691 1.00 98.44 396 TRP A CA 1
ATOM 3316 C C . TRP A 1 396 ? 15.995 -3.155 -24.015 1.00 98.44 396 TRP A C 1
ATOM 3318 O O . TRP A 1 396 ? 16.170 -2.785 -25.179 1.00 98.44 396 TRP A O 1
ATOM 3328 N N . SER A 1 397 ? 15.977 -2.304 -22.993 1.00 97.31 397 SER A N 1
ATOM 3329 C CA . SER A 1 397 ? 15.810 -0.867 -23.150 1.00 97.31 397 SER A CA 1
ATOM 3330 C C . SER A 1 397 ? 17.133 -0.102 -23.117 1.00 97.31 397 SER A C 1
ATOM 3332 O O . SER A 1 397 ? 18.200 -0.667 -22.884 1.00 97.31 397 SER A O 1
ATOM 3334 N N . ASP A 1 398 ? 17.058 1.207 -23.330 1.00 94.38 398 ASP A N 1
ATOM 3335 C CA . ASP A 1 398 ? 18.144 2.168 -23.105 1.00 94.38 398 ASP A CA 1
ATOM 3336 C C . ASP A 1 398 ? 18.497 2.391 -21.617 1.00 94.38 398 ASP A C 1
ATOM 3338 O O . ASP A 1 398 ? 19.285 3.282 -21.300 1.00 94.38 398 ASP A O 1
ATOM 3342 N N . GLU A 1 399 ? 17.866 1.639 -20.707 1.00 92.25 399 GLU A N 1
ATOM 3343 C CA . GLU A 1 399 ? 18.035 1.672 -19.248 1.00 92.25 399 GLU A CA 1
ATOM 3344 C C . GLU A 1 399 ? 17.836 3.065 -18.617 1.00 92.25 399 GLU A C 1
ATOM 3346 O O . GLU A 1 399 ? 18.255 3.338 -17.491 1.00 92.25 399 GLU A O 1
ATOM 3351 N N . THR A 1 400 ? 17.164 3.970 -19.337 1.00 90.44 400 THR A N 1
ATOM 3352 C CA . THR A 1 400 ? 16.967 5.368 -18.928 1.00 90.44 400 THR A CA 1
ATOM 3353 C C . THR A 1 400 ? 15.533 5.835 -19.155 1.00 90.44 400 THR A C 1
ATOM 3355 O O . THR A 1 400 ? 14.899 6.358 -18.237 1.00 90.44 400 THR A O 1
ATOM 3358 N N . THR A 1 401 ? 14.984 5.636 -20.351 1.00 95.06 401 THR A N 1
ATOM 3359 C CA . THR A 1 401 ? 13.584 5.944 -20.667 1.00 95.06 401 THR A CA 1
ATOM 3360 C C . THR A 1 401 ? 12.666 4.742 -20.461 1.00 95.06 401 THR A C 1
ATOM 3362 O O . THR A 1 401 ? 11.473 4.917 -20.200 1.00 95.06 401 THR A O 1
ATOM 3365 N N . PHE A 1 402 ? 13.208 3.523 -20.571 1.00 96.75 402 PHE A N 1
ATOM 3366 C CA . PHE A 1 402 ? 12.463 2.261 -20.488 1.00 96.75 402 PHE A CA 1
ATOM 3367 C C . PHE A 1 402 ? 11.311 2.150 -21.499 1.00 96.75 402 PHE A C 1
ATOM 3369 O O . PHE A 1 402 ? 10.375 1.377 -21.299 1.00 96.75 402 PHE A O 1
ATOM 3376 N N . TYR A 1 403 ? 11.331 2.923 -22.586 1.00 98.19 403 TYR A N 1
ATOM 3377 C CA . TYR A 1 403 ? 10.412 2.735 -23.713 1.00 98.19 403 TYR A CA 1
ATOM 3378 C C . TYR A 1 403 ? 11.124 2.735 -25.070 1.00 98.19 403 TYR A C 1
ATOM 3380 O O . TYR A 1 403 ? 10.472 2.521 -26.091 1.00 98.19 403 TYR A O 1
ATOM 3388 N N . ILE A 1 404 ? 12.442 2.938 -25.092 1.00 98.12 404 ILE A N 1
ATOM 3389 C CA . ILE A 1 404 ? 13.291 2.908 -26.283 1.00 98.12 404 ILE A CA 1
ATOM 3390 C C . ILE A 1 404 ? 14.239 1.712 -26.160 1.00 98.12 404 ILE A C 1
ATOM 3392 O O . ILE A 1 404 ? 14.785 1.470 -25.086 1.00 98.12 404 ILE A O 1
ATOM 3396 N N . PHE A 1 405 ? 14.406 0.951 -27.245 1.00 98.25 405 PHE A N 1
ATOM 3397 C CA . PHE A 1 405 ? 15.366 -0.156 -27.304 1.00 98.25 405 PHE A CA 1
ATOM 3398 C C . PHE A 1 405 ? 16.805 0.350 -27.133 1.00 98.25 405 PHE A C 1
ATOM 3400 O O . PHE A 1 405 ? 17.140 1.437 -27.603 1.00 98.25 405 PHE A O 1
ATOM 3407 N N . ASN A 1 406 ? 17.662 -0.458 -26.506 1.00 96.12 406 ASN A N 1
ATOM 3408 C CA . ASN A 1 406 ? 19.078 -0.116 -26.348 1.00 96.12 406 ASN A CA 1
ATOM 3409 C C . ASN A 1 406 ? 19.758 0.148 -27.710 1.00 96.12 406 ASN A C 1
ATOM 3411 O O . ASN A 1 406 ? 19.404 -0.476 -28.712 1.00 96.12 406 ASN A O 1
ATOM 3415 N N . ASP A 1 407 ? 20.735 1.054 -27.743 1.00 95.12 407 ASP A N 1
ATOM 3416 C CA . ASP A 1 407 ? 21.479 1.496 -28.937 1.00 95.12 407 ASP A CA 1
ATOM 3417 C C . ASP A 1 407 ? 20.644 2.078 -30.098 1.00 95.12 407 ASP A C 1
ATOM 3419 O O . ASP A 1 407 ? 21.183 2.304 -31.187 1.00 95.12 407 ASP A O 1
ATOM 3423 N N . ALA A 1 408 ? 19.344 2.337 -29.910 1.00 97.19 408 ALA A N 1
ATOM 3424 C CA . ALA A 1 408 ? 18.535 2.998 -30.929 1.00 97.19 408 ALA A CA 1
ATOM 3425 C C . ALA A 1 408 ? 19.060 4.418 -31.199 1.00 97.19 408 ALA A C 1
ATOM 3427 O O . ALA A 1 408 ? 19.307 5.195 -30.275 1.00 97.19 408 ALA A O 1
ATOM 3428 N N . ILE A 1 409 ? 19.180 4.781 -32.473 1.00 96.62 409 ILE A N 1
ATOM 3429 C CA . ILE A 1 409 ? 19.589 6.115 -32.914 1.00 96.62 409 ILE A CA 1
ATOM 3430 C C . ILE A 1 409 ? 18.331 6.887 -33.302 1.00 96.62 409 ILE A C 1
ATOM 3432 O O . ILE A 1 409 ? 17.523 6.416 -34.099 1.00 96.62 409 ILE A O 1
ATOM 3436 N N . TYR A 1 410 ? 18.151 8.077 -32.735 1.00 97.25 410 TYR A N 1
ATOM 3437 C CA . TYR A 1 410 ? 16.977 8.908 -32.987 1.00 97.25 410 TYR A CA 1
ATOM 3438 C C . TYR A 1 410 ? 17.265 10.380 -32.705 1.00 97.25 410 TYR A C 1
ATOM 3440 O O . TYR A 1 410 ? 18.206 10.743 -31.997 1.00 97.25 410 TYR A O 1
ATOM 3448 N N . LYS A 1 411 ? 16.409 11.252 -33.239 1.00 97.44 411 LYS A N 1
ATOM 3449 C CA . LYS A 1 411 ? 16.378 12.664 -32.855 1.00 97.44 411 LYS A CA 1
ATOM 3450 C C . LYS A 1 411 ? 15.477 12.837 -31.634 1.00 97.44 411 LYS A C 1
ATOM 3452 O O . LYS A 1 411 ? 14.305 12.467 -31.689 1.00 97.44 411 LYS A O 1
ATOM 3457 N N . SER A 1 412 ? 16.010 13.434 -30.568 1.00 96.44 412 SER A N 1
ATOM 3458 C CA . SER A 1 412 ? 15.235 13.786 -29.372 1.00 96.44 412 SER A CA 1
ATOM 3459 C C . SER A 1 412 ? 14.006 14.636 -29.731 1.00 96.44 412 SER A C 1
ATOM 3461 O O . SER A 1 412 ? 14.056 15.506 -30.610 1.00 96.44 412 SER A O 1
ATOM 3463 N N . LYS A 1 413 ? 12.889 14.360 -29.059 1.00 98.25 413 LYS A N 1
ATOM 3464 C CA . LYS A 1 413 ? 11.596 15.035 -29.201 1.00 98.25 413 LYS A CA 1
ATOM 3465 C C . LYS A 1 413 ? 11.254 15.774 -27.912 1.00 98.25 413 LYS A C 1
ATOM 3467 O O . LYS A 1 413 ? 11.758 15.446 -26.838 1.00 98.25 413 LYS A O 1
ATOM 3472 N N . SER A 1 414 ? 10.354 16.755 -27.995 1.00 97.75 414 SER A N 1
ATOM 3473 C CA . SER A 1 414 ? 9.864 17.402 -26.775 1.00 97.75 414 SER A CA 1
ATOM 3474 C C . SER A 1 414 ? 9.156 16.382 -25.876 1.00 97.75 414 SER A C 1
ATOM 3476 O O . SER A 1 414 ? 8.558 15.420 -26.367 1.00 97.75 414 SER A O 1
ATOM 3478 N N . GLY A 1 415 ? 9.181 16.600 -24.558 1.00 97.06 415 GLY A N 1
ATOM 3479 C CA . GLY A 1 415 ? 8.609 15.654 -23.595 1.00 97.06 415 GLY A CA 1
ATOM 3480 C C . GLY A 1 415 ? 7.116 15.366 -23.807 1.00 97.06 415 GLY A C 1
ATOM 3481 O O . GLY A 1 415 ? 6.642 14.282 -23.473 1.00 97.06 415 GLY A O 1
ATOM 3482 N N . ALA A 1 416 ? 6.383 16.272 -24.460 1.00 97.69 416 ALA A N 1
ATOM 3483 C CA . ALA A 1 416 ? 4.977 16.094 -24.829 1.00 97.69 416 ALA A CA 1
ATOM 3484 C C . ALA A 1 416 ? 4.748 15.056 -25.946 1.00 97.69 416 ALA A C 1
ATOM 3486 O O . ALA A 1 416 ? 3.660 14.497 -26.070 1.00 97.69 416 ALA A O 1
ATOM 3487 N N . GLN A 1 417 ? 5.743 14.828 -26.804 1.00 98.06 417 GLN A N 1
ATOM 3488 C CA . GLN A 1 417 ? 5.590 14.038 -28.023 1.00 98.06 417 GLN A CA 1
ATOM 3489 C C . GLN A 1 417 ? 5.859 12.552 -27.785 1.00 98.06 417 GLN A C 1
ATOM 3491 O O . GLN A 1 417 ? 6.644 12.169 -26.922 1.00 98.06 417 GLN A O 1
ATOM 3496 N N . LYS A 1 418 ? 5.245 11.699 -28.607 1.00 97.12 418 LYS A N 1
ATOM 3497 C CA . LYS A 1 418 ? 5.540 10.263 -28.663 1.00 97.12 418 LYS A CA 1
ATOM 3498 C C . LYS A 1 418 ? 6.382 9.909 -29.887 1.00 97.12 418 LYS A C 1
ATOM 3500 O O . LYS A 1 418 ? 6.403 10.643 -30.881 1.00 97.12 418 LYS A O 1
ATOM 3505 N N . PHE A 1 419 ? 7.033 8.757 -29.811 1.00 98.56 419 PHE A N 1
ATOM 3506 C CA . PHE A 1 419 ? 7.707 8.134 -30.941 1.00 98.56 419 PHE A CA 1
ATOM 3507 C C . PHE A 1 419 ? 6.790 7.139 -31.657 1.00 98.56 419 PHE A C 1
ATOM 3509 O O . PHE A 1 419 ? 5.816 6.636 -31.096 1.00 98.56 419 PHE A O 1
ATOM 3516 N N . SER A 1 420 ? 7.129 6.887 -32.910 1.00 98.12 420 SER A N 1
ATOM 3517 C CA . SER A 1 420 ? 6.714 5.765 -33.744 1.00 98.12 420 SER A CA 1
ATOM 3518 C C . SER A 1 420 ? 7.954 4.940 -34.079 1.00 98.12 420 SER A C 1
ATOM 3520 O O . SER A 1 420 ? 9.073 5.445 -33.986 1.00 98.12 420 SER A O 1
ATOM 3522 N N . TYR A 1 421 ? 7.789 3.697 -34.527 1.00 98.19 421 TYR A N 1
ATOM 3523 C CA . TYR A 1 421 ? 8.936 2.850 -34.871 1.00 98.19 421 TYR A CA 1
ATOM 3524 C C . TYR A 1 421 ? 9.834 3.460 -35.961 1.00 98.19 421 TYR A C 1
ATOM 3526 O O . TYR A 1 421 ? 11.043 3.270 -35.945 1.00 98.19 421 TYR A O 1
ATOM 3534 N N . LYS A 1 422 ? 9.255 4.248 -36.877 1.00 97.69 422 LYS A N 1
ATOM 3535 C CA . LYS A 1 422 ? 9.976 4.909 -37.981 1.00 97.69 422 LYS A CA 1
ATOM 3536 C C . LYS A 1 422 ? 10.890 6.052 -37.538 1.00 97.69 422 LYS A C 1
ATOM 3538 O O . LYS A 1 422 ? 11.636 6.567 -38.361 1.00 97.69 422 LYS A O 1
ATOM 3543 N N . ASP A 1 423 ? 10.782 6.492 -36.288 1.00 98.31 423 ASP A N 1
ATOM 3544 C CA . ASP A 1 423 ? 11.658 7.527 -35.740 1.00 98.31 423 ASP A CA 1
ATOM 3545 C C . ASP A 1 423 ? 13.016 6.971 -35.275 1.00 98.31 423 ASP A C 1
ATOM 3547 O O . ASP A 1 423 ? 13.879 7.758 -34.883 1.00 98.31 423 ASP A O 1
ATOM 3551 N N . PHE A 1 424 ? 13.186 5.643 -35.277 1.00 98.38 424 PHE A N 1
ATOM 3552 C CA . PHE A 1 424 ? 14.377 4.959 -34.786 1.00 98.38 424 PHE A CA 1
ATOM 3553 C C . PHE A 1 424 ? 15.139 4.279 -35.922 1.00 98.38 424 PHE A C 1
ATOM 3555 O O . PHE A 1 424 ? 14.565 3.505 -36.689 1.00 98.38 424 PHE A O 1
ATOM 3562 N N . ASP A 1 425 ? 16.449 4.502 -35.946 1.00 97.88 425 ASP A N 1
ATOM 3563 C CA . ASP A 1 425 ? 17.403 3.727 -36.727 1.00 97.88 425 ASP A CA 1
ATOM 3564 C C . ASP A 1 425 ? 18.158 2.765 -35.803 1.00 97.88 425 ASP A C 1
ATOM 3566 O O . ASP A 1 425 ? 18.566 3.123 -34.696 1.00 97.88 425 ASP A O 1
ATOM 3570 N N . PHE A 1 426 ? 18.372 1.534 -36.264 1.00 97.56 426 PHE A N 1
ATOM 3571 C CA . PHE A 1 426 ? 19.060 0.495 -35.500 1.00 97.56 426 PHE A CA 1
ATOM 3572 C C . PHE A 1 426 ? 20.365 0.121 -36.197 1.00 97.56 426 PHE A C 1
ATOM 3574 O O . PHE A 1 426 ? 20.368 -0.337 -37.339 1.00 97.56 426 PHE A O 1
ATOM 3581 N N . SER A 1 427 ? 21.489 0.341 -35.514 1.00 95.06 427 SER A N 1
ATOM 3582 C CA . SER A 1 427 ? 22.811 -0.022 -36.029 1.00 95.06 427 SER A CA 1
ATOM 3583 C C . SER A 1 427 ? 22.963 -1.539 -36.100 1.00 95.06 427 SER A C 1
ATOM 3585 O O . SER A 1 427 ? 22.670 -2.231 -35.128 1.00 95.06 427 SER A O 1
ATOM 3587 N N . GLU A 1 428 ? 23.534 -2.056 -37.191 1.00 93.50 428 GLU A N 1
ATOM 3588 C CA . GLU A 1 428 ? 23.895 -3.480 -37.314 1.00 93.50 428 GLU A CA 1
ATOM 3589 C C . GLU A 1 428 ? 24.862 -3.953 -36.216 1.00 93.50 428 GLU A C 1
ATOM 3591 O O . GLU A 1 428 ? 24.927 -5.142 -35.918 1.00 93.50 428 GLU A O 1
ATOM 3596 N N . LYS A 1 429 ? 25.618 -3.024 -35.614 1.00 93.75 429 LYS A N 1
ATOM 3597 C CA . LYS A 1 429 ? 26.557 -3.297 -34.516 1.00 93.75 429 LYS A CA 1
ATOM 3598 C C . LYS A 1 429 ? 25.950 -3.098 -33.122 1.00 93.75 429 LYS A C 1
ATOM 3600 O O . LYS A 1 429 ? 26.656 -3.309 -32.142 1.00 93.75 429 LYS A O 1
ATOM 3605 N N . GLY A 1 430 ? 24.707 -2.622 -33.032 1.00 95.25 430 GLY A N 1
ATOM 3606 C CA . GLY A 1 430 ? 24.018 -2.419 -31.758 1.00 95.25 430 GLY A CA 1
ATOM 3607 C C . GLY A 1 430 ? 23.495 -3.730 -31.173 1.00 95.25 430 GLY A C 1
ATOM 3608 O O . GLY A 1 430 ? 23.431 -4.752 -31.856 1.00 95.25 430 GLY A O 1
ATOM 3609 N N . LYS A 1 431 ? 23.063 -3.697 -29.912 1.00 97.62 431 LYS A N 1
ATOM 3610 C CA . LYS A 1 431 ? 22.455 -4.847 -29.221 1.00 97.62 431 LYS A CA 1
ATOM 3611 C C . LYS A 1 431 ? 21.166 -5.336 -29.886 1.00 97.62 431 LYS A C 1
ATOM 3613 O O . LYS A 1 431 ? 20.863 -6.529 -29.831 1.00 97.62 431 LYS A O 1
ATOM 3618 N N . TRP A 1 432 ? 20.420 -4.428 -30.520 1.00 98.31 432 TRP A N 1
ATOM 3619 C CA . TRP A 1 432 ? 19.112 -4.694 -31.124 1.00 98.31 432 TRP A CA 1
ATOM 3620 C C . TRP A 1 432 ? 19.047 -4.189 -32.575 1.00 98.31 432 TRP A C 1
ATOM 3622 O O . TRP A 1 432 ? 18.366 -3.205 -32.851 1.00 98.31 432 TRP A O 1
ATOM 3632 N N . PRO A 1 433 ? 19.748 -4.833 -33.525 1.00 98.31 433 PRO A N 1
ATOM 3633 C CA . PRO A 1 433 ? 19.865 -4.343 -34.900 1.00 98.31 433 PRO A CA 1
ATOM 3634 C C . PRO A 1 433 ? 18.559 -4.438 -35.708 1.00 98.31 433 PRO A C 1
ATOM 3636 O O . PRO A 1 433 ? 18.395 -3.733 -36.698 1.00 98.31 433 PRO A O 1
ATOM 3639 N N . ASN A 1 434 ? 17.618 -5.313 -35.329 1.00 98.44 434 ASN A N 1
ATOM 3640 C CA . ASN A 1 434 ? 16.311 -5.427 -35.980 1.00 98.44 434 ASN A CA 1
ATOM 3641 C C . ASN A 1 434 ? 15.228 -5.926 -34.998 1.00 98.44 434 ASN A C 1
ATOM 3643 O O . ASN A 1 434 ? 14.794 -7.082 -35.096 1.00 98.44 434 ASN A O 1
ATOM 3647 N N . PRO A 1 435 ? 14.749 -5.069 -34.073 1.00 98.44 435 PRO A N 1
ATOM 3648 C CA . PRO A 1 435 ? 13.759 -5.464 -33.071 1.00 98.44 435 PRO A CA 1
ATOM 3649 C C . PRO A 1 435 ? 12.475 -6.022 -33.693 1.00 98.44 435 PRO A C 1
ATOM 3651 O O . PRO A 1 435 ? 11.938 -7.017 -33.212 1.00 98.44 435 PRO A O 1
ATOM 3654 N N . LYS A 1 436 ? 12.008 -5.428 -34.801 1.00 98.56 436 LYS A N 1
ATOM 3655 C CA . LYS A 1 436 ? 10.803 -5.881 -35.504 1.00 98.56 436 LYS A CA 1
ATOM 3656 C C . LYS A 1 436 ? 10.975 -7.295 -36.057 1.00 98.56 436 LYS A C 1
ATOM 3658 O O . LYS A 1 436 ? 10.157 -8.161 -35.778 1.00 98.56 436 LYS A O 1
ATOM 3663 N N . GLY A 1 437 ? 12.068 -7.552 -36.775 1.00 98.56 437 GLY A N 1
ATOM 3664 C CA . GLY A 1 437 ? 12.359 -8.877 -37.323 1.00 98.56 437 GLY A CA 1
ATOM 3665 C C . GLY A 1 437 ? 12.579 -9.939 -36.242 1.00 98.56 437 GLY A C 1
ATOM 3666 O O . GLY A 1 437 ? 12.176 -11.089 -36.425 1.00 98.56 437 GLY A O 1
ATOM 3667 N N . MET A 1 438 ? 13.169 -9.561 -35.103 1.00 98.69 438 MET A N 1
ATOM 3668 C CA . MET A 1 438 ? 13.274 -10.431 -33.932 1.00 98.69 438 MET A CA 1
ATOM 3669 C C . MET A 1 438 ? 11.890 -10.815 -33.396 1.00 98.69 438 MET A C 1
ATOM 3671 O O . MET A 1 438 ? 11.630 -12.001 -33.203 1.00 98.69 438 MET A O 1
ATOM 3675 N N . ILE A 1 439 ? 10.997 -9.842 -33.189 1.00 98.81 439 ILE A N 1
ATOM 3676 C CA . ILE A 1 439 ? 9.637 -10.092 -32.689 1.00 98.81 439 ILE A CA 1
ATOM 3677 C C . ILE A 1 439 ? 8.835 -10.946 -33.679 1.00 98.81 439 ILE A C 1
ATOM 3679 O O . ILE A 1 439 ? 8.235 -11.942 -33.276 1.00 98.81 439 ILE A O 1
ATOM 3683 N N . ASP A 1 440 ? 8.914 -10.646 -34.977 1.00 98.75 440 ASP A N 1
ATOM 3684 C CA . ASP A 1 440 ? 8.279 -11.454 -36.023 1.00 98.75 440 ASP A CA 1
ATOM 3685 C C . ASP A 1 440 ? 8.760 -12.916 -35.976 1.00 98.75 440 ASP A C 1
ATOM 3687 O O . ASP A 1 440 ? 7.984 -13.852 -36.187 1.00 98.75 440 ASP A O 1
ATOM 3691 N N . LEU A 1 441 ? 10.049 -13.143 -35.701 1.00 98.56 441 LEU A N 1
ATOM 3692 C CA . LEU A 1 441 ? 10.605 -14.486 -35.567 1.00 98.56 441 LEU A CA 1
ATOM 3693 C C . LEU A 1 441 ? 10.154 -15.178 -34.273 1.00 98.56 441 LEU A C 1
ATOM 3695 O O . LEU A 1 441 ? 9.858 -16.372 -34.314 1.00 98.56 441 LEU A O 1
ATOM 3699 N N . ILE A 1 442 ? 10.044 -14.458 -33.153 1.00 98.62 442 ILE A N 1
ATOM 3700 C CA . ILE A 1 442 ? 9.448 -14.975 -31.909 1.00 98.62 442 ILE A CA 1
ATOM 3701 C C . ILE A 1 442 ? 8.018 -15.460 -32.192 1.00 98.62 442 ILE A C 1
ATOM 3703 O O . ILE A 1 442 ? 7.682 -16.609 -31.895 1.00 98.62 442 ILE A O 1
ATOM 3707 N N . HIS A 1 443 ? 7.201 -14.645 -32.865 1.00 98.75 443 HIS A N 1
ATOM 3708 C CA . HIS A 1 443 ? 5.831 -15.011 -33.236 1.00 98.75 443 HIS A CA 1
ATOM 3709 C C . HIS A 1 443 ? 5.769 -16.207 -34.192 1.00 98.75 443 HIS A C 1
ATOM 3711 O O . HIS A 1 443 ? 4.933 -17.090 -34.003 1.00 98.75 443 HIS A O 1
ATOM 3717 N N . LYS A 1 444 ? 6.675 -16.299 -35.178 1.00 98.25 444 LYS A N 1
ATOM 3718 C CA . LYS A 1 444 ? 6.786 -17.473 -36.073 1.00 98.25 444 LYS A CA 1
ATOM 3719 C C . LYS A 1 444 ? 7.103 -18.772 -35.328 1.00 98.25 444 LYS A C 1
ATOM 3721 O O . LYS A 1 444 ? 6.760 -19.844 -35.819 1.00 98.25 444 LYS A O 1
ATOM 3726 N N . ASN A 1 445 ? 7.718 -18.682 -34.150 1.00 97.75 445 ASN A N 1
ATOM 3727 C CA . ASN A 1 445 ? 7.966 -19.811 -33.254 1.00 97.75 445 ASN A CA 1
ATOM 3728 C C . ASN A 1 445 ? 6.808 -20.064 -32.266 1.00 97.75 445 ASN A C 1
ATOM 3730 O O . ASN A 1 445 ? 6.978 -20.801 -31.301 1.00 97.75 445 ASN A O 1
ATOM 3734 N N . ASN A 1 446 ? 5.620 -19.495 -32.513 1.00 96.94 446 ASN A N 1
ATOM 3735 C CA . ASN A 1 446 ? 4.415 -19.614 -31.679 1.00 96.94 446 ASN A CA 1
ATOM 3736 C C . ASN A 1 446 ? 4.570 -19.080 -30.244 1.00 96.94 446 ASN A C 1
ATOM 3738 O O . ASN A 1 446 ? 3.829 -19.485 -29.346 1.00 96.94 446 ASN A O 1
ATOM 3742 N N . LEU A 1 447 ? 5.500 -18.149 -30.032 1.00 98.56 447 LEU A N 1
ATOM 3743 C CA . LEU A 1 447 ? 5.698 -17.465 -28.759 1.00 98.56 447 LEU A CA 1
ATOM 3744 C C . LEU A 1 447 ? 5.027 -16.092 -28.765 1.00 98.56 447 LEU A C 1
ATOM 3746 O O . LEU A 1 447 ? 4.869 -15.472 -29.816 1.00 98.56 447 LEU A O 1
ATOM 3750 N N . LYS A 1 448 ? 4.680 -15.600 -27.576 1.00 98.75 448 LYS A N 1
ATOM 3751 C CA . LYS A 1 448 ? 4.368 -14.191 -27.320 1.00 98.75 448 LYS A CA 1
ATOM 3752 C C . LYS A 1 448 ? 5.533 -13.485 -26.644 1.00 98.75 448 LYS A C 1
ATOM 3754 O O . LYS A 1 448 ? 6.274 -14.126 -25.903 1.00 98.75 448 LYS A O 1
ATOM 3759 N N . ILE A 1 449 ? 5.695 -12.189 -26.895 1.00 98.69 449 ILE A N 1
ATOM 3760 C CA . ILE A 1 449 ? 6.762 -11.383 -26.292 1.00 98.69 449 ILE A CA 1
ATOM 3761 C C . ILE A 1 449 ? 6.215 -10.445 -25.218 1.00 98.69 449 ILE A C 1
ATOM 3763 O O . ILE A 1 449 ? 5.242 -9.723 -25.437 1.00 98.69 449 ILE A O 1
ATOM 3767 N N . ILE A 1 450 ? 6.890 -10.430 -24.070 1.00 98.81 450 ILE A N 1
ATOM 3768 C CA . ILE A 1 450 ? 6.609 -9.536 -22.950 1.00 98.81 450 ILE A CA 1
ATOM 3769 C C . ILE A 1 450 ? 7.855 -8.706 -22.640 1.00 98.81 450 ILE A C 1
ATOM 3771 O O . ILE A 1 450 ? 8.943 -9.258 -22.479 1.00 98.81 450 ILE A O 1
ATOM 3775 N N . LEU A 1 451 ? 7.694 -7.386 -22.531 1.00 98.88 451 LEU A N 1
A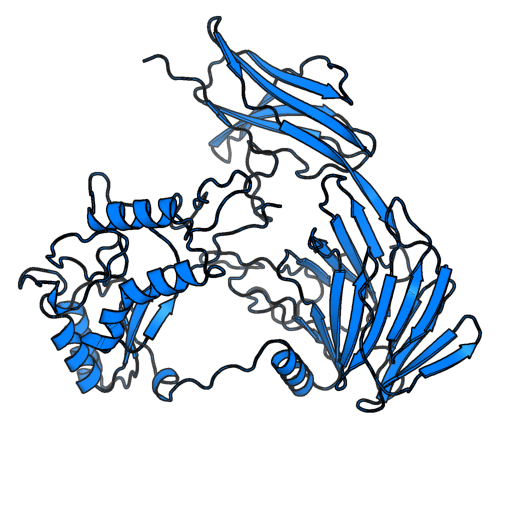TOM 3776 C CA . LEU A 1 451 ? 8.788 -6.466 -22.204 1.00 98.88 451 LEU A CA 1
ATOM 3777 C C . LEU A 1 451 ? 8.678 -5.961 -20.763 1.00 98.88 451 LEU A C 1
ATOM 3779 O O . LEU A 1 451 ? 7.593 -5.600 -20.306 1.00 98.88 451 LEU A O 1
ATOM 3783 N N . TRP A 1 452 ? 9.793 -5.923 -20.038 1.00 98.81 452 TRP A N 1
ATOM 3784 C CA . TRP A 1 452 ? 9.831 -5.387 -18.674 1.00 98.81 452 TRP A CA 1
ATOM 3785 C C . TRP A 1 452 ? 9.566 -3.875 -18.639 1.00 98.81 452 TRP A C 1
ATOM 3787 O O . TRP A 1 452 ? 9.962 -3.149 -19.556 1.00 98.81 452 TRP A O 1
ATOM 3797 N N . GLN A 1 453 ? 8.869 -3.411 -17.597 1.00 98.50 453 GLN A N 1
ATOM 3798 C CA . GLN A 1 453 ? 8.508 -2.015 -17.338 1.00 98.50 453 GLN A CA 1
ATOM 3799 C C . GLN A 1 453 ? 8.568 -1.691 -15.840 1.00 98.50 453 GLN A C 1
ATOM 3801 O O . GLN A 1 453 ? 8.359 -2.568 -15.006 1.00 98.50 453 GLN A O 1
ATOM 3806 N N . ILE A 1 454 ? 8.729 -0.401 -15.530 1.00 97.12 454 ILE A N 1
ATOM 3807 C CA . ILE A 1 454 ? 8.720 0.164 -14.174 1.00 97.12 454 ILE A CA 1
ATOM 3808 C C . ILE A 1 454 ? 7.936 1.492 -14.147 1.00 97.12 454 ILE A C 1
ATOM 3810 O O . ILE A 1 454 ? 8.056 2.267 -15.097 1.00 97.12 454 ILE A O 1
ATOM 3814 N N . PRO A 1 455 ? 7.134 1.801 -13.107 1.00 96.38 455 PRO A N 1
ATOM 3815 C CA . PRO A 1 455 ? 6.244 2.974 -13.069 1.00 96.38 455 PRO A CA 1
ATOM 3816 C C . PRO A 1 455 ? 6.930 4.331 -12.778 1.00 96.38 455 PRO A C 1
ATOM 3818 O O . PRO A 1 455 ? 6.343 5.192 -12.121 1.00 96.38 455 PRO A O 1
ATOM 3821 N N . ILE A 1 456 ? 8.162 4.554 -13.245 1.00 95.56 456 ILE A N 1
ATOM 3822 C CA . ILE A 1 456 ? 8.985 5.717 -12.860 1.00 95.56 456 ILE A CA 1
ATOM 3823 C C . ILE A 1 456 ? 9.527 6.517 -14.049 1.00 95.56 456 ILE A C 1
ATOM 3825 O O . ILE A 1 456 ? 9.784 5.981 -15.124 1.00 95.56 456 ILE A O 1
ATOM 3829 N N . VAL A 1 457 ? 9.822 7.795 -13.822 1.00 94.12 457 VAL A N 1
ATOM 3830 C CA . VAL A 1 457 ? 10.752 8.558 -14.667 1.00 94.12 457 VAL A CA 1
ATOM 3831 C C . VAL A 1 457 ? 12.118 8.524 -13.976 1.00 94.12 457 VAL A C 1
ATOM 3833 O O . VAL A 1 457 ? 12.322 9.165 -12.943 1.00 94.12 457 VAL A O 1
ATOM 3836 N N . ASN A 1 458 ? 13.014 7.689 -14.508 1.00 88.56 458 ASN A N 1
ATOM 3837 C CA . ASN A 1 458 ? 14.244 7.238 -13.851 1.00 88.56 458 ASN A CA 1
ATOM 3838 C C . ASN A 1 458 ? 15.273 8.352 -13.613 1.00 88.56 458 ASN A C 1
ATOM 3840 O O . ASN A 1 458 ? 15.689 9.001 -14.554 1.00 88.56 458 ASN A O 1
ATOM 3844 N N . LYS A 1 459 ? 15.776 8.532 -12.390 1.00 79.50 459 LYS A N 1
ATOM 3845 C CA . LYS A 1 459 ? 16.858 9.505 -12.143 1.00 79.50 459 LYS A CA 1
ATOM 3846 C C . LYS A 1 459 ? 18.260 8.941 -12.358 1.00 79.50 459 LYS A C 1
ATOM 3848 O O . LYS A 1 459 ? 19.214 9.715 -12.434 1.00 79.50 459 LYS A O 1
ATOM 3853 N N . TYR A 1 460 ? 18.396 7.618 -12.393 1.00 63.34 460 TYR A N 1
ATOM 3854 C CA . TYR A 1 460 ? 19.691 6.965 -12.470 1.00 63.34 460 TYR A CA 1
ATOM 3855 C C . TYR A 1 460 ? 20.193 6.924 -13.912 1.00 63.34 460 TYR A C 1
ATOM 3857 O O . TYR A 1 460 ? 19.530 6.402 -14.805 1.00 63.34 460 TYR A O 1
ATOM 3865 N N . PHE A 1 461 ? 21.401 7.433 -14.103 1.00 63.56 461 PHE A N 1
ATOM 3866 C CA . PHE A 1 461 ? 22.205 7.223 -15.295 1.00 63.56 461 PHE A CA 1
ATOM 3867 C C . PHE A 1 461 ? 23.486 6.525 -14.847 1.00 63.56 461 PHE A C 1
ATOM 3869 O O . PHE A 1 461 ? 23.919 6.713 -13.707 1.00 63.56 461 PHE A O 1
ATOM 3876 N N . GLU A 1 462 ? 24.141 5.777 -15.732 1.00 57.22 462 GLU A N 1
ATOM 3877 C CA . GLU A 1 462 ? 25.579 5.566 -15.550 1.00 57.22 462 GLU A CA 1
ATOM 3878 C C . GLU A 1 462 ? 26.253 6.941 -15.410 1.00 57.22 462 GLU A C 1
ATOM 3880 O O . GLU A 1 462 ? 25.917 7.876 -16.143 1.00 57.22 462 GLU A O 1
ATOM 3885 N N . GLU A 1 463 ? 27.147 7.096 -14.433 1.00 47.19 463 GLU A N 1
ATOM 3886 C CA . GLU A 1 463 ? 27.762 8.382 -14.097 1.00 47.19 463 GLU A CA 1
ATOM 3887 C C . GLU A 1 463 ? 28.385 9.033 -15.349 1.00 47.19 463 GLU A C 1
ATOM 3889 O O . GLU A 1 463 ? 29.232 8.447 -16.018 1.00 47.19 463 GLU A O 1
ATOM 3894 N N . GLY A 1 464 ? 27.924 10.239 -15.706 1.00 51.97 464 GLY A N 1
ATOM 3895 C CA . GLY A 1 464 ? 28.351 10.951 -16.921 1.00 51.97 464 GLY A CA 1
ATOM 3896 C C . GLY A 1 464 ? 27.473 10.743 -18.165 1.00 51.97 464 GLY A C 1
ATOM 3897 O O . GLY A 1 464 ? 27.623 11.492 -19.133 1.00 51.97 464 GLY A O 1
ATOM 3898 N N . THR A 1 465 ? 26.508 9.822 -18.142 1.00 62.91 465 THR A N 1
ATOM 3899 C CA . THR A 1 465 ? 25.576 9.595 -19.256 1.00 62.91 465 THR A CA 1
ATOM 3900 C C . THR A 1 465 ? 24.409 10.580 -19.192 1.00 62.91 465 THR A C 1
ATOM 3902 O O . THR A 1 465 ? 23.625 10.584 -18.247 1.00 62.91 465 THR A O 1
ATOM 3905 N N . LYS A 1 466 ? 24.272 11.438 -20.209 1.00 69.94 466 LYS A N 1
ATOM 3906 C CA . LYS A 1 466 ? 23.098 12.306 -20.391 1.00 69.94 466 LYS A CA 1
ATOM 3907 C C . LYS A 1 466 ? 22.233 11.744 -21.514 1.00 69.94 466 LYS A C 1
ATOM 3909 O O . LYS A 1 466 ? 22.639 11.795 -22.670 1.00 69.94 466 LYS A O 1
ATOM 3914 N N . ASN A 1 467 ? 21.035 11.259 -21.191 1.00 87.12 467 ASN A N 1
ATOM 3915 C CA . ASN A 1 467 ? 20.019 10.948 -22.199 1.00 87.12 467 ASN A CA 1
ATOM 3916 C C . ASN A 1 467 ? 19.135 12.189 -22.414 1.00 87.12 467 ASN A C 1
ATOM 3918 O O . ASN A 1 467 ? 18.369 12.580 -21.531 1.00 87.12 467 ASN A O 1
ATOM 3922 N N . GLU A 1 468 ? 19.252 12.830 -23.580 1.00 92.44 468 GLU A N 1
ATOM 3923 C CA . GLU A 1 468 ? 18.496 14.049 -23.896 1.00 92.44 468 GLU A CA 1
ATOM 3924 C C . GLU A 1 468 ? 16.983 13.831 -23.858 1.00 92.44 468 GLU A C 1
ATOM 3926 O O . GLU A 1 468 ? 16.257 14.701 -23.382 1.00 92.44 468 GLU A O 1
ATOM 3931 N N . GLN A 1 469 ? 16.496 12.682 -24.331 1.00 95.94 469 GLN A N 1
ATOM 3932 C CA . GLN A 1 469 ? 15.063 12.396 -24.337 1.00 95.94 469 GLN A CA 1
ATOM 3933 C C . GLN A 1 469 ? 14.520 12.251 -22.921 1.00 95.94 469 GLN A C 1
ATOM 3935 O O . GLN A 1 469 ? 13.458 12.787 -22.610 1.00 95.94 469 GLN A O 1
ATOM 3940 N N . HIS A 1 470 ? 15.271 11.578 -22.052 1.00 94.25 470 HIS A N 1
ATOM 3941 C CA . HIS A 1 470 ? 14.917 11.486 -20.645 1.00 94.25 470 HIS A CA 1
ATOM 3942 C C . HIS A 1 470 ? 14.777 12.883 -20.015 1.00 94.25 470 HIS A C 1
ATOM 3944 O O . HIS A 1 470 ? 13.793 13.152 -19.333 1.00 94.25 470 HIS A O 1
ATOM 3950 N N . ILE A 1 471 ? 15.725 13.794 -20.268 1.00 93.62 471 ILE A N 1
ATOM 3951 C CA . ILE A 1 471 ? 15.686 15.164 -19.723 1.00 93.62 471 ILE A CA 1
ATOM 3952 C C . ILE A 1 471 ? 14.429 15.912 -20.194 1.00 93.62 471 ILE A C 1
ATOM 3954 O O . ILE A 1 471 ? 13.802 16.627 -19.407 1.00 93.62 471 ILE A O 1
ATOM 3958 N N . GLN A 1 472 ? 14.045 15.738 -21.463 1.00 96.12 472 GLN A N 1
ATOM 3959 C CA . GLN A 1 472 ? 12.818 16.316 -22.018 1.00 96.12 472 GLN A CA 1
ATOM 3960 C C . GLN A 1 472 ? 11.569 15.753 -21.324 1.00 96.12 472 GLN A C 1
ATOM 3962 O O . GLN A 1 472 ? 10.666 16.512 -20.967 1.00 96.12 472 GLN A O 1
ATOM 3967 N N . ASP A 1 473 ? 11.525 14.439 -21.103 1.00 97.38 473 ASP A N 1
ATOM 3968 C CA . ASP A 1 473 ? 10.405 13.760 -20.450 1.00 97.38 473 ASP A CA 1
ATOM 3969 C C . ASP A 1 473 ? 10.294 14.121 -18.959 1.00 97.38 473 ASP A C 1
ATOM 3971 O O . ASP A 1 473 ? 9.196 14.429 -18.497 1.00 97.38 473 ASP A O 1
ATOM 3975 N N . GLU A 1 474 ? 11.411 14.151 -18.220 1.00 95.62 474 GLU A N 1
ATOM 3976 C CA . GLU A 1 474 ? 11.458 14.562 -16.807 1.00 95.62 474 GLU A CA 1
ATOM 3977 C C . GLU A 1 474 ? 10.974 16.009 -16.651 1.00 95.62 474 GLU A C 1
ATOM 3979 O O . GLU A 1 474 ? 10.111 16.288 -15.818 1.00 95.62 474 GLU A O 1
ATOM 3984 N N . SER A 1 475 ? 11.471 16.922 -17.492 1.00 95.69 475 SER A N 1
ATOM 3985 C CA . SER A 1 475 ? 11.074 18.335 -17.449 1.00 95.69 475 SER A CA 1
ATOM 3986 C C . SER A 1 475 ? 9.578 18.508 -17.709 1.00 95.69 475 SER A C 1
ATOM 3988 O O . SER A 1 475 ? 8.903 19.227 -16.974 1.00 95.69 475 SER A O 1
ATOM 3990 N N . TYR A 1 476 ? 9.041 17.812 -18.716 1.00 97.75 476 TYR A N 1
ATOM 3991 C CA . TYR A 1 476 ? 7.622 17.879 -19.057 1.00 97.75 476 TYR A CA 1
ATOM 3992 C C . TYR A 1 476 ? 6.731 17.288 -17.958 1.00 97.75 476 TYR A C 1
ATOM 3994 O O . TYR A 1 476 ? 5.720 17.889 -17.596 1.00 97.75 476 TYR A O 1
ATOM 4002 N N . ALA A 1 477 ? 7.114 16.140 -17.390 1.00 97.31 477 ALA A N 1
ATOM 4003 C CA . ALA A 1 477 ? 6.362 15.502 -16.313 1.00 97.31 477 ALA A CA 1
ATOM 4004 C C . ALA A 1 477 ? 6.287 16.387 -15.057 1.00 97.31 477 ALA A C 1
ATOM 4006 O O . ALA A 1 477 ? 5.229 16.465 -14.431 1.00 97.31 477 ALA A O 1
ATOM 4007 N N . ILE A 1 478 ? 7.375 17.096 -14.728 1.00 96.44 478 ILE A N 1
ATOM 4008 C CA . ILE A 1 478 ? 7.406 18.077 -13.635 1.00 96.44 478 ILE A CA 1
ATOM 4009 C C . ILE A 1 478 ? 6.540 19.299 -13.969 1.00 96.44 478 ILE A C 1
ATOM 4011 O O . ILE A 1 478 ? 5.708 19.682 -13.151 1.00 96.44 478 ILE A O 1
ATOM 4015 N N . GLU A 1 479 ? 6.699 19.895 -15.158 1.00 96.88 479 GLU A N 1
ATOM 4016 C CA . GLU A 1 479 ? 5.942 21.089 -15.576 1.00 96.88 479 GLU A CA 1
ATOM 4017 C C . GLU A 1 479 ? 4.426 20.849 -15.540 1.00 96.88 479 GLU A C 1
ATOM 4019 O O . GLU A 1 479 ? 3.662 21.720 -15.124 1.00 96.88 479 GLU A O 1
ATOM 4024 N N . LYS A 1 480 ? 3.986 19.662 -15.968 1.00 97.31 480 LYS A N 1
ATOM 4025 C CA . LYS A 1 480 ? 2.567 19.290 -16.044 1.00 97.31 480 LYS A CA 1
ATOM 4026 C C . LYS A 1 480 ? 2.023 18.622 -14.782 1.00 97.31 480 LYS A C 1
ATOM 4028 O O . LYS A 1 480 ? 0.831 18.343 -14.729 1.00 97.31 480 LYS A O 1
ATOM 4033 N N . GLY A 1 481 ? 2.857 18.366 -13.772 1.00 96.50 481 GLY A N 1
ATOM 4034 C CA . GLY A 1 481 ? 2.426 17.672 -12.555 1.00 96.50 481 GLY A CA 1
ATOM 4035 C C . GLY A 1 481 ? 1.894 16.260 -12.834 1.00 96.50 481 GLY A C 1
ATOM 4036 O O . GLY A 1 481 ? 0.863 15.867 -12.297 1.00 96.50 481 GLY A O 1
ATOM 4037 N N . LEU A 1 482 ? 2.569 15.505 -13.709 1.00 97.81 482 LEU A N 1
ATOM 4038 C CA . LEU A 1 482 ? 2.181 14.128 -14.070 1.00 97.81 482 LEU A CA 1
ATOM 4039 C C . LEU A 1 482 ? 2.689 13.080 -13.069 1.00 97.81 482 LEU A C 1
ATOM 4041 O O . LEU A 1 482 ? 2.384 11.892 -13.186 1.00 97.81 482 LEU A O 1
ATOM 4045 N N . CYS A 1 483 ? 3.507 13.505 -12.113 1.00 96.38 483 CYS A N 1
ATOM 4046 C CA . CYS A 1 483 ? 4.085 12.661 -11.080 1.00 96.38 483 CYS A CA 1
ATOM 4047 C C . CYS A 1 483 ? 3.329 12.828 -9.763 1.00 96.38 483 CYS A C 1
ATOM 4049 O O . CYS A 1 483 ? 2.635 13.820 -9.552 1.00 96.38 483 CYS A O 1
ATOM 4051 N N . VAL A 1 484 ? 3.509 11.871 -8.855 1.00 94.81 484 VAL A N 1
ATOM 4052 C CA . VAL A 1 484 ? 3.079 12.030 -7.463 1.00 94.81 484 VAL A CA 1
ATOM 4053 C C . VAL A 1 484 ? 3.739 13.291 -6.894 1.00 94.81 484 VAL A C 1
ATOM 4055 O O . VAL A 1 484 ? 4.911 13.556 -7.165 1.00 94.81 484 VAL A O 1
ATOM 4058 N N . MET A 1 485 ? 2.991 14.077 -6.121 1.00 91.88 485 MET A N 1
ATOM 4059 C CA . MET A 1 485 ? 3.446 15.354 -5.562 1.00 91.88 485 MET A CA 1
ATOM 4060 C C . MET A 1 485 ? 3.431 15.300 -4.033 1.00 91.88 485 MET A C 1
ATOM 4062 O O . MET A 1 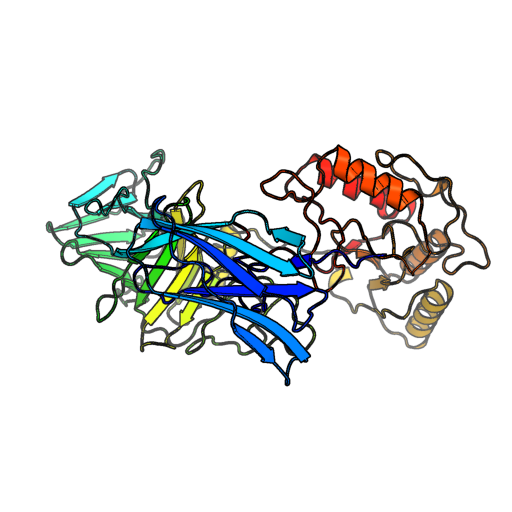485 ? 2.567 14.657 -3.439 1.00 91.88 485 MET A O 1
ATOM 4066 N N . ASN A 1 486 ? 4.365 16.002 -3.395 1.00 88.38 486 ASN A N 1
ATOM 4067 C CA . ASN A 1 486 ? 4.354 16.231 -1.951 1.00 88.38 486 ASN A CA 1
ATOM 4068 C C . ASN A 1 486 ? 3.283 17.281 -1.574 1.00 88.38 486 ASN A C 1
ATOM 4070 O O . ASN A 1 486 ? 2.749 17.981 -2.440 1.00 88.38 486 ASN A O 1
ATOM 4074 N N . GLU A 1 487 ? 2.992 17.441 -0.277 1.00 83.19 487 GLU A N 1
ATOM 4075 C CA . GLU A 1 487 ? 2.010 18.425 0.226 1.00 83.19 487 GLU A CA 1
ATOM 4076 C C . GLU A 1 487 ? 2.321 19.871 -0.208 1.00 83.19 487 GLU A C 1
ATOM 4078 O O . GLU A 1 487 ? 1.414 20.647 -0.512 1.00 83.19 487 GLU A O 1
ATOM 4083 N N . ASP A 1 488 ? 3.607 20.222 -0.302 1.00 86.06 488 ASP A N 1
ATOM 4084 C CA . ASP A 1 488 ? 4.091 21.532 -0.757 1.00 86.06 488 ASP A CA 1
ATOM 4085 C C . ASP A 1 488 ? 4.069 21.706 -2.289 1.00 86.06 488 ASP A C 1
ATOM 4087 O O . ASP A 1 488 ? 4.534 22.722 -2.808 1.00 86.06 488 ASP A O 1
ATOM 4091 N N . ARG A 1 489 ? 3.501 20.732 -3.014 1.00 89.25 489 ARG A N 1
ATOM 4092 C CA . ARG A 1 489 ? 3.424 20.662 -4.481 1.00 89.25 489 ARG A CA 1
ATOM 4093 C C . ARG A 1 489 ? 4.774 20.550 -5.185 1.00 89.25 489 ARG A C 1
ATOM 4095 O O . ARG A 1 489 ? 4.851 20.807 -6.386 1.00 89.25 489 ARG A O 1
ATOM 4102 N N . THR A 1 490 ? 5.829 20.138 -4.492 1.00 91.62 490 THR A N 1
ATOM 4103 C CA . THR A 1 490 ? 7.055 19.678 -5.156 1.00 91.62 490 THR A CA 1
ATOM 4104 C C . THR A 1 490 ? 6.881 18.239 -5.668 1.00 91.62 490 THR A C 1
ATOM 4106 O O . THR A 1 490 ? 6.123 17.471 -5.069 1.00 91.62 490 THR A O 1
ATOM 4109 N N . PRO A 1 491 ? 7.544 17.833 -6.769 1.00 92.62 491 PRO A N 1
ATOM 4110 C CA . PRO A 1 491 ? 7.476 16.455 -7.249 1.00 92.62 491 PRO A CA 1
ATOM 4111 C C . PRO A 1 491 ? 8.030 15.468 -6.220 1.00 92.62 491 PRO A C 1
ATOM 4113 O O . PRO A 1 491 ? 9.142 15.640 -5.712 1.00 92.62 491 PRO A O 1
ATOM 4116 N N . HIS A 1 492 ? 7.276 14.409 -5.945 1.00 91.62 492 HIS A N 1
ATOM 4117 C CA . HIS A 1 492 ? 7.734 13.317 -5.105 1.00 91.62 492 HIS A CA 1
ATOM 4118 C C . HIS A 1 492 ? 8.820 12.517 -5.829 1.00 91.62 492 HIS A C 1
ATOM 4120 O O . HIS A 1 492 ? 8.664 12.112 -6.986 1.00 91.62 492 HIS A O 1
ATOM 4126 N N . ARG A 1 493 ? 9.920 12.263 -5.121 1.00 91.25 493 ARG A N 1
ATOM 4127 C CA . ARG A 1 493 ? 10.998 11.385 -5.570 1.00 91.25 493 ARG A CA 1
ATOM 4128 C C . ARG A 1 493 ? 11.132 10.220 -4.612 1.00 91.25 493 ARG A C 1
ATOM 4130 O O . ARG A 1 493 ? 11.071 10.415 -3.400 1.00 91.25 493 ARG A O 1
ATOM 4137 N N . ILE A 1 494 ? 11.372 9.040 -5.175 1.00 90.06 494 ILE A N 1
ATOM 4138 C CA . ILE A 1 494 ? 11.617 7.819 -4.408 1.00 90.06 494 ILE A CA 1
ATOM 4139 C C . ILE A 1 494 ? 12.796 8.076 -3.472 1.00 90.06 494 ILE A C 1
ATOM 4141 O O . ILE A 1 494 ? 13.880 8.452 -3.909 1.00 90.06 494 ILE A O 1
ATOM 4145 N N . THR A 1 495 ? 12.589 7.917 -2.175 1.00 83.25 495 THR A N 1
ATOM 4146 C CA . THR A 1 495 ? 13.535 8.402 -1.162 1.00 83.25 495 THR A CA 1
ATOM 4147 C C . THR A 1 495 ? 14.674 7.426 -0.874 1.00 83.25 495 THR A C 1
ATOM 4149 O O . THR A 1 495 ? 15.717 7.839 -0.369 1.00 83.25 495 THR A O 1
ATOM 4152 N N . TYR A 1 496 ? 14.495 6.140 -1.182 1.00 83.12 496 TYR A N 1
ATOM 4153 C CA . TYR A 1 496 ? 15.461 5.077 -0.913 1.00 83.12 496 TYR A CA 1
ATOM 4154 C C . TYR A 1 496 ? 15.163 3.821 -1.737 1.00 83.12 496 TYR A C 1
ATOM 4156 O O . TYR A 1 496 ? 14.120 3.710 -2.374 1.00 83.12 496 TYR A O 1
ATOM 4164 N N . GLY A 1 497 ? 16.074 2.850 -1.670 1.00 85.56 497 GLY A N 1
ATOM 4165 C CA . GLY A 1 497 ? 15.883 1.541 -2.279 1.00 85.56 497 GLY A CA 1
ATOM 4166 C C . GLY A 1 497 ? 16.057 1.560 -3.794 1.00 85.56 497 GLY A C 1
ATOM 4167 O O . GLY A 1 497 ? 16.817 2.359 -4.349 1.00 85.56 497 GLY A O 1
ATOM 4168 N N . TRP A 1 498 ? 15.387 0.623 -4.456 1.00 89.75 498 TRP A N 1
ATOM 4169 C CA . TRP A 1 498 ? 15.459 0.476 -5.903 1.00 89.75 498 TRP A CA 1
ATOM 4170 C C . TRP A 1 498 ? 14.916 1.733 -6.595 1.00 89.75 498 TRP A C 1
ATOM 4172 O O . TRP A 1 498 ? 13.854 2.231 -6.230 1.00 89.75 498 TRP A O 1
ATOM 4182 N N . PHE A 1 499 ? 15.665 2.261 -7.568 1.00 91.31 499 PHE A N 1
ATOM 4183 C CA . PHE A 1 499 ? 15.340 3.493 -8.297 1.00 91.31 499 PHE A CA 1
ATOM 4184 C C . PHE A 1 499 ? 15.211 4.779 -7.458 1.00 91.31 499 PHE A C 1
ATOM 4186 O O . PHE A 1 499 ? 14.526 5.721 -7.873 1.00 91.31 499 PHE A O 1
ATOM 4193 N N . ALA A 1 500 ? 15.906 4.870 -6.319 1.00 88.81 500 ALA A N 1
ATOM 4194 C CA . ALA A 1 500 ? 15.975 6.097 -5.523 1.00 88.81 500 ALA A CA 1
ATOM 4195 C C . ALA A 1 500 ? 16.267 7.353 -6.378 1.00 88.81 500 ALA A C 1
ATOM 4197 O O . ALA A 1 500 ? 17.004 7.318 -7.362 1.00 88.81 500 ALA A O 1
ATOM 4198 N N . ASN A 1 501 ? 15.675 8.475 -5.975 1.00 89.50 501 ASN A N 1
ATOM 4199 C CA . ASN A 1 501 ? 15.620 9.779 -6.641 1.00 89.50 501 ASN A CA 1
ATOM 4200 C C . ASN A 1 501 ? 14.788 9.865 -7.930 1.00 89.50 501 ASN A C 1
ATOM 4202 O O . ASN A 1 501 ? 14.585 10.976 -8.433 1.00 89.50 501 ASN A O 1
ATOM 4206 N N . SER A 1 502 ? 14.274 8.755 -8.460 1.00 93.69 502 SER A N 1
ATOM 4207 C CA . SER A 1 502 ? 13.364 8.773 -9.615 1.00 93.69 502 SER A CA 1
ATOM 4208 C C . SER A 1 502 ? 12.024 9.413 -9.266 1.00 93.69 502 SER A C 1
ATOM 4210 O O . SER A 1 502 ? 11.597 9.379 -8.111 1.00 93.69 502 SER A O 1
ATOM 4212 N N . LEU A 1 503 ? 11.359 10.003 -10.261 1.00 95.19 503 LEU A N 1
ATOM 4213 C CA . LEU A 1 503 ? 9.979 10.461 -10.099 1.00 95.19 503 LEU A CA 1
ATOM 4214 C C . LEU A 1 503 ? 9.033 9.272 -10.235 1.00 95.19 503 LEU A C 1
ATOM 4216 O O . LEU A 1 503 ? 9.235 8.412 -11.092 1.00 95.19 503 LEU A O 1
ATOM 4220 N N . LEU A 1 504 ? 7.969 9.264 -9.441 1.00 95.12 504 LEU A N 1
ATOM 4221 C CA . LEU A 1 504 ? 6.915 8.262 -9.534 1.00 95.12 504 LEU A CA 1
ATOM 4222 C C . LEU A 1 504 ? 5.734 8.820 -10.330 1.00 95.12 504 LEU A C 1
ATOM 4224 O O . LEU A 1 504 ? 5.252 9.911 -10.024 1.00 95.12 504 LEU A O 1
ATOM 4228 N N . LEU A 1 505 ? 5.266 8.097 -11.348 1.00 96.62 505 LEU A N 1
ATOM 4229 C CA . LEU A 1 505 ? 4.117 8.537 -12.140 1.00 96.62 505 LEU A CA 1
ATOM 4230 C C . LEU A 1 505 ? 2.824 8.485 -11.310 1.00 96.62 505 LEU A C 1
ATOM 4232 O O . LEU A 1 505 ? 2.566 7.502 -10.617 1.00 96.62 505 LEU A O 1
ATOM 4236 N N . ASP A 1 506 ? 1.971 9.502 -11.434 1.00 96.69 506 ASP A N 1
ATOM 4237 C CA . ASP A 1 506 ? 0.644 9.489 -10.820 1.00 96.69 506 ASP A CA 1
ATOM 4238 C C . ASP A 1 506 ? -0.382 8.777 -11.720 1.00 96.69 506 ASP A C 1
ATOM 4240 O O . ASP A 1 506 ? -1.028 9.383 -12.574 1.00 96.69 506 ASP A O 1
ATOM 4244 N N . PHE A 1 507 ? -0.587 7.475 -11.511 1.00 96.62 507 PHE A N 1
ATOM 4245 C CA . PHE A 1 507 ? -1.600 6.704 -12.248 1.00 96.62 507 PHE A CA 1
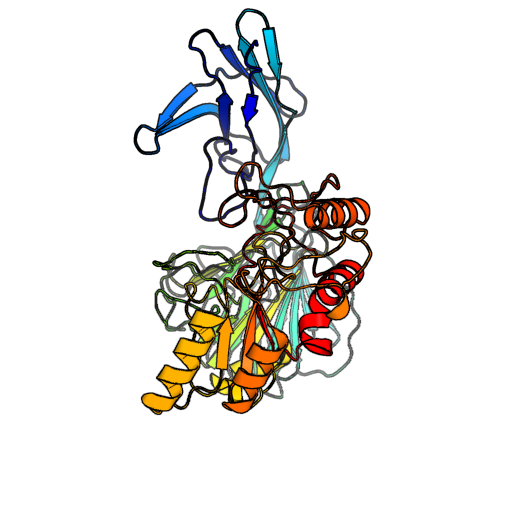ATOM 4246 C C . PHE A 1 507 ? -3.057 7.056 -11.881 1.00 96.62 507 PHE A C 1
ATOM 4248 O O . PHE A 1 507 ? -3.987 6.599 -12.561 1.00 96.62 507 PHE A O 1
ATOM 4255 N N . SER A 1 508 ? -3.292 7.870 -10.843 1.00 95.25 508 SER A N 1
ATOM 4256 C CA . SER A 1 508 ? -4.623 8.414 -10.548 1.00 95.25 508 SER A CA 1
ATOM 4257 C C . SER A 1 508 ? -4.987 9.569 -11.488 1.00 95.25 508 SER A C 1
ATOM 4259 O O . SER A 1 508 ? -6.168 9.757 -11.792 1.00 95.25 508 SER A O 1
ATOM 4261 N N . ASN A 1 509 ? -3.983 10.263 -12.034 1.00 97.19 509 ASN A N 1
ATOM 4262 C CA . ASN A 1 509 ? -4.142 11.330 -13.012 1.00 97.19 509 ASN A CA 1
ATOM 4263 C C . ASN A 1 509 ? -4.387 10.749 -14.431 1.00 97.19 509 ASN A C 1
ATOM 4265 O O . ASN A 1 509 ? -3.523 10.061 -14.988 1.00 97.19 509 ASN A O 1
ATOM 4269 N N . PRO A 1 510 ? -5.552 11.008 -15.065 1.00 98.00 510 PRO A N 1
ATOM 4270 C CA . PRO A 1 510 ? -5.834 10.544 -16.425 1.00 98.00 510 PRO A CA 1
ATOM 4271 C C . PRO A 1 510 ? -4.842 11.049 -17.483 1.00 98.00 510 PRO A C 1
ATOM 4273 O O . PRO A 1 510 ? -4.498 10.284 -18.384 1.00 98.00 510 PRO A O 1
ATOM 4276 N N . GLU A 1 511 ? -4.353 12.287 -17.358 1.00 98.19 511 GLU A N 1
ATOM 4277 C CA . GLU A 1 511 ? -3.384 12.881 -18.291 1.00 98.19 511 GLU A CA 1
ATOM 4278 C C . GLU A 1 511 ? -2.024 12.180 -18.191 1.00 98.19 511 GLU A C 1
ATOM 4280 O O . GLU A 1 511 ? -1.424 11.826 -19.207 1.00 98.19 511 GLU A O 1
ATOM 4285 N N . ALA A 1 512 ? -1.575 11.887 -16.967 1.00 98.19 512 ALA A N 1
ATOM 4286 C CA . ALA A 1 512 ? -0.336 11.154 -16.728 1.00 98.19 512 ALA A CA 1
ATOM 4287 C C . ALA A 1 512 ? -0.382 9.742 -17.332 1.00 98.19 512 ALA A C 1
ATOM 4289 O O . ALA A 1 512 ? 0.568 9.325 -17.998 1.00 98.19 512 ALA A O 1
ATOM 4290 N N . LYS A 1 513 ? -1.508 9.027 -17.174 1.00 98.06 513 LYS A N 1
ATOM 4291 C CA . LYS A 1 513 ? -1.725 7.715 -17.811 1.00 98.06 513 LYS A CA 1
ATOM 4292 C C . LYS A 1 513 ? -1.648 7.793 -19.328 1.00 98.06 513 LYS A C 1
ATOM 4294 O O . LYS A 1 513 ? -0.967 6.980 -19.953 1.00 98.06 513 LYS A O 1
ATOM 4299 N N . GLU A 1 514 ? -2.357 8.748 -19.924 1.00 98.38 514 GLU A N 1
ATOM 4300 C CA . GLU A 1 514 ? -2.374 8.907 -21.375 1.00 98.38 514 GLU A CA 1
ATOM 4301 C C . GLU A 1 514 ? -0.977 9.223 -21.914 1.00 98.38 514 GLU A C 1
ATOM 4303 O O . GLU A 1 514 ? -0.525 8.574 -22.862 1.00 98.38 514 GLU A O 1
ATOM 4308 N N . TRP A 1 515 ? -0.272 10.170 -21.293 1.00 98.62 515 TRP A N 1
ATOM 4309 C CA . TRP A 1 515 ? 1.101 10.515 -21.649 1.00 98.62 515 TRP A CA 1
ATOM 4310 C C . TRP A 1 515 ? 2.028 9.297 -21.558 1.00 98.62 515 TRP A C 1
ATOM 4312 O O . TRP A 1 515 ? 2.705 8.956 -22.531 1.00 98.62 515 TRP A O 1
ATOM 4322 N N . TRP A 1 516 ? 1.994 8.578 -20.434 1.00 98.44 516 TRP A N 1
ATOM 4323 C CA . TRP A 1 516 ? 2.849 7.421 -20.187 1.00 98.44 516 TRP A CA 1
ATOM 4324 C C . TRP A 1 516 ? 2.626 6.284 -21.186 1.00 98.44 516 TRP A C 1
ATOM 4326 O O . TRP A 1 516 ? 3.592 5.765 -21.756 1.00 98.44 516 TRP A O 1
ATOM 4336 N N . PHE A 1 517 ? 1.366 5.911 -21.437 1.00 98.25 517 PHE A N 1
ATOM 4337 C CA . PHE A 1 517 ? 1.035 4.843 -22.383 1.00 98.25 517 PHE A CA 1
ATOM 4338 C C . PHE A 1 517 ? 1.288 5.252 -23.836 1.00 98.25 517 PHE A C 1
ATOM 4340 O O . PHE A 1 517 ? 1.677 4.412 -24.646 1.00 98.25 517 PHE A O 1
ATOM 4347 N N . ASN A 1 518 ? 1.149 6.536 -24.182 1.00 98.31 518 ASN A N 1
ATOM 4348 C CA . ASN A 1 518 ? 1.501 7.034 -25.512 1.00 98.31 518 ASN A CA 1
ATOM 4349 C C . ASN A 1 518 ? 2.984 6.830 -25.850 1.00 98.31 518 ASN A C 1
ATOM 4351 O O . ASN A 1 518 ? 3.287 6.508 -26.998 1.00 98.31 518 ASN A O 1
ATOM 4355 N N . LYS A 1 519 ? 3.896 6.950 -24.875 1.00 98.56 519 LYS A N 1
ATOM 4356 C CA . LYS A 1 519 ? 5.337 6.705 -25.080 1.00 98.56 519 LYS A CA 1
ATOM 4357 C C . LYS A 1 519 ? 5.648 5.250 -25.458 1.00 98.56 519 LYS A C 1
ATOM 4359 O O . LYS A 1 519 ? 6.552 5.008 -26.248 1.00 98.56 519 LYS A O 1
ATOM 4364 N N . ARG A 1 520 ? 4.864 4.288 -24.952 1.00 98.62 520 ARG A N 1
ATOM 4365 C CA . ARG A 1 520 ? 5.018 2.842 -25.223 1.00 98.62 520 ARG A CA 1
ATOM 4366 C C . ARG A 1 520 ? 4.181 2.360 -26.405 1.00 98.62 520 ARG A C 1
ATOM 4368 O O . ARG A 1 520 ? 4.317 1.216 -26.820 1.00 98.62 520 ARG A O 1
ATOM 4375 N N . ARG A 1 521 ? 3.303 3.203 -26.951 1.00 98.44 521 ARG A N 1
ATOM 4376 C CA . ARG A 1 521 ? 2.275 2.785 -27.912 1.00 98.44 521 ARG A CA 1
ATOM 4377 C C . ARG A 1 521 ? 2.851 2.115 -29.162 1.00 98.44 521 ARG A C 1
ATOM 4379 O O . ARG A 1 521 ? 2.298 1.114 -29.606 1.00 98.44 521 ARG A O 1
ATOM 4386 N N . TYR A 1 522 ? 3.982 2.603 -29.672 1.00 98.75 522 TYR A N 1
ATOM 4387 C CA . TYR A 1 522 ? 4.642 2.018 -30.843 1.00 98.75 522 TYR A CA 1
ATOM 4388 C C . TYR A 1 522 ? 5.129 0.575 -30.603 1.00 98.75 522 TYR A C 1
ATOM 4390 O O . TYR A 1 522 ? 5.158 -0.219 -31.540 1.00 98.75 522 TYR A O 1
ATOM 4398 N N . LEU A 1 523 ? 5.443 0.197 -29.354 1.00 98.81 523 LEU A N 1
ATOM 4399 C CA . LEU A 1 523 ? 5.814 -1.181 -29.005 1.00 98.81 523 LEU A CA 1
ATOM 4400 C C . LEU A 1 523 ? 4.672 -2.153 -29.335 1.00 98.81 523 LEU A C 1
ATOM 4402 O O . LEU A 1 523 ? 4.911 -3.269 -29.780 1.00 98.81 523 LEU A O 1
ATOM 4406 N N . ILE A 1 524 ? 3.424 -1.718 -29.167 1.00 98.38 524 ILE A N 1
ATOM 4407 C CA . ILE A 1 524 ? 2.241 -2.520 -29.491 1.00 98.38 524 ILE A CA 1
ATOM 4408 C C . ILE A 1 524 ? 1.865 -2.330 -30.963 1.00 98.38 524 ILE A C 1
ATOM 4410 O O . ILE A 1 524 ? 1.788 -3.300 -31.708 1.00 98.38 524 ILE A O 1
ATOM 4414 N N . GLU A 1 525 ? 1.634 -1.086 -31.389 1.00 98.38 525 GLU A N 1
ATOM 4415 C CA . GLU A 1 525 ? 1.042 -0.785 -32.701 1.00 98.38 525 GLU A CA 1
ATOM 4416 C C . GLU A 1 525 ? 1.994 -1.087 -33.866 1.00 98.38 525 GLU A C 1
ATOM 4418 O O . GLU A 1 525 ? 1.566 -1.631 -34.883 1.00 98.38 525 GLU A O 1
ATOM 4423 N N . ASP A 1 526 ? 3.287 -0.788 -33.712 1.00 98.50 526 ASP A N 1
ATOM 4424 C CA . ASP A 1 526 ? 4.268 -0.945 -34.788 1.00 98.50 526 ASP A CA 1
ATOM 4425 C C . ASP A 1 526 ? 5.086 -2.237 -34.653 1.00 98.50 526 ASP A C 1
ATOM 4427 O O . ASP A 1 526 ? 5.461 -2.840 -35.664 1.00 98.50 526 ASP A O 1
ATOM 4431 N N . LEU A 1 527 ? 5.381 -2.662 -33.419 1.00 98.44 527 LEU A N 1
ATOM 4432 C CA . LEU A 1 527 ? 6.226 -3.825 -33.125 1.00 98.44 527 LEU A CA 1
ATOM 4433 C C . LEU A 1 527 ? 5.455 -5.081 -32.710 1.00 98.44 527 LEU A C 1
ATOM 4435 O O . LEU A 1 527 ? 6.046 -6.153 -32.705 1.00 98.44 527 LEU A O 1
ATOM 4439 N N . SER A 1 528 ? 4.153 -4.982 -32.423 1.00 98.25 528 SER A N 1
ATOM 4440 C CA . SER A 1 528 ? 3.316 -6.126 -32.022 1.00 98.25 528 SER A CA 1
ATOM 4441 C C . SER A 1 528 ? 3.782 -6.836 -30.741 1.00 98.25 528 SER A C 1
ATOM 4443 O O . SER A 1 528 ? 3.626 -8.047 -30.608 1.00 98.25 528 SER A O 1
ATOM 4445 N N . VAL A 1 529 ? 4.328 -6.094 -29.773 1.00 98.62 529 VAL A N 1
ATOM 4446 C CA . VAL A 1 529 ? 4.576 -6.613 -28.418 1.00 98.62 529 VAL A CA 1
ATOM 4447 C C . VAL A 1 529 ? 3.254 -7.049 -27.779 1.00 98.62 529 VAL A C 1
ATOM 4449 O O . VAL A 1 529 ? 2.264 -6.318 -27.830 1.00 98.62 529 VAL A O 1
ATOM 4452 N N . ASP A 1 530 ? 3.231 -8.237 -27.167 1.00 98.62 530 ASP A N 1
ATOM 4453 C CA . ASP A 1 530 ? 1.997 -8.869 -26.681 1.00 98.62 530 ASP A CA 1
ATOM 4454 C C . ASP A 1 530 ? 1.622 -8.471 -25.242 1.00 98.62 530 ASP A C 1
ATOM 4456 O O . ASP A 1 530 ? 0.522 -8.776 -24.778 1.00 98.62 530 ASP A O 1
ATOM 4460 N N . GLY A 1 531 ? 2.520 -7.798 -24.520 1.00 98.12 531 GLY A N 1
ATOM 4461 C CA . GLY A 1 531 ? 2.270 -7.312 -23.166 1.00 98.12 531 GLY A CA 1
ATOM 4462 C C . GLY A 1 531 ? 3.527 -6.845 -22.439 1.00 98.12 531 GLY A C 1
ATOM 4463 O O . GLY A 1 531 ? 4.615 -6.761 -23.012 1.00 98.12 531 GLY A O 1
ATOM 4464 N N . PHE A 1 532 ? 3.372 -6.552 -21.148 1.00 98.62 532 PHE A N 1
ATOM 4465 C CA . PHE A 1 532 ? 4.444 -6.017 -20.311 1.00 98.62 532 PHE A CA 1
ATOM 4466 C C . PHE A 1 532 ? 4.566 -6.774 -18.991 1.00 98.62 532 PHE A C 1
ATOM 4468 O O . PHE A 1 532 ? 3.560 -7.152 -18.392 1.00 98.62 532 PHE A O 1
ATOM 4475 N N . LYS A 1 533 ? 5.804 -6.958 -18.523 1.00 98.62 533 LYS A N 1
ATOM 4476 C CA . LYS A 1 533 ? 6.106 -7.354 -17.146 1.00 98.62 533 LYS A CA 1
ATOM 4477 C C . LYS A 1 533 ? 6.231 -6.063 -16.340 1.00 98.62 533 LYS A C 1
ATOM 4479 O O . LYS A 1 533 ? 7.281 -5.431 -16.352 1.00 98.62 533 LYS A O 1
ATOM 4484 N N . THR A 1 534 ? 5.131 -5.633 -15.728 1.00 97.88 534 THR A N 1
ATOM 4485 C CA . THR A 1 534 ? 5.059 -4.401 -14.930 1.00 97.88 534 THR A CA 1
ATOM 4486 C C . THR A 1 534 ? 5.580 -4.666 -13.524 1.00 97.88 534 THR A C 1
ATOM 4488 O O . THR A 1 534 ? 4.846 -5.189 -12.688 1.00 97.88 534 THR A O 1
ATOM 4491 N N . ASP A 1 535 ? 6.852 -4.362 -13.309 1.00 97.56 535 ASP A N 1
ATOM 4492 C CA . ASP A 1 535 ? 7.567 -4.622 -12.065 1.00 97.56 535 ASP A CA 1
ATOM 4493 C C . ASP A 1 535 ? 7.508 -3.418 -11.113 1.00 97.56 535 ASP A C 1
ATOM 4495 O O . ASP A 1 535 ? 7.174 -2.296 -11.513 1.00 97.56 535 ASP A O 1
ATOM 4499 N N . GLY A 1 536 ? 7.859 -3.660 -9.854 1.00 94.88 536 GLY A N 1
ATOM 4500 C CA . GLY A 1 536 ? 7.854 -2.672 -8.783 1.00 94.88 536 GLY A CA 1
ATOM 4501 C C . GLY A 1 536 ? 6.481 -2.055 -8.489 1.00 94.88 536 GLY A C 1
ATOM 4502 O O . GLY A 1 536 ? 5.425 -2.587 -8.829 1.00 94.88 536 GLY A O 1
ATOM 4503 N N . GLY A 1 537 ? 6.509 -0.873 -7.870 1.00 93.38 537 GLY A N 1
ATOM 4504 C CA . GLY A 1 537 ? 5.317 -0.138 -7.429 1.00 93.38 537 GLY A CA 1
ATOM 4505 C C . GLY A 1 537 ? 5.257 0.075 -5.915 1.00 93.38 537 GLY A C 1
ATOM 4506 O O . GLY A 1 537 ? 4.462 0.882 -5.441 1.00 93.38 537 GLY A O 1
ATOM 4507 N N . GLU A 1 538 ? 6.144 -0.563 -5.152 1.00 93.75 538 GLU A N 1
ATOM 4508 C CA . GLU A 1 538 ? 6.223 -0.496 -3.687 1.00 93.75 538 GLU A CA 1
ATOM 4509 C C . GLU A 1 538 ? 7.012 0.737 -3.203 1.00 93.75 538 GLU A C 1
ATOM 4511 O O . GLU A 1 538 ? 7.866 0.650 -2.322 1.00 93.75 538 GLU A O 1
ATOM 4516 N N . PHE A 1 539 ? 6.767 1.894 -3.825 1.00 89.88 539 PHE A N 1
ATOM 4517 C CA . PHE A 1 539 ? 7.587 3.102 -3.668 1.00 89.88 539 PHE A CA 1
ATOM 4518 C C . PHE A 1 539 ? 6.972 4.183 -2.772 1.00 89.88 539 PHE A C 1
ATOM 4520 O O . PHE A 1 539 ? 7.613 5.202 -2.523 1.00 89.88 539 PHE A O 1
ATOM 4527 N N . ILE A 1 540 ? 5.734 3.988 -2.309 1.00 86.81 540 ILE A N 1
ATOM 4528 C CA . ILE A 1 540 ? 5.001 4.960 -1.491 1.00 86.81 540 ILE A CA 1
ATOM 4529 C C . ILE A 1 540 ? 4.676 4.336 -0.137 1.00 86.81 540 ILE A C 1
ATOM 4531 O O . ILE A 1 540 ? 4.060 3.274 -0.068 1.00 86.81 540 ILE A O 1
ATOM 4535 N N . PHE A 1 541 ? 5.007 5.063 0.927 1.00 80.62 541 PHE A N 1
ATOM 4536 C CA . PHE A 1 541 ? 4.450 4.853 2.261 1.00 80.62 541 PHE A CA 1
ATOM 4537 C C . PHE A 1 541 ? 3.484 5.986 2.595 1.00 80.62 541 PHE A C 1
ATOM 4539 O O . PHE A 1 541 ? 3.616 7.087 2.057 1.00 80.62 541 PHE A O 1
ATOM 4546 N N . ASP A 1 542 ? 2.520 5.709 3.476 1.00 66.06 542 ASP A N 1
ATOM 4547 C CA . ASP A 1 542 ? 1.523 6.682 3.931 1.00 66.06 542 ASP A CA 1
ATOM 4548 C C . ASP A 1 542 ? 2.221 7.907 4.553 1.00 66.06 542 ASP A C 1
ATOM 4550 O O . ASP A 1 542 ? 2.609 7.911 5.722 1.00 66.06 542 ASP A O 1
ATOM 4554 N N . ASN A 1 543 ? 2.372 8.968 3.761 1.00 56.88 543 ASN A N 1
ATOM 4555 C CA . ASN A 1 543 ? 2.811 10.286 4.198 1.00 56.88 543 ASN A CA 1
ATOM 4556 C C . ASN A 1 543 ? 1.582 11.195 4.271 1.00 56.88 543 ASN A C 1
ATOM 4558 O O . ASN A 1 543 ? 1.310 11.904 3.312 1.00 56.88 543 ASN A O 1
ATOM 4562 N N . ASN A 1 544 ? 0.901 11.142 5.422 1.00 43.16 544 ASN A N 1
ATOM 4563 C CA . ASN A 1 544 ? -0.225 11.991 5.848 1.00 43.16 544 ASN A CA 1
ATOM 4564 C C . ASN A 1 544 ? -1.485 12.014 4.965 1.00 43.16 544 ASN A C 1
ATOM 4566 O O . ASN A 1 544 ? -1.474 12.543 3.835 1.00 43.16 544 ASN A O 1
#

Foldseek 3Di:
DPPPKDKAADACPQVPPVDDDQRYWVPSQAAAFDWIKGKIDIPPDDPQKFKWKWKDKPNHTDDIFTWDWDQDPPVRDIITMGGPGGDGAQIKMKIWMWIQDPNDIDIDDIDIFGHKYKDAFAAFPDWDDDQQKTKTWGDDDPPWIWIWIWHDDPQKIKIKIFRDDDDDDDHDDDQWDDPDPFWTKGADPPFLWIWIFGRVVTKIFIAGNVRHTAKMQDDPPDGQKMWMDRVPLKIKIKGKMFGPFPFKAAQWDADADGGQAQHKAKDAQDDDPPPQHRHHNTGAQKIDTPVFKIKHKPDPWIKIWGRCNVHPRMIMIMTIADSVTRMIMMIIHGGDPVRNVVVVCVVVPDDDDDDPLVPFAEDDDQPLQALVSLVVVLVVCVVVVPLHAEYEYENQACVQALQHGNPWDADADALQDADAPVRTAADPPTRYNDLQVSQVVCVVSNYAYAYEDEQWLAPDDDVPDDDPNSVRNVVVCQVVVQFDADPVRHFDFQCDDPRGRITGGDPVDPVSVVSSVRRNVNCCPVRNHPYYPYDDDSRHHDPD

Secondary structure (DSSP, 8-state):
---PPEEE--TTTT--SS---TTSEESSS-BTTPEEEEEEEEES--TT-EEEEEEEETTEEPPPEEPEEEEETTTTEEEEEEEEEE--TT-EEEEEEEEEETTEEEEPPPEEEEPBEEEE---EEEEEEETTEEEEEEPPBTTB--EEEEEEETTEEEEEEESSPPP--------EEEEETTEEEEE-TTT--EEEEETTTTEEEEE-TTS-EEEEE--SSS-SEEEEE-SSS-EEEEEEEE------EEEES-SS-S--TTS--EE-B----S--TT-BSSEEEEEE-TTSEEEEEE--S-EEEEESSSSTTEEEEEEEEBTTB-EEEEEEEESSHHHHHHHHHHHH-PPP---GGGGS-EEE-TT--SHHHHHHHHHHHHHTT----EEEESTTB-SSSSSSBTTEE-----TTPPP-GGG-EE-TTSS-S-HHHHHHHHHHTT-EEEEEE-SEE----STT---HHHHHHHHHHHHTT-B-B-TTSPBPB--SSTTTTPEEB-TTSHHHHHHHHHHHHHHHHTT---EEEE----------

pLDDT: mean 92.55, std 9.78, range [40.72, 98.88]

Sequence (544 aa):
MQDNITIKHVPNGLNDPYQHYEYERYPRNPIEGDFVIIKAVIEPYSPEQNVLLQWSLNGNKQKPHIGRRIIDHVKGKEYFEFEIGRFMKQDLIQYYIEVEDKGEVYRSKTFDFSVGENFYLGKVERISFSNNIIAVEFEKTNSLKPKLYFYFEKGYLKISISLADLDKNREDKNSFSIINDNHYFYKDLITGSQLEIIKNPFKFVIKDNKGNMLLGSYQDILNYLEWQDYFDGRIDIALRFQTESQNFYGFGEKYNRLNQKGLQPDICVYNQYQNQQSKTYLPIPFFFTENGYGMYIKSSQYLKFDLYNKLDNLIEIKGRLNKRNPTLELYILFGEPRKILADYLALTGFPSLPPKWVFGPWMSSNSWDTQEKILEQLKAMNELKIPATVLVIEAWSDETTFYIFNDAIYKSKSGAQKFSYKDFDFSEKGKWPNPKGMIDLIHKNNLKIILWQIPIVNKYFEEGTKNEQHIQDESYAIEKGLCVMNEDRTPHRITYGWFANSLLLDFSNPEAKEWWFNKRRYLIEDLSVDGFKTDGGEFIFDNN

Radius of gyration: 28.62 Å; chains: 1; bounding box: 73×60×67 Å